Protein AF-A0A973B723-F1 (afdb_monomer_lite)

Secondary structure (DSSP, 8-state):
--EEESSGGG-BHHHHHHHHHHHGGGT-EEE---GGG---GGGTB-THHHHHHHHH-TT-------EESSS-HHHHHHHHHHHTTSPPSS----EESS-S-SPPEEEEESSHHHHHHHHHHHHHHHHHT-S--SS-TT--SGGGEEEEESSGGGHHHHHHHHHHTT--EEEESS--GGGSHHHHHHHHHHHHHH-TT-HHHHHHHHHTTT-S--HHHHHHHHHHHHHHT--HHHHTT-GGGGGTS-HHHHHHHHHHHHHHHHHHHHHHH-BSHHHHHHHHHHHHHHTTHHHHHHHH-S-HHHHHHHHHHHHHHHHHHHHHT-EEEE-TTS-EEEE---BHHHHHHHHHHHHHHTT--S--S-EEEEETTTTTT--EEEEEE---BTBTTTB--TTGGGTS-HHHHHHHHHHHHHHHHHHHTTEEEEEEEEEESEEEETTEEEE--B-HHHHHT---TTS-B--HHHHHHHHHHHHHHHHHHHHHHHHHHHHHHHS--

pLDDT: mean 85.96, std 12.73, range [43.47, 98.12]

Foldseek 3Di:
DAEEAEQLQQDAPVNLVVVCVVCPLVNRYDYYHDVLQHQVVVVRRHNVSVVCCCVSNVVDDDDDDQEDAFAAQQLLLLLCLLQVPFDDPDDHHHGYPPYRFAHAAEEEAAELLRQLLVLLVVLVCLLVPPPPPDPRPPQNFQLQAEEAFADPVSVVSNLVSCLVSVAQEDEFPDQDLCNDPLNVLVLLLLLCLQPVLPQVSVVSPCVVPNQVQDPVLQVQLVVVCVVVVHGSLVSLPDPCSCVRDPPVNSVSSVVVSVVSVVLSVLLQVQKALVSLLVSLVVVCVVSVNLVSLVVVDPDPVVSVVSVVSSNVVSNSLSVVQFAFDQDPVRDTDGDDGHGSSVSSVSVNVSSVLVVDPDSDRHYYYYYLVSCAPAAHQYYEHEAQFPCRQVNDDPPVVVVDDPVRVVVSNSSSSSSVSSRSSRHRRYYYYYHHQWYDDPNDIDGTHGHPSVVSSVGDPPHDHDDPVVVVVVVVVVVVVVVVVVVVVVVVVVVVVVVPD

Structure (mmCIF, N/CA/C/O backbone):
data_AF-A0A973B723-F1
#
_entry.id   AF-A0A973B723-F1
#
loop_
_atom_site.group_PDB
_atom_site.id
_atom_site.type_symbol
_atom_site.label_atom_id
_atom_site.label_alt_id
_atom_site.label_comp_id
_atom_site.label_asym_id
_atom_site.label_entity_id
_atom_site.label_seq_id
_atom_site.pdbx_PDB_ins_code
_atom_site.Cartn_x
_atom_site.Cartn_y
_atom_site.Cartn_z
_atom_site.occupancy
_atom_site.B_iso_or_equiv
_atom_site.auth_seq_id
_atom_site.auth_comp_id
_atom_site.auth_asym_id
_atom_site.auth_atom_id
_atom_site.pdbx_PDB_model_num
ATOM 1 N N . GLY A 1 1 ? 9.246 -38.646 -7.478 1.00 78.62 1 GLY A N 1
ATOM 2 C CA . GLY A 1 1 ? 8.427 -37.446 -7.716 1.00 78.62 1 GLY A CA 1
ATOM 3 C C . GLY A 1 1 ? 9.057 -36.598 -8.800 1.00 78.62 1 GLY A C 1
ATOM 4 O O . GLY A 1 1 ? 10.132 -36.956 -9.276 1.00 78.62 1 GLY A O 1
ATOM 5 N N . HIS A 1 2 ? 8.380 -35.520 -9.183 1.00 89.44 2 HIS A N 1
ATOM 6 C CA . HIS A 1 2 ? 8.896 -34.453 -10.044 1.00 89.44 2 HIS A CA 1
ATOM 7 C C . HIS A 1 2 ? 8.813 -33.151 -9.249 1.00 89.44 2 HIS A C 1
ATOM 9 O O . HIS A 1 2 ? 7.785 -32.909 -8.619 1.00 89.44 2 HIS A O 1
ATOM 15 N N . VAL A 1 3 ? 9.889 -32.368 -9.219 1.00 93.44 3 VAL A N 1
ATOM 16 C CA . VAL A 1 3 ? 9.953 -31.119 -8.442 1.00 93.44 3 VAL A CA 1
ATOM 17 C C . VAL A 1 3 ? 9.671 -29.933 -9.359 1.00 93.44 3 VAL A C 1
ATOM 19 O O . VAL A 1 3 ? 10.245 -29.838 -10.439 1.00 93.44 3 VAL A O 1
ATOM 22 N N . LEU A 1 4 ? 8.797 -29.022 -8.942 1.00 95.38 4 LEU A N 1
ATOM 23 C CA . LEU A 1 4 ? 8.542 -27.766 -9.645 1.00 95.38 4 LEU A CA 1
ATOM 24 C C . LEU A 1 4 ? 9.056 -26.618 -8.782 1.00 95.38 4 LEU A C 1
ATOM 26 O O . LEU A 1 4 ? 8.755 -26.568 -7.591 1.00 95.38 4 LEU A O 1
ATOM 30 N N . VAL A 1 5 ? 9.836 -25.723 -9.379 1.00 93.62 5 VAL A N 1
ATOM 31 C CA . VAL A 1 5 ? 10.379 -24.538 -8.710 1.00 93.62 5 VAL A CA 1
ATOM 32 C C . VAL A 1 5 ? 10.029 -23.317 -9.543 1.00 93.62 5 VAL A C 1
ATOM 34 O O . VAL A 1 5 ? 10.379 -23.260 -10.718 1.00 93.62 5 VAL A O 1
ATOM 37 N N . ASP A 1 6 ? 9.343 -22.359 -8.936 1.00 92.62 6 ASP A N 1
ATOM 38 C CA . ASP A 1 6 ? 9.052 -21.056 -9.534 1.00 92.62 6 ASP A CA 1
ATOM 39 C C . ASP A 1 6 ? 9.958 -19.979 -8.917 1.00 92.62 6 ASP A C 1
ATOM 41 O O . ASP A 1 6 ? 10.550 -20.201 -7.857 1.00 92.62 6 ASP A O 1
ATOM 45 N N . GLU A 1 7 ? 10.087 -18.831 -9.581 1.00 91.12 7 GLU A N 1
ATOM 46 C CA . GLU A 1 7 ? 10.922 -17.694 -9.155 1.00 91.12 7 GLU A CA 1
ATOM 47 C C . GLU A 1 7 ? 12.384 -18.076 -8.835 1.00 91.12 7 GLU A C 1
ATOM 49 O O . GLU A 1 7 ? 13.022 -17.549 -7.918 1.00 91.12 7 GLU A O 1
ATOM 54 N N . TYR A 1 8 ? 12.944 -19.005 -9.615 1.00 93.12 8 TYR A N 1
ATOM 55 C CA . TYR A 1 8 ? 14.245 -19.621 -9.347 1.00 93.12 8 TYR A CA 1
ATOM 56 C C . TYR A 1 8 ? 15.413 -18.616 -9.261 1.00 93.12 8 TYR A C 1
ATOM 58 O O . TYR A 1 8 ? 16.386 -18.839 -8.537 1.00 93.12 8 TYR A O 1
ATOM 66 N N . GLN A 1 9 ? 15.322 -17.486 -9.965 1.00 91.50 9 GLN A N 1
ATOM 67 C CA . GLN A 1 9 ? 16.318 -16.408 -9.948 1.00 91.50 9 GLN A CA 1
ATOM 68 C C . GLN A 1 9 ? 16.506 -15.745 -8.576 1.00 91.50 9 GLN A C 1
ATOM 70 O O . GLN A 1 9 ? 17.518 -15.077 -8.365 1.00 91.50 9 GLN A O 1
ATOM 75 N N . ASP A 1 10 ? 15.532 -15.891 -7.672 1.00 91.19 10 ASP A N 1
ATOM 76 C CA . ASP A 1 10 ? 15.575 -15.316 -6.326 1.00 91.19 10 ASP A CA 1
ATOM 77 C C . ASP A 1 10 ? 15.965 -16.338 -5.249 1.00 91.19 10 ASP A C 1
ATOM 79 O O . ASP A 1 10 ? 15.865 -16.069 -4.050 1.00 91.19 10 ASP A O 1
ATOM 83 N N . THR A 1 11 ? 16.439 -17.514 -5.661 1.00 91.88 11 THR A N 1
ATOM 84 C CA . THR A 1 11 ? 16.934 -18.525 -4.728 1.00 91.88 11 THR A CA 1
ATOM 85 C C . THR A 1 11 ? 18.281 -18.121 -4.129 1.00 91.88 11 THR A C 1
ATOM 87 O O . THR A 1 11 ? 19.158 -17.583 -4.810 1.00 91.88 11 THR A O 1
ATOM 90 N N . ASN A 1 12 ? 18.462 -18.401 -2.838 1.00 91.56 12 ASN A N 1
ATOM 91 C CA . ASN A 1 12 ? 19.753 -18.287 -2.160 1.00 91.56 12 ASN A CA 1
ATOM 92 C C . ASN A 1 12 ? 20.543 -19.610 -2.210 1.00 91.56 12 ASN A C 1
ATOM 94 O O . ASN A 1 12 ? 20.034 -20.641 -2.656 1.00 91.56 12 ASN A O 1
ATOM 98 N N . ALA A 1 13 ? 21.797 -19.587 -1.751 1.00 91.25 13 ALA A N 1
ATOM 99 C CA . ALA A 1 13 ? 22.673 -20.763 -1.768 1.00 91.25 13 ALA A CA 1
ATOM 100 C C . ALA A 1 13 ? 22.089 -21.957 -0.987 1.00 91.25 13 ALA A C 1
ATOM 102 O O . ALA A 1 13 ? 22.158 -23.093 -1.444 1.00 91.25 13 ALA A O 1
ATOM 103 N N . THR A 1 14 ? 21.448 -21.714 0.159 1.00 93.12 14 THR A N 1
ATOM 104 C CA . THR A 1 14 ? 20.842 -22.778 0.973 1.00 93.12 14 THR A CA 1
ATOM 105 C C . THR A 1 14 ? 19.655 -23.432 0.265 1.00 93.12 14 THR A C 1
ATOM 107 O O . THR A 1 14 ? 19.549 -24.654 0.241 1.00 93.12 14 THR A O 1
ATOM 110 N N . GLN A 1 15 ? 18.765 -22.637 -0.336 1.00 92.81 15 GLN A N 1
ATOM 111 C CA . GLN A 1 15 ? 17.619 -23.141 -1.102 1.00 92.81 15 GLN A CA 1
ATOM 112 C C . GLN A 1 15 ? 18.072 -23.972 -2.305 1.00 92.81 15 GLN A C 1
ATOM 114 O O . GLN A 1 15 ? 17.473 -25.006 -2.601 1.00 92.81 15 GLN A O 1
ATOM 119 N N . TYR A 1 16 ? 19.152 -23.545 -2.959 1.00 92.88 16 TYR A N 1
ATOM 120 C CA . TYR A 1 16 ? 19.771 -24.288 -4.048 1.00 92.88 16 TYR A CA 1
ATOM 121 C C . TYR A 1 16 ? 20.306 -25.653 -3.599 1.00 92.88 16 TYR A C 1
ATOM 123 O O . TYR A 1 16 ? 19.985 -26.671 -4.213 1.00 92.88 16 TYR A O 1
ATOM 131 N N . GLU A 1 17 ? 21.047 -25.711 -2.491 1.00 92.56 17 GLU A N 1
ATOM 132 C CA . GLU A 1 17 ? 21.559 -26.982 -1.960 1.00 92.56 17 GLU A CA 1
ATOM 133 C C . GLU A 1 17 ? 20.430 -27.930 -1.525 1.00 92.56 17 GLU A C 1
ATOM 135 O O . GLU A 1 17 ? 20.488 -29.132 -1.788 1.00 92.56 17 GLU A O 1
ATOM 140 N N . VAL A 1 18 ? 19.344 -27.403 -0.948 1.00 94.25 18 VAL A N 1
ATOM 141 C CA . VAL A 1 18 ? 18.148 -28.207 -0.642 1.00 94.25 18 VAL A CA 1
ATOM 142 C C . VAL A 1 18 ? 17.542 -28.803 -1.914 1.00 94.25 18 VAL A C 1
ATOM 144 O O . VAL A 1 18 ? 17.239 -29.996 -1.942 1.00 94.25 18 VAL A O 1
ATOM 147 N N . LEU A 1 19 ? 17.395 -28.012 -2.983 1.00 92.06 19 LEU A N 1
ATOM 148 C CA . LEU A 1 19 ? 16.890 -28.517 -4.261 1.00 92.06 19 LEU A CA 1
ATOM 149 C C . LEU A 1 19 ? 17.770 -29.651 -4.800 1.00 92.06 19 LEU A C 1
ATOM 151 O O . LEU A 1 19 ? 17.248 -30.679 -5.232 1.00 92.06 19 LEU A O 1
ATOM 155 N N . LYS A 1 20 ? 19.094 -29.494 -4.732 1.00 91.38 20 LYS A N 1
ATOM 156 C CA . LYS A 1 20 ? 20.045 -30.516 -5.186 1.00 91.38 20 LYS A CA 1
ATOM 157 C C . LYS A 1 20 ? 19.897 -31.822 -4.422 1.00 91.38 20 LYS A C 1
ATOM 159 O O . LYS A 1 20 ? 19.851 -32.881 -5.044 1.00 91.38 20 LYS A O 1
ATOM 164 N N . LEU A 1 21 ? 19.762 -31.759 -3.099 1.00 92.69 21 LEU A N 1
ATOM 165 C CA . LEU A 1 21 ? 19.545 -32.945 -2.268 1.00 92.69 21 LEU A CA 1
ATOM 166 C C . LEU A 1 21 ? 18.201 -33.629 -2.564 1.00 92.69 21 LEU A C 1
ATOM 168 O O . LEU A 1 21 ? 18.122 -34.855 -2.546 1.00 92.69 21 LEU A O 1
ATOM 172 N N . LEU A 1 22 ? 17.154 -32.857 -2.874 1.00 92.06 22 LEU A N 1
ATOM 173 C CA . LEU A 1 22 ? 15.827 -33.390 -3.205 1.00 92.06 22 LEU A CA 1
ATOM 174 C C . LEU A 1 22 ? 15.780 -34.073 -4.576 1.00 92.06 22 LEU A C 1
ATOM 176 O O . LEU A 1 22 ? 15.135 -35.109 -4.745 1.00 92.06 22 LEU A O 1
ATOM 180 N N . VAL A 1 23 ? 16.422 -33.467 -5.572 1.00 91.62 23 VAL A N 1
ATOM 181 C CA . VAL A 1 23 ? 16.381 -33.917 -6.967 1.00 91.62 23 VAL A CA 1
ATOM 182 C C . VAL A 1 23 ? 17.424 -35.008 -7.232 1.00 91.62 23 VAL A C 1
ATOM 184 O O . VAL A 1 23 ? 17.182 -35.922 -8.033 1.00 91.62 23 VAL A O 1
ATOM 187 N N . GLY A 1 24 ? 18.570 -34.926 -6.550 1.00 88.50 24 GLY A N 1
ATOM 188 C CA . GLY A 1 24 ? 19.728 -35.789 -6.747 1.00 88.50 24 GLY A CA 1
ATOM 189 C C . GLY A 1 24 ? 20.259 -35.750 -8.182 1.00 88.50 24 GLY A C 1
ATOM 190 O O . GLY A 1 24 ? 19.938 -34.863 -8.975 1.00 88.50 24 GLY A O 1
ATOM 191 N N . GLU A 1 25 ? 21.030 -36.773 -8.549 1.00 84.06 25 GLU A N 1
ATOM 192 C CA . GLU A 1 25 ? 21.614 -36.913 -9.895 1.00 84.06 25 GLU A CA 1
ATOM 193 C C . GLU A 1 25 ? 20.566 -37.144 -10.992 1.00 84.06 25 GLU A C 1
ATOM 195 O O . GLU A 1 25 ? 20.819 -36.910 -12.170 1.00 84.06 25 GLU A O 1
ATOM 200 N N . ARG A 1 26 ? 19.358 -37.593 -10.624 1.00 84.75 26 ARG A N 1
ATOM 201 C CA . ARG A 1 26 ? 18.293 -37.896 -11.592 1.00 84.75 26 ARG A CA 1
ATOM 202 C C . ARG A 1 26 ? 17.721 -36.650 -12.264 1.00 84.75 26 ARG A C 1
ATOM 204 O O . ARG A 1 26 ? 17.017 -36.807 -13.259 1.00 84.75 26 ARG A O 1
ATOM 211 N N . GLY A 1 27 ? 17.939 -35.454 -11.711 1.00 87.25 27 GLY A N 1
ATOM 212 C CA . GLY A 1 27 ? 17.563 -34.198 -12.368 1.00 87.25 27 GLY A CA 1
ATOM 213 C C . GLY A 1 27 ? 16.063 -34.043 -12.660 1.00 87.25 27 GLY A C 1
ATOM 214 O O . GLY A 1 27 ? 15.696 -33.322 -13.581 1.00 87.25 27 GLY A O 1
ATOM 215 N N . ARG A 1 28 ? 15.171 -34.729 -11.926 1.00 91.62 28 ARG A N 1
ATOM 216 C CA . ARG A 1 28 ? 13.713 -34.692 -12.168 1.00 91.62 28 ARG A CA 1
ATOM 217 C C . ARG A 1 28 ? 13.057 -33.440 -11.587 1.00 91.62 28 ARG A C 1
ATOM 219 O O . ARG A 1 28 ? 12.325 -33.515 -10.596 1.00 91.62 28 ARG A O 1
ATOM 226 N N . PHE A 1 29 ? 13.328 -32.300 -12.212 1.00 93.81 29 PHE A N 1
ATOM 227 C CA . PHE A 1 29 ? 12.715 -31.028 -11.860 1.00 93.81 29 PHE A CA 1
ATOM 228 C C . PHE A 1 29 ? 12.396 -30.163 -13.080 1.00 93.81 29 PHE A C 1
ATOM 230 O O . PHE A 1 29 ? 12.900 -30.376 -14.182 1.00 93.81 29 PHE A O 1
ATOM 237 N N . THR A 1 30 ? 11.550 -29.165 -12.864 1.00 95.38 30 THR A N 1
ATOM 238 C CA . THR A 1 30 ? 11.347 -28.038 -13.770 1.00 95.38 30 THR A CA 1
ATOM 239 C C . THR A 1 30 ? 11.494 -26.768 -12.953 1.00 95.38 30 THR A C 1
ATOM 241 O O . THR A 1 30 ? 10.777 -26.585 -11.971 1.00 95.38 30 THR A O 1
ATOM 244 N N . ALA A 1 31 ? 12.440 -25.919 -13.345 1.00 93.69 31 ALA A N 1
ATOM 245 C CA . ALA A 1 31 ? 12.636 -24.604 -12.758 1.00 93.69 31 ALA A CA 1
ATOM 246 C C . ALA A 1 31 ? 12.168 -23.532 -13.745 1.00 93.69 31 ALA A C 1
ATOM 248 O O . ALA A 1 31 ? 12.499 -23.590 -14.930 1.00 93.69 31 ALA A O 1
ATOM 249 N N . VAL A 1 32 ? 11.409 -22.565 -13.244 1.00 94.31 32 VAL A N 1
ATOM 250 C CA . VAL A 1 32 ? 10.970 -21.373 -13.965 1.00 94.31 32 VAL A CA 1
ATOM 251 C C . VAL A 1 32 ? 11.607 -20.165 -13.292 1.00 94.31 32 VAL A C 1
ATOM 253 O O . VAL A 1 32 ? 11.681 -20.084 -12.066 1.00 94.31 32 VAL A O 1
ATOM 256 N N . GLY A 1 33 ? 12.122 -19.242 -14.094 1.00 91.81 33 GLY A N 1
ATOM 257 C CA . GLY A 1 33 ? 12.719 -18.019 -13.589 1.00 91.81 33 GLY A CA 1
ATOM 258 C C . GLY A 1 33 ? 13.164 -17.088 -14.705 1.00 91.81 33 GLY A C 1
ATOM 259 O O . GLY A 1 33 ? 13.277 -17.485 -15.866 1.00 91.81 33 GLY A O 1
ATOM 260 N N . ASP A 1 34 ? 13.420 -15.840 -14.333 1.00 92.50 34 ASP A N 1
ATOM 261 C CA . ASP A 1 34 ? 13.853 -14.778 -15.237 1.00 92.50 34 ASP A CA 1
ATOM 262 C C . ASP A 1 34 ? 15.033 -14.016 -14.617 1.00 92.50 34 ASP A C 1
ATOM 264 O O . ASP A 1 34 ? 14.885 -13.363 -13.584 1.00 92.50 34 ASP A O 1
ATOM 268 N N . ASP A 1 35 ? 16.207 -14.073 -15.253 1.00 90.69 35 ASP A N 1
ATOM 269 C CA . ASP A 1 35 ? 17.426 -13.384 -14.806 1.00 90.69 35 ASP A CA 1
ATOM 270 C C . ASP A 1 35 ? 17.269 -11.854 -14.732 1.00 90.69 35 ASP A C 1
ATOM 272 O O . ASP A 1 35 ? 17.930 -11.189 -13.927 1.00 90.69 35 ASP A O 1
ATOM 276 N N . ASP A 1 36 ? 16.342 -11.296 -15.511 1.00 92.38 36 ASP A N 1
ATOM 277 C CA . ASP A 1 36 ? 16.009 -9.872 -15.515 1.00 92.38 36 ASP A CA 1
ATOM 278 C C . ASP A 1 36 ? 15.049 -9.468 -14.383 1.00 92.38 36 ASP A C 1
ATOM 280 O O . ASP A 1 36 ? 14.854 -8.278 -14.139 1.00 92.38 36 ASP A O 1
ATOM 284 N N . GLN A 1 37 ? 14.488 -10.436 -13.651 1.00 92.00 37 GLN A N 1
ATOM 285 C CA . GLN A 1 37 ? 13.589 -10.215 -12.509 1.00 92.00 37 GLN A CA 1
ATOM 286 C C . GLN A 1 37 ? 14.204 -10.651 -11.170 1.00 92.00 37 GLN A C 1
ATOM 288 O O . GLN A 1 37 ? 13.465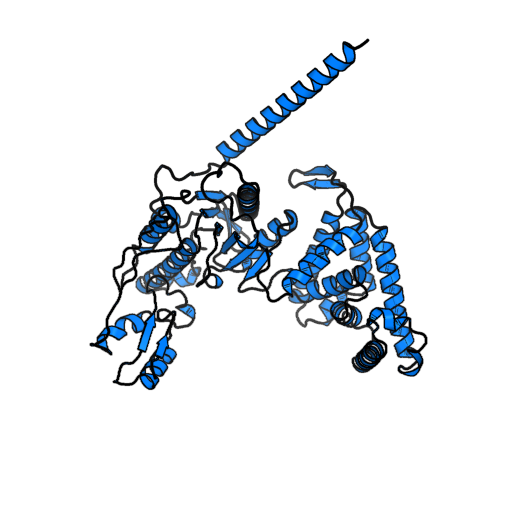 -10.866 -10.207 1.00 92.00 37 GLN A O 1
ATOM 293 N N . SER A 1 38 ? 15.531 -10.804 -11.085 1.00 92.56 38 SER A N 1
ATOM 294 C CA . SER A 1 38 ? 16.220 -11.041 -9.805 1.00 92.56 38 SER A CA 1
ATOM 295 C C . SER A 1 38 ? 16.385 -9.726 -9.039 1.00 92.56 38 SER A C 1
ATOM 297 O O . SER A 1 38 ? 17.137 -8.851 -9.469 1.00 92.56 38 SER A O 1
ATOM 299 N N . ILE A 1 39 ? 15.647 -9.566 -7.937 1.00 89.25 39 ILE A N 1
ATOM 300 C CA . ILE A 1 39 ? 15.569 -8.304 -7.166 1.00 89.25 39 ILE A CA 1
ATOM 301 C C . ILE A 1 39 ? 15.660 -8.501 -5.641 1.00 89.25 39 ILE A C 1
ATOM 303 O O . ILE A 1 39 ? 15.471 -7.553 -4.881 1.00 89.25 39 ILE A O 1
ATOM 307 N N . TYR A 1 40 ? 15.916 -9.725 -5.168 1.00 86.75 40 TYR A N 1
ATOM 308 C CA . TYR A 1 40 ? 16.121 -10.014 -3.742 1.00 86.75 40 TYR A CA 1
ATOM 309 C C . TYR A 1 40 ? 17.596 -10.268 -3.394 1.00 86.75 40 TYR A C 1
ATOM 311 O O . TYR A 1 40 ? 17.888 -11.046 -2.480 1.00 86.75 40 TYR A O 1
ATOM 319 N N . GLY A 1 41 ? 18.540 -9.603 -4.075 1.00 83.50 41 GLY A N 1
ATOM 320 C CA . GLY A 1 41 ? 19.977 -9.754 -3.809 1.00 83.50 41 GLY A CA 1
ATOM 321 C C . GLY A 1 41 ? 20.330 -9.436 -2.353 1.00 83.50 41 GLY A C 1
ATOM 322 O O . GLY A 1 41 ? 21.065 -10.175 -1.701 1.00 83.50 41 GLY A O 1
ATOM 323 N N . TRP A 1 42 ? 19.675 -8.426 -1.778 1.00 81.38 42 TRP A N 1
ATOM 324 C CA . TRP A 1 42 ? 19.787 -8.057 -0.360 1.00 81.38 42 TRP A CA 1
ATOM 325 C C . TRP A 1 42 ? 19.308 -9.135 0.636 1.00 81.38 42 TRP A C 1
ATOM 327 O O . TRP A 1 42 ? 19.649 -9.063 1.815 1.00 81.38 42 TRP A O 1
ATOM 337 N N . ARG A 1 43 ? 18.541 -10.144 0.193 1.00 83.44 43 ARG A N 1
ATOM 338 C CA . ARG A 1 43 ? 18.158 -11.331 0.992 1.00 83.44 43 ARG A CA 1
ATOM 339 C C . ARG A 1 43 ? 19.069 -12.540 0.742 1.00 83.44 43 ARG A C 1
ATOM 341 O O . ARG A 1 43 ? 18.776 -13.630 1.231 1.00 83.44 43 ARG A O 1
ATOM 348 N N . GLY A 1 44 ? 20.144 -12.365 -0.025 1.00 85.31 44 GLY A N 1
ATOM 349 C CA . GLY A 1 44 ? 21.084 -13.424 -0.388 1.00 85.31 44 GLY A CA 1
ATOM 350 C C . GLY A 1 44 ? 20.690 -14.224 -1.631 1.00 85.31 44 GLY A C 1
ATOM 351 O O . GLY A 1 44 ? 21.264 -15.290 -1.856 1.00 85.31 44 GLY A O 1
ATOM 352 N N . ALA A 1 45 ? 19.723 -13.751 -2.427 1.00 88.88 45 ALA A N 1
ATOM 353 C CA . ALA A 1 45 ? 19.452 -14.339 -3.734 1.00 88.88 45 ALA A CA 1
ATOM 354 C C . ALA A 1 45 ? 20.665 -14.184 -4.659 1.00 88.88 45 ALA A C 1
ATOM 356 O O . ALA A 1 45 ? 21.320 -13.140 -4.658 1.00 88.88 45 ALA A O 1
ATOM 357 N N . THR A 1 46 ? 20.954 -15.203 -5.470 1.00 87.38 46 THR A N 1
ATOM 358 C CA . THR A 1 46 ? 22.100 -15.162 -6.383 1.00 87.38 46 THR A CA 1
ATOM 359 C C . THR A 1 46 ? 21.767 -15.697 -7.770 1.00 87.38 46 THR A C 1
ATOM 361 O O . THR A 1 46 ? 21.322 -16.830 -7.947 1.00 87.38 46 THR A O 1
ATOM 364 N N . LEU A 1 47 ? 22.084 -14.893 -8.790 1.00 87.88 47 LEU A N 1
ATOM 365 C CA . LEU A 1 47 ? 22.028 -15.318 -10.192 1.00 87.88 47 LEU A CA 1
ATOM 366 C C . LEU A 1 47 ? 23.025 -16.437 -10.513 1.00 87.88 47 LEU A C 1
ATOM 368 O O . LEU A 1 47 ? 22.895 -17.087 -11.549 1.00 87.88 47 LEU A O 1
ATOM 372 N N . ASP A 1 48 ? 24.010 -16.680 -9.647 1.00 89.81 48 ASP A N 1
ATOM 373 C CA . ASP A 1 48 ? 24.946 -17.792 -9.794 1.00 89.81 48 ASP A CA 1
ATOM 374 C C . ASP A 1 48 ? 24.227 -19.150 -9.814 1.00 89.81 48 ASP A C 1
ATOM 376 O O . ASP A 1 48 ? 24.579 -20.027 -10.600 1.00 89.81 48 ASP A O 1
ATOM 380 N N . ASN A 1 49 ? 23.123 -19.284 -9.070 1.00 91.31 49 ASN A N 1
ATOM 381 C CA . ASN A 1 49 ? 22.300 -20.494 -9.086 1.00 91.31 49 ASN A CA 1
ATOM 382 C C . ASN A 1 49 ? 21.753 -20.790 -10.492 1.00 91.31 49 ASN A C 1
ATOM 384 O O . ASN A 1 49 ? 21.750 -21.939 -10.927 1.00 91.31 49 ASN A O 1
ATOM 388 N N . LEU A 1 50 ? 21.322 -19.761 -11.235 1.00 90.56 50 LEU A N 1
ATOM 389 C CA . LEU A 1 50 ? 20.877 -19.908 -12.627 1.00 90.56 50 LEU A CA 1
ATOM 390 C C . LEU A 1 50 ? 22.034 -20.223 -13.583 1.00 90.56 50 LEU A C 1
ATOM 392 O O . LEU A 1 50 ? 21.827 -20.930 -14.571 1.00 90.56 50 LEU A O 1
ATOM 396 N N . LYS A 1 51 ? 23.235 -19.695 -13.308 1.00 90.06 51 LYS A N 1
ATOM 397 C CA . LYS A 1 51 ? 24.446 -19.938 -14.112 1.00 90.06 51 LYS A CA 1
ATOM 398 C C . LYS A 1 51 ? 24.945 -21.373 -13.975 1.00 90.06 51 LYS A C 1
ATOM 400 O O . LYS A 1 51 ? 25.425 -21.944 -14.949 1.00 90.06 51 LYS A O 1
ATOM 405 N N . ARG A 1 52 ? 24.833 -21.951 -12.778 1.00 90.50 52 ARG A N 1
ATOM 406 C CA . ARG A 1 52 ? 25.326 -23.299 -12.461 1.00 90.50 52 ARG A CA 1
ATOM 407 C C . ARG A 1 52 ? 24.418 -24.410 -12.966 1.00 90.50 52 ARG A C 1
ATOM 409 O O . ARG A 1 52 ? 24.912 -25.501 -13.234 1.00 90.50 52 ARG A O 1
ATOM 416 N N . LEU A 1 53 ? 23.128 -24.135 -13.169 1.00 89.06 53 LEU A N 1
ATOM 417 C CA . LEU A 1 53 ? 22.148 -25.133 -13.607 1.00 89.06 53 LEU A CA 1
ATOM 418 C C . LEU A 1 53 ? 22.577 -25.947 -14.846 1.00 89.06 53 LEU A C 1
ATOM 420 O O . LEU A 1 53 ? 22.556 -27.173 -14.756 1.00 89.06 53 LEU A O 1
ATOM 424 N N . PRO A 1 54 ? 23.001 -25.341 -15.976 1.00 88.00 54 PRO A N 1
ATOM 425 C CA . PRO A 1 54 ? 23.416 -26.108 -17.155 1.00 88.00 54 PRO A CA 1
ATOM 426 C C . PRO A 1 54 ? 24.727 -26.882 -16.960 1.00 88.00 54 PRO A C 1
ATOM 428 O O . PRO A 1 54 ? 24.981 -27.842 -17.682 1.00 88.00 54 PRO A O 1
ATOM 431 N N . ILE A 1 55 ? 25.564 -26.461 -16.005 1.00 90.12 55 ILE A N 1
ATOM 432 C CA . ILE A 1 55 ? 26.839 -27.115 -15.678 1.00 90.12 55 ILE A CA 1
ATOM 433 C C . ILE A 1 55 ? 26.573 -28.362 -14.829 1.00 90.12 55 ILE A C 1
ATOM 435 O O . ILE A 1 55 ? 27.131 -29.424 -15.092 1.00 90.12 55 ILE A O 1
ATOM 439 N N . GLU A 1 56 ? 25.711 -28.237 -13.819 1.00 89.62 56 GLU A N 1
ATOM 440 C CA . GLU A 1 56 ? 25.412 -29.313 -12.868 1.00 89.62 56 GLU A CA 1
ATOM 441 C C . GLU A 1 56 ? 24.377 -30.310 -13.411 1.00 89.62 56 GLU A C 1
ATOM 443 O O . GLU A 1 56 ? 24.422 -31.490 -13.067 1.00 89.62 56 GLU A O 1
ATOM 448 N N . TYR A 1 57 ? 23.499 -29.876 -14.320 1.00 91.44 57 TYR A N 1
ATOM 449 C CA . TYR A 1 57 ? 22.534 -30.730 -15.014 1.00 91.44 57 TYR A CA 1
ATOM 450 C C . TYR A 1 57 ? 22.700 -30.618 -16.542 1.00 91.44 57 TYR A C 1
ATOM 452 O O . TYR A 1 57 ? 21.906 -29.942 -17.198 1.00 91.44 57 TYR A O 1
ATOM 460 N N . PRO A 1 58 ? 23.683 -31.313 -17.153 1.00 89.75 58 PRO A N 1
ATOM 461 C CA . PRO A 1 58 ? 23.981 -31.190 -18.587 1.00 89.75 58 PRO A CA 1
ATOM 462 C C . PRO A 1 58 ? 22.838 -31.613 -19.520 1.00 89.75 58 PRO A C 1
ATOM 464 O O . PRO A 1 58 ? 22.794 -31.214 -20.680 1.00 89.75 58 PRO A O 1
ATOM 467 N N . THR A 1 59 ? 21.901 -32.428 -19.030 1.00 89.75 59 THR A N 1
ATOM 468 C CA . THR A 1 59 ? 20.711 -32.864 -19.779 1.00 89.75 59 THR A CA 1
ATOM 469 C C . THR A 1 59 ? 19.545 -31.872 -19.691 1.00 89.75 59 THR A C 1
ATOM 471 O O . THR A 1 59 ? 18.454 -32.168 -20.182 1.00 89.75 59 THR A O 1
ATOM 474 N N . LEU A 1 60 ? 19.727 -30.725 -19.027 1.00 90.88 60 LEU A N 1
ATOM 475 C CA . LEU A 1 60 ? 18.687 -29.718 -18.844 1.00 90.88 60 LEU A CA 1
ATOM 476 C C . LEU A 1 60 ? 18.305 -29.088 -20.187 1.00 90.88 60 LEU A C 1
ATOM 478 O O . LEU A 1 60 ? 19.136 -28.547 -20.915 1.00 90.88 60 LEU A O 1
ATOM 482 N N . LYS A 1 61 ? 17.010 -29.124 -20.505 1.00 92.50 61 LYS A N 1
ATOM 483 C CA . LYS A 1 61 ? 16.460 -28.463 -21.688 1.00 92.50 61 LYS A CA 1
ATOM 484 C C . LYS A 1 61 ? 16.033 -27.044 -21.329 1.00 92.50 61 LYS A C 1
ATOM 486 O O . LYS A 1 61 ? 15.079 -26.859 -20.578 1.00 92.50 61 LYS A O 1
ATOM 491 N N . VAL A 1 62 ? 16.699 -26.050 -21.908 1.00 91.38 62 VAL A N 1
ATOM 492 C CA . VAL A 1 62 ? 16.314 -24.640 -21.759 1.00 91.38 62 VAL A CA 1
ATOM 493 C C . VAL A 1 62 ? 15.228 -24.304 -22.780 1.00 91.38 62 VAL A C 1
ATOM 495 O O . VAL A 1 62 ? 15.436 -24.441 -23.985 1.00 91.38 62 VAL A O 1
ATOM 498 N N . VAL A 1 63 ? 14.069 -23.856 -22.300 1.00 93.38 63 VAL A N 1
ATOM 499 C CA . VAL A 1 63 ? 12.966 -23.351 -23.129 1.00 93.38 63 VAL A CA 1
ATOM 500 C C . VAL A 1 63 ? 12.793 -21.868 -22.826 1.00 93.38 63 VAL A C 1
ATOM 502 O O . VAL A 1 63 ? 12.621 -21.495 -21.670 1.00 93.38 63 VAL A O 1
ATOM 505 N N . LYS A 1 64 ? 12.857 -21.021 -23.857 1.00 92.19 64 LYS A N 1
ATOM 506 C CA . LYS A 1 64 ? 12.675 -19.571 -23.725 1.00 92.19 64 LYS A CA 1
ATOM 507 C C . LYS A 1 64 ? 11.252 -19.200 -24.123 1.00 92.19 64 LYS A C 1
ATOM 509 O O . LYS A 1 64 ? 10.796 -19.597 -25.191 1.00 92.19 64 LYS A O 1
ATOM 514 N N . LEU A 1 65 ? 10.573 -18.443 -23.267 1.00 93.50 65 LEU A N 1
ATOM 515 C CA . LEU A 1 65 ? 9.252 -17.887 -23.544 1.00 93.50 65 LEU A CA 1
ATOM 516 C C . LEU A 1 65 ? 9.422 -16.405 -23.884 1.00 93.50 65 LEU A C 1
ATOM 518 O O . LEU A 1 65 ? 9.781 -15.610 -23.020 1.00 93.50 65 LEU A O 1
ATOM 522 N N . GLU A 1 66 ? 9.222 -16.056 -25.154 1.00 91.56 66 GLU A N 1
ATOM 523 C CA . GLU A 1 66 ? 9.496 -14.705 -25.670 1.00 91.56 66 GLU A CA 1
ATOM 524 C C . GLU A 1 66 ? 8.226 -13.882 -25.919 1.00 91.56 66 GLU A C 1
ATOM 526 O O . GLU A 1 66 ? 8.276 -12.656 -25.982 1.00 91.56 66 GLU A O 1
ATOM 531 N N . GLN A 1 67 ? 7.067 -14.531 -26.000 1.00 93.69 67 GLN A N 1
ATOM 532 C CA . GLN A 1 67 ? 5.799 -13.831 -26.143 1.00 93.69 67 GLN A CA 1
ATOM 533 C C . GLN A 1 67 ? 5.292 -13.361 -24.776 1.00 93.69 67 GLN A C 1
ATOM 535 O O . GLN A 1 67 ? 5.042 -14.159 -23.871 1.00 93.69 67 GLN A O 1
ATOM 540 N N . ASN A 1 68 ? 5.124 -12.050 -24.631 1.00 92.75 68 ASN A N 1
ATOM 541 C CA . ASN A 1 68 ? 4.506 -11.422 -23.478 1.00 92.75 68 ASN A CA 1
ATOM 542 C C . ASN A 1 68 ? 3.001 -11.245 -23.723 1.00 92.75 68 ASN A C 1
ATOM 544 O O . ASN A 1 68 ? 2.586 -10.589 -24.677 1.00 92.75 68 ASN A O 1
ATOM 548 N N . TYR A 1 69 ? 2.192 -11.801 -22.824 1.00 92.75 69 TYR A N 1
ATOM 549 C CA . TYR A 1 69 ? 0.727 -11.746 -22.888 1.00 92.75 69 TYR A CA 1
ATOM 550 C C . TYR A 1 69 ? 0.116 -10.697 -21.943 1.00 92.75 69 TYR A C 1
ATOM 552 O O . TYR A 1 69 ? -1.103 -10.602 -21.837 1.00 92.75 69 TYR A O 1
ATOM 560 N N . ARG A 1 70 ? 0.950 -9.926 -21.233 1.00 93.62 70 ARG A N 1
ATOM 561 C CA . ARG A 1 70 ? 0.525 -8.982 -20.189 1.00 93.62 70 ARG A CA 1
ATOM 562 C C . ARG A 1 70 ? 0.456 -7.550 -20.707 1.00 93.62 70 ARG A C 1
ATOM 564 O O . ARG A 1 70 ? -0.553 -6.875 -20.537 1.00 93.62 70 ARG A O 1
ATOM 571 N N . SER A 1 71 ? 1.561 -7.075 -21.264 1.00 93.88 71 SER A N 1
ATOM 572 C CA . SER A 1 71 ? 1.835 -5.666 -21.527 1.00 93.88 71 SER A CA 1
ATOM 573 C C . SER A 1 71 ? 1.700 -5.341 -23.009 1.00 93.88 71 SER A C 1
ATOM 575 O O . SER A 1 71 ? 2.028 -6.158 -23.871 1.00 93.88 71 SER A O 1
ATOM 577 N N . THR A 1 72 ? 1.256 -4.125 -23.320 1.00 92.75 72 THR A N 1
ATOM 578 C CA . THR A 1 72 ? 1.260 -3.591 -24.691 1.00 92.75 72 THR A CA 1
ATOM 579 C C . THR A 1 72 ? 2.682 -3.414 -25.227 1.00 92.75 72 THR A C 1
ATOM 581 O O . THR A 1 72 ? 3.652 -3.320 -24.463 1.00 92.75 72 THR A O 1
ATOM 584 N N . SER A 1 73 ? 2.821 -3.331 -26.552 1.00 90.94 73 SER A N 1
ATOM 585 C CA . SER A 1 73 ? 4.132 -3.222 -27.198 1.00 90.94 73 SER A CA 1
ATOM 586 C C . SER A 1 73 ? 4.888 -1.947 -26.808 1.00 90.94 73 S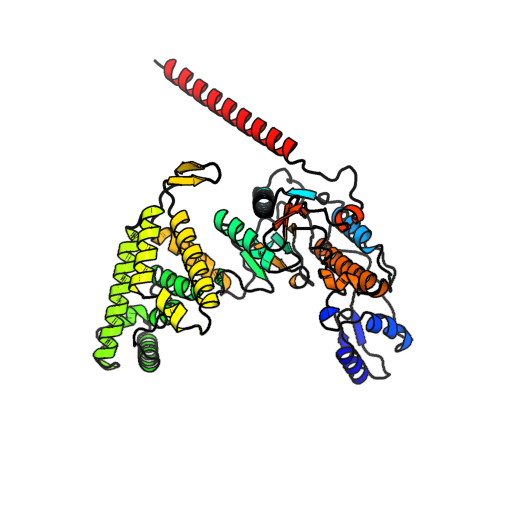ER A C 1
ATOM 588 O O . SER A 1 73 ? 6.109 -2.004 -26.662 1.00 90.94 73 SER A O 1
ATOM 590 N N . ALA A 1 74 ? 4.206 -0.821 -26.549 1.00 91.19 74 ALA A N 1
ATOM 591 C CA . ALA A 1 74 ? 4.857 0.406 -26.077 1.00 91.19 74 ALA A CA 1
ATOM 592 C C . ALA A 1 74 ? 5.518 0.235 -24.695 1.00 91.19 74 ALA A C 1
ATOM 594 O O . ALA A 1 74 ? 6.660 0.654 -24.495 1.00 91.19 74 ALA A O 1
ATOM 595 N N . ILE A 1 75 ? 4.831 -0.422 -23.753 1.00 94.31 75 ILE A N 1
ATOM 596 C CA . ILE A 1 75 ? 5.356 -0.697 -22.406 1.00 94.31 75 ILE A CA 1
ATOM 597 C C . ILE A 1 75 ? 6.513 -1.696 -22.488 1.00 94.31 75 ILE A C 1
ATOM 599 O O . ILE A 1 75 ? 7.563 -1.489 -21.876 1.00 94.31 75 ILE A O 1
ATOM 603 N N . LEU A 1 76 ? 6.346 -2.764 -23.271 1.00 93.69 76 LEU A N 1
ATOM 604 C CA . LEU A 1 76 ? 7.352 -3.814 -23.393 1.00 93.69 76 LEU A CA 1
ATOM 605 C C . LEU A 1 76 ? 8.637 -3.314 -24.064 1.00 93.69 76 LEU A C 1
ATOM 607 O O . LEU A 1 76 ? 9.733 -3.672 -23.640 1.00 93.69 76 LEU A O 1
ATOM 611 N N . ARG A 1 77 ? 8.520 -2.427 -25.059 1.00 93.50 77 ARG A N 1
ATOM 612 C CA . ARG A 1 77 ? 9.663 -1.755 -25.693 1.00 93.50 77 ARG A CA 1
ATOM 613 C C . ARG A 1 77 ? 10.448 -0.921 -24.683 1.00 93.50 77 ARG A C 1
ATOM 615 O O . ARG A 1 77 ? 11.666 -1.060 -24.605 1.00 93.50 77 ARG A O 1
ATOM 622 N N . ALA A 1 78 ? 9.755 -0.127 -23.863 1.00 94.56 78 ALA A N 1
ATOM 623 C CA . ALA A 1 78 ? 10.391 0.635 -22.790 1.00 94.56 78 ALA A CA 1
ATOM 624 C C . ALA A 1 78 ? 11.100 -0.287 -21.781 1.00 94.56 78 ALA A C 1
ATOM 626 O O . ALA A 1 78 ? 12.233 -0.009 -21.391 1.00 94.56 78 ALA A O 1
ATOM 627 N N . ALA A 1 79 ? 10.478 -1.411 -21.405 1.00 95.19 79 ALA A N 1
ATOM 628 C CA . ALA A 1 79 ? 11.078 -2.399 -20.509 1.00 95.19 79 ALA A CA 1
ATOM 629 C C . ALA A 1 79 ? 12.356 -3.020 -21.102 1.00 95.19 79 ALA A C 1
ATOM 631 O O . ALA A 1 79 ? 13.396 -3.017 -20.443 1.00 95.19 79 ALA A O 1
ATOM 632 N N . ASN A 1 80 ? 12.291 -3.498 -22.351 1.00 93.38 80 ASN A N 1
ATOM 633 C CA . ASN A 1 80 ? 13.414 -4.102 -23.072 1.00 93.38 80 ASN A CA 1
ATOM 634 C C . ASN A 1 80 ? 14.600 -3.131 -23.196 1.00 93.38 80 ASN A C 1
ATOM 636 O O . ASN A 1 80 ? 15.742 -3.526 -22.959 1.00 93.38 80 ASN A O 1
ATOM 640 N N . ASN A 1 81 ? 14.332 -1.858 -23.502 1.00 94.69 81 ASN A N 1
ATOM 641 C CA . ASN A 1 81 ? 15.365 -0.828 -23.609 1.00 94.69 81 ASN A CA 1
ATOM 642 C C . ASN A 1 81 ? 16.030 -0.544 -22.252 1.00 94.69 81 ASN A C 1
ATOM 644 O O . ASN A 1 81 ? 17.258 -0.516 -22.167 1.00 94.69 81 ASN A O 1
ATOM 648 N N . VAL A 1 82 ? 15.240 -0.422 -21.175 1.00 95.12 82 VAL A N 1
ATOM 649 C CA . VAL A 1 82 ? 15.776 -0.182 -19.824 1.00 95.12 82 VAL A CA 1
ATOM 650 C C . VAL A 1 82 ? 16.670 -1.321 -19.368 1.00 95.12 82 VAL A C 1
ATOM 652 O O . VAL A 1 82 ? 17.702 -1.046 -18.764 1.00 95.12 82 VAL A O 1
ATOM 655 N N . ILE A 1 83 ? 16.298 -2.579 -19.624 1.00 94.62 83 ILE A N 1
ATOM 656 C CA . ILE A 1 83 ? 17.055 -3.743 -19.144 1.00 94.62 83 ILE A CA 1
ATOM 657 C C . ILE A 1 83 ? 18.214 -4.144 -20.067 1.00 94.62 83 ILE A C 1
ATOM 659 O O . ILE A 1 83 ? 19.121 -4.848 -19.628 1.00 94.62 83 ILE A O 1
ATOM 663 N N . GLY A 1 84 ? 18.208 -3.704 -21.327 1.00 92.94 84 GLY A N 1
ATOM 664 C CA . GLY A 1 84 ? 19.214 -4.037 -22.340 1.00 92.94 84 GLY A CA 1
ATOM 665 C C . GLY A 1 84 ? 20.677 -3.858 -21.902 1.00 92.94 84 GLY A C 1
ATOM 666 O O . GLY A 1 84 ? 21.477 -4.747 -22.185 1.00 92.94 84 GLY A O 1
ATOM 667 N N . PRO A 1 85 ? 21.045 -2.785 -21.168 1.00 93.25 85 PRO A N 1
ATOM 668 C CA . PRO A 1 85 ? 22.414 -2.585 -20.689 1.00 93.25 85 PRO A CA 1
ATOM 669 C C . PRO A 1 85 ? 22.917 -3.610 -19.660 1.00 93.25 85 PRO A C 1
ATOM 671 O O . PRO A 1 85 ? 24.119 -3.654 -19.399 1.00 93.25 85 PRO A O 1
ATOM 674 N N . ASN A 1 86 ? 22.041 -4.407 -19.034 1.00 93.06 86 ASN A N 1
ATOM 675 C CA . ASN A 1 86 ? 22.484 -5.427 -18.083 1.00 93.06 86 ASN A CA 1
ATOM 676 C C . ASN A 1 86 ? 23.078 -6.649 -18.804 1.00 93.06 86 ASN A C 1
ATOM 678 O O . ASN A 1 86 ? 22.528 -7.084 -19.818 1.00 93.06 86 ASN A O 1
ATOM 682 N N . PRO A 1 87 ? 24.132 -7.277 -18.246 1.00 90.25 87 PRO A N 1
ATOM 683 C CA . PRO A 1 87 ? 24.622 -8.560 -18.737 1.00 90.25 87 PRO A CA 1
ATOM 684 C C . PRO A 1 87 ? 23.503 -9.606 -18.734 1.00 90.25 87 PRO A C 1
ATOM 686 O O . PRO A 1 87 ? 22.847 -9.809 -17.710 1.00 90.25 87 PRO A O 1
ATOM 689 N N . LYS A 1 88 ? 23.300 -10.271 -19.873 1.00 86.38 88 LYS A N 1
ATOM 690 C CA . LYS A 1 88 ? 22.260 -11.289 -20.054 1.00 86.38 88 LYS A CA 1
ATOM 691 C C . LYS A 1 88 ? 22.840 -12.676 -19.857 1.00 86.38 88 LYS A C 1
ATOM 693 O O . LYS A 1 88 ? 23.806 -13.032 -20.529 1.00 86.38 88 LYS A O 1
ATOM 698 N N . LEU A 1 89 ? 22.232 -13.463 -18.972 1.00 85.69 89 LEU A N 1
ATOM 699 C CA . LEU A 1 89 ? 22.586 -14.873 -18.841 1.00 85.69 89 LEU A CA 1
ATOM 700 C C . LEU A 1 89 ? 21.925 -15.690 -19.951 1.00 85.69 89 LEU A C 1
ATOM 702 O O . LEU A 1 89 ? 22.575 -16.499 -20.611 1.00 85.69 89 LEU A O 1
ATOM 706 N N . TYR A 1 90 ? 20.641 -15.427 -20.187 1.00 85.94 90 TYR A N 1
ATOM 707 C CA . TYR A 1 90 ? 19.877 -16.042 -21.262 1.00 85.94 90 TYR A CA 1
ATOM 708 C C . TYR A 1 90 ? 19.384 -14.945 -22.211 1.00 85.94 90 TYR A C 1
ATOM 710 O O . TYR A 1 90 ? 18.467 -14.204 -21.857 1.00 85.94 90 TYR A O 1
ATOM 718 N N . PRO A 1 91 ? 19.962 -14.812 -23.422 1.00 86.75 91 PRO A N 1
ATOM 719 C CA . PRO A 1 91 ? 19.504 -13.804 -24.368 1.00 86.75 91 PRO A CA 1
ATOM 720 C C . PRO A 1 91 ? 18.072 -14.133 -24.789 1.00 86.75 91 PRO A C 1
ATOM 722 O O . PRO A 1 91 ? 17.803 -15.251 -25.242 1.00 86.75 91 PRO A O 1
ATOM 725 N N . LYS A 1 92 ? 17.176 -13.167 -24.598 1.00 85.81 92 LYS A N 1
ATOM 726 C CA . LYS A 1 92 ? 15.754 -13.239 -24.928 1.00 85.81 92 LYS A CA 1
ATOM 727 C C . LYS A 1 92 ? 15.273 -11.861 -25.356 1.00 85.81 92 LYS A C 1
ATOM 729 O O . LYS A 1 92 ? 15.730 -10.853 -24.811 1.00 85.81 92 LYS A O 1
ATOM 734 N N . THR A 1 93 ? 14.363 -11.811 -26.317 1.00 80.25 93 THR A N 1
ATOM 735 C CA . THR A 1 93 ? 13.725 -10.557 -26.729 1.00 80.25 93 THR A CA 1
ATOM 736 C C . THR A 1 93 ? 12.225 -10.717 -26.621 1.00 80.25 93 THR A C 1
ATOM 738 O O . THR A 1 93 ? 11.627 -11.490 -27.361 1.00 80.25 93 THR A O 1
ATOM 741 N N . LEU A 1 94 ? 11.620 -10.001 -25.673 1.00 88.50 94 LEU A N 1
ATOM 742 C CA . LEU A 1 94 ? 10.188 -10.107 -25.444 1.00 88.50 94 LEU A CA 1
ATOM 743 C C . LEU A 1 94 ? 9.411 -9.296 -26.485 1.00 88.50 94 LEU A C 1
ATOM 745 O O . LEU A 1 94 ? 9.733 -8.126 -26.707 1.00 88.50 94 LEU A O 1
ATOM 749 N N . PHE A 1 95 ? 8.363 -9.882 -27.061 1.00 87.69 95 PHE A N 1
ATOM 750 C CA . PHE A 1 95 ? 7.423 -9.196 -27.957 1.00 87.69 95 PHE A CA 1
ATOM 751 C C . PHE A 1 95 ? 5.973 -9.354 -27.477 1.00 87.69 95 PHE A C 1
ATOM 753 O O . PHE A 1 95 ? 5.668 -10.255 -26.701 1.00 87.69 95 PHE A O 1
ATOM 760 N N . SER A 1 96 ? 5.080 -8.465 -27.920 1.00 88.88 96 SER A N 1
ATOM 761 C CA . SER A 1 96 ? 3.655 -8.478 -27.565 1.00 88.88 96 SER A CA 1
ATOM 762 C C . SER A 1 96 ? 2.783 -8.405 -28.816 1.00 88.88 96 SER A C 1
ATOM 764 O O . SER A 1 96 ? 3.111 -7.699 -29.769 1.00 88.88 96 SER A O 1
ATOM 766 N N . GLU A 1 97 ? 1.658 -9.120 -28.788 1.00 89.19 97 GLU A N 1
ATOM 767 C CA . GLU A 1 97 ? 0.625 -9.110 -29.836 1.00 89.19 97 GLU A CA 1
ATOM 768 C C . GLU A 1 97 ? -0.607 -8.274 -29.439 1.00 89.19 97 GLU A C 1
ATOM 770 O O . GLU A 1 97 ? -1.567 -8.176 -30.196 1.00 89.19 97 GLU A O 1
ATOM 775 N N . LEU A 1 98 ? -0.587 -7.616 -28.270 1.00 83.88 98 LEU A N 1
ATOM 776 C CA . LEU A 1 98 ? -1.700 -6.792 -27.767 1.00 83.88 98 LEU A CA 1
ATOM 777 C C . LEU A 1 98 ? -1.840 -5.429 -28.479 1.00 83.88 98 LEU A C 1
ATOM 779 O O . LEU A 1 98 ? -2.687 -4.618 -28.096 1.00 83.88 98 LEU A O 1
ATOM 783 N N . GLY A 1 99 ? -1.009 -5.171 -29.492 1.00 85.50 99 GLY A N 1
ATOM 784 C CA . GLY A 1 99 ? -0.890 -3.890 -30.185 1.00 85.50 99 GLY A CA 1
ATOM 785 C C . GLY A 1 99 ? -0.030 -2.868 -29.433 1.00 85.50 99 GLY A C 1
ATOM 786 O O . GLY A 1 99 ? 0.464 -3.117 -28.331 1.00 85.50 99 GLY A O 1
ATOM 787 N N . GLU A 1 100 ? 0.155 -1.691 -30.040 1.00 84.81 100 GLU A N 1
ATOM 788 C CA . GLU A 1 100 ? 1.004 -0.627 -29.478 1.00 84.81 100 GLU A CA 1
ATOM 789 C C . GLU A 1 100 ? 0.493 -0.107 -28.128 1.00 84.81 100 GLU A C 1
ATOM 791 O O . GLU A 1 100 ? 1.281 0.084 -27.202 1.00 84.81 100 GLU A O 1
ATOM 796 N N . GLY A 1 101 ? -0.826 0.043 -27.978 1.00 85.38 101 GLY A N 1
ATOM 797 C CA . GLY A 1 101 ? -1.433 0.622 -26.780 1.00 85.38 101 GLY A CA 1
ATOM 798 C C . GLY A 1 101 ? -1.124 2.112 -26.608 1.00 85.38 101 GLY A C 1
ATOM 799 O O . GLY A 1 101 ? -0.731 2.798 -27.550 1.00 85.38 101 GLY A O 1
ATOM 800 N N . GLU A 1 102 ? -1.331 2.629 -25.394 1.00 85.25 102 GLU A N 1
ATOM 801 C CA . GLU A 1 102 ? -0.982 4.013 -25.069 1.00 85.25 102 GLU A CA 1
ATOM 802 C C . GLU A 1 102 ? 0.541 4.148 -24.879 1.00 85.25 102 GLU A C 1
ATOM 804 O O . GLU A 1 102 ? 1.134 3.344 -24.150 1.00 85.25 102 GLU A O 1
ATOM 809 N N . PRO A 1 103 ? 1.192 5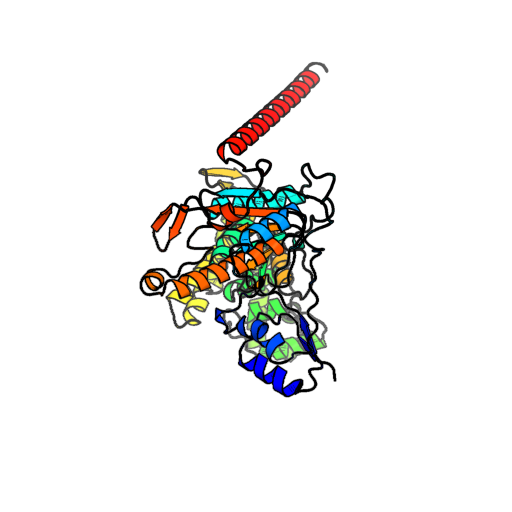.169 -25.472 1.00 89.12 103 PRO A N 1
ATOM 810 C CA . PRO A 1 103 ? 2.593 5.454 -25.195 1.00 89.12 103 PRO A CA 1
ATOM 811 C C . PRO A 1 103 ? 2.843 5.674 -23.699 1.00 89.12 103 PRO A C 1
ATOM 813 O O . PRO A 1 103 ? 2.052 6.326 -23.014 1.00 89.12 103 PRO A O 1
ATOM 816 N N . VAL A 1 104 ? 3.981 5.185 -23.196 1.00 91.50 104 VAL A N 1
ATOM 817 C CA . VAL A 1 104 ? 4.415 5.441 -21.813 1.00 91.50 104 VAL A CA 1
ATOM 818 C C . VAL A 1 104 ? 4.491 6.949 -21.585 1.00 91.50 104 VAL A C 1
ATOM 820 O O . VAL A 1 104 ? 5.212 7.641 -22.302 1.00 91.50 104 VAL A O 1
ATOM 823 N N . ARG A 1 105 ? 3.761 7.467 -20.592 1.00 92.69 105 ARG A N 1
ATOM 824 C CA . ARG A 1 105 ? 3.765 8.900 -20.265 1.00 92.69 105 ARG A CA 1
ATOM 825 C C . ARG A 1 105 ? 4.846 9.212 -19.250 1.00 92.69 105 ARG A C 1
ATOM 827 O O . ARG A 1 105 ? 4.957 8.522 -18.240 1.00 92.69 105 ARG A O 1
ATOM 834 N N . VAL A 1 106 ? 5.576 10.300 -19.476 1.00 93.94 106 VAL A N 1
ATOM 835 C CA . VAL A 1 106 ? 6.553 10.824 -18.515 1.00 93.94 106 VAL A CA 1
ATOM 836 C C . VAL A 1 106 ? 6.136 12.222 -18.090 1.00 93.94 106 VAL A C 1
ATOM 838 O O . VAL A 1 106 ? 5.939 13.088 -18.942 1.00 93.94 106 VAL A O 1
ATOM 841 N N . ILE A 1 107 ? 6.024 12.443 -16.781 1.00 93.75 107 ILE A N 1
ATOM 842 C CA . ILE A 1 107 ? 5.675 13.746 -16.209 1.00 93.75 107 ILE A CA 1
ATOM 843 C C . ILE A 1 107 ? 6.736 14.223 -15.220 1.00 93.75 107 ILE A C 1
ATOM 845 O O . ILE A 1 107 ? 7.256 13.458 -14.408 1.00 93.75 107 ILE A O 1
ATOM 849 N N . ASP A 1 108 ? 7.032 15.514 -15.257 1.00 92.38 108 ASP A N 1
ATOM 850 C CA . ASP A 1 108 ? 7.782 16.204 -14.216 1.00 92.38 108 ASP A CA 1
ATOM 851 C C . ASP A 1 108 ? 6.830 16.853 -13.205 1.00 92.38 108 ASP A C 1
ATOM 853 O O . ASP A 1 108 ? 5.763 17.363 -13.555 1.00 92.38 108 ASP A O 1
ATOM 857 N N . CYS A 1 109 ? 7.216 16.821 -11.934 1.00 94.50 109 CYS A N 1
ATOM 858 C CA . CYS A 1 109 ? 6.443 17.377 -10.829 1.00 94.50 109 CYS A CA 1
ATOM 859 C C . CYS A 1 109 ? 7.333 18.296 -9.989 1.00 94.50 109 CYS A C 1
ATOM 861 O O . CYS A 1 109 ? 8.505 17.999 -9.769 1.00 94.50 109 CYS A O 1
ATOM 863 N N . ASP A 1 110 ? 6.796 19.403 -9.477 1.00 92.69 110 ASP A N 1
ATOM 864 C CA . ASP A 1 110 ? 7.602 20.363 -8.700 1.00 92.69 110 ASP A CA 1
ATOM 865 C C . ASP A 1 110 ? 8.088 19.790 -7.361 1.00 92.69 110 ASP A C 1
ATOM 867 O O . ASP A 1 110 ? 9.158 20.159 -6.879 1.00 92.69 110 ASP A O 1
ATOM 871 N N . GLY A 1 111 ? 7.320 18.866 -6.783 1.00 93.00 111 GLY A N 1
ATOM 872 C CA . GLY A 1 111 ? 7.625 18.156 -5.546 1.00 93.00 111 GLY A CA 1
ATOM 873 C C . GLY A 1 111 ? 6.609 17.045 -5.279 1.00 93.00 111 GLY A C 1
ATOM 874 O O . GLY A 1 111 ? 5.687 16.840 -6.069 1.00 93.00 111 GLY A O 1
ATOM 875 N N . GLU A 1 112 ? 6.773 16.347 -4.156 1.00 93.12 112 GLU A N 1
ATOM 876 C CA . GLU A 1 112 ? 5.997 15.145 -3.797 1.00 93.12 112 GLU A CA 1
ATOM 877 C C . GLU A 1 112 ? 4.481 15.401 -3.745 1.00 93.12 112 GLU A C 1
ATOM 879 O O . GLU A 1 112 ? 3.694 14.581 -4.207 1.00 93.12 112 GLU A O 1
ATOM 884 N N . GLU A 1 113 ? 4.047 16.561 -3.236 1.00 92.50 113 GLU A N 1
ATOM 885 C CA . GLU A 1 113 ? 2.615 16.891 -3.181 1.00 92.50 113 GLU A CA 1
ATOM 886 C C . GLU A 1 113 ? 2.010 17.118 -4.573 1.00 92.50 113 GLU A C 1
ATOM 888 O O . GLU A 1 113 ? 0.911 16.640 -4.844 1.00 92.50 113 GLU A O 1
ATOM 893 N N . HIS A 1 114 ? 2.734 17.805 -5.466 1.00 94.31 114 HIS A N 1
ATOM 894 C CA . HIS A 1 114 ? 2.295 18.016 -6.850 1.00 94.31 114 HIS A CA 1
ATOM 895 C C . HIS A 1 114 ? 2.276 16.686 -7.621 1.00 94.31 114 HIS A C 1
ATOM 897 O O . HIS A 1 114 ? 1.365 16.445 -8.411 1.00 94.31 114 HIS A O 1
ATOM 903 N N . GLU A 1 115 ? 3.236 15.794 -7.360 1.00 96.50 115 GLU A N 1
ATOM 904 C CA . GLU A 1 115 ? 3.248 14.439 -7.922 1.00 96.50 115 GLU A CA 1
ATOM 905 C C . GLU A 1 115 ? 2.004 13.644 -7.510 1.00 96.50 115 GLU A C 1
ATOM 907 O O . GLU A 1 115 ? 1.309 13.096 -8.369 1.00 96.50 115 GLU A O 1
ATOM 912 N N . ALA A 1 116 ? 1.667 13.647 -6.219 1.00 96.56 116 ALA A N 1
ATOM 913 C CA . ALA A 1 116 ? 0.486 12.958 -5.714 1.00 96.56 116 ALA A CA 1
ATOM 914 C C . ALA A 1 116 ? -0.819 13.510 -6.312 1.00 96.56 116 ALA A C 1
ATOM 916 O O . ALA A 1 116 ? -1.691 12.733 -6.706 1.00 96.56 116 ALA A O 1
ATOM 917 N N . ASP A 1 117 ? -0.930 14.832 -6.466 1.00 94.94 117 ASP A N 1
ATOM 918 C CA . ASP A 1 117 ? -2.085 15.469 -7.108 1.00 94.94 117 ASP A CA 1
ATOM 919 C C . ASP A 1 117 ? -2.225 15.093 -8.589 1.00 94.94 117 ASP A C 1
ATOM 921 O O . ASP A 1 117 ? -3.331 14.828 -9.066 1.00 94.94 117 ASP A O 1
ATOM 925 N N . ARG A 1 118 ? -1.111 14.991 -9.324 1.00 94.00 118 ARG A N 1
ATOM 926 C CA . ARG A 1 118 ? -1.130 14.537 -10.723 1.00 94.00 118 ARG A CA 1
ATOM 927 C C . ARG A 1 118 ? -1.516 13.071 -10.855 1.00 94.00 118 ARG A C 1
ATOM 929 O O . ARG A 1 118 ? -2.255 12.728 -11.778 1.00 94.00 118 ARG A O 1
ATOM 936 N N . VAL A 1 119 ? -1.050 12.216 -9.946 1.00 96.44 119 VAL A N 1
ATOM 937 C CA . VAL A 1 119 ? -1.442 10.800 -9.917 1.00 96.44 119 VAL A CA 1
ATOM 938 C C . VAL A 1 119 ? -2.938 10.662 -9.642 1.00 96.44 119 VAL A C 1
ATOM 940 O O . VAL A 1 119 ? -3.617 9.960 -10.389 1.00 96.44 119 VAL A O 1
ATOM 943 N N . VAL A 1 120 ? -3.478 11.392 -8.659 1.00 95.62 120 VAL A N 1
ATOM 944 C CA . VAL A 1 120 ? -4.928 11.454 -8.396 1.00 95.62 120 VAL A CA 1
ATOM 945 C C . VAL A 1 120 ? -5.697 11.873 -9.647 1.00 95.62 120 VAL A C 1
ATOM 947 O O . VAL A 1 120 ? -6.622 11.173 -10.061 1.00 95.62 120 VAL A O 1
ATOM 950 N N . ALA A 1 121 ? -5.287 12.975 -10.283 1.00 93.06 121 ALA A N 1
ATOM 951 C CA . ALA A 1 121 ? -5.944 13.485 -11.481 1.00 93.06 121 ALA A CA 1
ATOM 952 C C . ALA A 1 121 ? -5.897 12.475 -12.638 1.00 93.06 121 ALA A C 1
ATOM 954 O O . ALA A 1 121 ? -6.879 12.315 -13.363 1.00 93.06 121 ALA A O 1
ATOM 955 N N . ARG A 1 122 ? -4.781 11.749 -12.801 1.00 92.19 122 ARG A N 1
ATOM 956 C CA . ARG A 1 122 ? -4.653 10.707 -13.826 1.00 92.19 122 ARG A CA 1
ATOM 957 C C . ARG A 1 122 ? -5.571 9.519 -13.551 1.00 92.19 122 ARG A C 1
ATOM 959 O O . ARG A 1 122 ? -6.239 9.076 -14.481 1.00 92.19 122 ARG A O 1
ATOM 966 N N . ILE A 1 123 ? -5.627 9.025 -12.312 1.00 93.81 123 ILE A N 1
ATOM 967 C CA . ILE A 1 123 ? -6.536 7.932 -11.931 1.00 93.81 123 ILE A CA 1
ATOM 968 C C . ILE A 1 123 ? -7.982 8.353 -12.213 1.00 93.81 123 ILE A C 1
ATOM 970 O O . ILE A 1 123 ? -8.708 7.648 -12.906 1.00 93.81 123 ILE A O 1
ATOM 974 N N . GLN A 1 124 ? -8.394 9.533 -11.748 1.00 91.38 124 GLN A N 1
ATOM 975 C CA . GLN A 1 124 ? -9.754 10.035 -11.964 1.00 91.38 124 GLN A CA 1
ATOM 976 C C . GLN A 1 124 ? -10.078 10.233 -13.450 1.00 91.38 124 GLN A C 1
ATOM 978 O O . GLN A 1 124 ? -11.172 9.880 -13.879 1.00 91.38 124 GLN A O 1
ATOM 983 N N . SER A 1 125 ? -9.131 10.734 -14.248 1.00 88.12 125 SER A N 1
ATOM 984 C CA . SER A 1 125 ? -9.286 10.890 -15.700 1.00 88.12 125 SER A CA 1
ATOM 985 C C . SER A 1 125 ? -9.492 9.550 -16.415 1.00 88.12 125 SER A C 1
ATOM 987 O O . SER A 1 125 ? -10.389 9.445 -17.253 1.00 88.12 125 SER A O 1
ATOM 989 N N . LEU A 1 126 ? -8.714 8.523 -16.055 1.00 87.88 126 LEU A N 1
ATOM 990 C CA . LEU A 1 126 ? -8.861 7.172 -16.603 1.00 87.88 126 LEU A CA 1
ATOM 991 C C . LEU A 1 126 ? -10.210 6.550 -16.212 1.00 87.88 126 LEU A C 1
ATOM 993 O O . LEU A 1 126 ? -10.892 5.976 -17.059 1.00 87.88 126 LEU A O 1
ATOM 997 N N . ARG A 1 127 ? -10.654 6.746 -14.963 1.00 88.19 127 ARG A N 1
ATOM 998 C CA . ARG A 1 127 ? -11.964 6.263 -14.489 1.00 88.19 127 ARG A CA 1
ATOM 999 C C . ARG A 1 127 ? -13.146 6.985 -15.137 1.00 88.19 127 ARG A C 1
ATOM 1001 O O . ARG A 1 127 ? -14.136 6.344 -15.482 1.00 88.19 127 ARG A O 1
ATOM 1008 N N . ALA A 1 128 ? -13.047 8.301 -15.336 1.00 82.38 128 ALA A N 1
ATOM 1009 C CA . ALA A 1 128 ? -14.094 9.116 -15.958 1.00 82.38 128 ALA A CA 1
ATOM 1010 C C . ALA A 1 128 ? -14.303 8.801 -17.453 1.00 82.38 128 ALA A C 1
ATOM 1012 O O . ALA A 1 128 ? -15.309 9.210 -18.027 1.00 82.38 128 ALA A O 1
ATOM 1013 N N . GLY A 1 129 ? -13.395 8.042 -18.079 1.00 65.88 129 GLY A N 1
ATOM 1014 C CA . GLY A 1 129 ? -13.540 7.574 -19.457 1.00 65.88 129 GLY A CA 1
ATOM 1015 C C . GLY A 1 129 ? -13.218 8.621 -20.526 1.00 65.88 129 GLY A C 1
ATOM 1016 O O . GLY A 1 129 ? -13.777 8.545 -21.617 1.00 65.88 129 GLY A O 1
ATOM 1017 N N . GLY A 1 130 ? -12.346 9.595 -20.237 1.00 55.16 130 GLY A N 1
ATOM 1018 C CA . GLY A 1 130 ? -11.916 10.588 -21.232 1.00 55.16 130 GLY A CA 1
ATOM 1019 C C . GLY A 1 130 ? -11.206 9.953 -22.440 1.00 55.16 130 GLY A C 1
ATOM 1020 O O . GLY A 1 130 ? -10.375 9.074 -22.240 1.00 55.16 130 GLY A O 1
ATOM 1021 N N . GLU A 1 131 ? -11.561 10.405 -23.656 1.00 46.94 131 GLU A N 1
ATOM 1022 C CA . GLU A 1 131 ? -11.051 10.122 -25.031 1.00 46.94 131 GLU A CA 1
ATOM 1023 C C . GLU A 1 131 ? -10.754 8.666 -25.469 1.00 46.94 131 GLU A C 1
ATOM 1025 O O . GLU A 1 131 ? -10.726 8.372 -26.662 1.00 46.94 131 GLU A O 1
ATOM 1030 N N . LEU A 1 132 ? -10.604 7.711 -24.556 1.00 49.34 132 LEU A N 1
ATOM 1031 C CA . LEU A 1 132 ? -10.265 6.314 -24.823 1.00 49.34 132 LEU A CA 1
ATOM 1032 C C . LEU A 1 132 ? -11.529 5.465 -25.018 1.00 49.34 132 LEU A C 1
ATOM 1034 O O . LEU A 1 132 ? -11.791 4.511 -24.288 1.00 49.34 132 LEU A O 1
ATOM 1038 N N . GLN A 1 133 ? -12.308 5.795 -26.049 1.00 44.25 133 GLN A N 1
ATOM 1039 C CA . GLN A 1 133 ? -13.448 4.985 -26.497 1.00 44.25 133 GLN A CA 1
ATOM 1040 C C . GLN A 1 133 ? -13.065 3.737 -27.320 1.00 44.25 133 GLN A C 1
ATOM 1042 O O . GLN A 1 133 ? -13.957 3.061 -27.820 1.00 44.25 133 GLN A O 1
ATOM 1047 N N . ALA A 1 134 ? -11.783 3.365 -27.439 1.00 47.44 134 ALA A N 1
ATOM 1048 C CA . ALA A 1 134 ? -11.399 2.205 -28.258 1.00 47.44 134 ALA A CA 1
ATOM 1049 C C . ALA A 1 134 ? -10.721 1.050 -27.497 1.00 47.44 134 ALA A C 1
ATOM 1051 O O . ALA A 1 134 ? -10.954 -0.104 -27.840 1.00 47.44 134 ALA A O 1
ATOM 1052 N N . VAL A 1 135 ? -9.912 1.301 -26.458 1.00 45.50 135 VAL A N 1
ATOM 1053 C CA . VAL A 1 135 ? -9.178 0.234 -25.745 1.00 45.50 135 VAL A CA 1
ATOM 1054 C C . VAL A 1 135 ? -8.990 0.635 -24.277 1.00 45.50 135 VAL A C 1
ATOM 1056 O O . VAL A 1 135 ? -8.083 1.394 -23.959 1.00 45.50 135 VAL A O 1
ATOM 1059 N N . GLY A 1 136 ? -9.859 0.166 -23.374 1.00 47.38 136 GLY A N 1
ATOM 1060 C CA . GLY A 1 136 ? -9.729 0.453 -21.931 1.00 47.38 136 GLY A CA 1
ATOM 1061 C C . GLY A 1 136 ? -11.015 0.800 -21.183 1.00 47.38 136 GLY A C 1
ATOM 1062 O O . GLY A 1 136 ? -10.978 0.931 -19.966 1.00 47.38 136 GLY A O 1
ATOM 1063 N N . SER A 1 137 ? -12.170 0.869 -21.857 1.00 53.47 137 SER A N 1
ATOM 1064 C CA . SER A 1 137 ? -13.477 1.120 -21.214 1.00 53.47 137 SER A CA 1
ATOM 1065 C C . SER A 1 137 ? -13.852 0.119 -20.100 1.00 53.47 137 SER A C 1
ATOM 1067 O O . SER A 1 137 ? -14.829 0.359 -19.391 1.00 53.47 137 SER A O 1
ATOM 1069 N N . GLN A 1 138 ? -13.119 -0.989 -19.966 1.00 67.62 138 GLN A N 1
ATOM 1070 C CA . GLN A 1 138 ? -13.388 -2.071 -19.023 1.00 67.62 138 GLN A CA 1
ATOM 1071 C C . GLN A 1 138 ? -12.676 -1.913 -17.668 1.00 67.62 138 GLN A C 1
ATOM 1073 O O . GLN A 1 138 ? -13.181 -2.440 -16.687 1.00 67.62 138 GLN A O 1
ATOM 1078 N N . TYR A 1 139 ? -11.552 -1.188 -17.593 1.00 80.12 139 TYR A N 1
ATOM 1079 C CA . TYR A 1 139 ? -10.705 -1.140 -16.390 1.00 80.12 139 TYR A CA 1
ATOM 1080 C C . TYR A 1 139 ? -10.854 0.194 -15.649 1.00 80.12 139 TYR A C 1
ATOM 1082 O O . TYR A 1 139 ? -10.004 1.082 -15.729 1.00 80.12 139 TYR A O 1
ATOM 1090 N N . LYS A 1 140 ? -12.010 0.385 -15.010 1.00 86.06 140 LYS A N 1
ATOM 1091 C CA . LYS A 1 140 ? -12.373 1.627 -14.301 1.00 86.06 140 LYS A CA 1
ATOM 1092 C C . LYS A 1 140 ? -12.468 1.440 -12.791 1.00 86.06 140 LYS A C 1
ATOM 1094 O O . LYS A 1 140 ? -12.706 2.417 -12.072 1.00 86.06 140 LYS A O 1
ATOM 1099 N N . ASP A 1 141 ? -12.294 0.220 -12.313 1.00 90.94 141 ASP A N 1
ATOM 1100 C CA . ASP A 1 141 ? -12.405 -0.103 -10.901 1.00 90.94 141 ASP A CA 1
ATOM 1101 C C . ASP A 1 141 ? -11.121 0.354 -10.197 1.00 90.94 141 ASP A C 1
ATOM 1103 O O . ASP A 1 141 ? -10.042 0.380 -10.784 1.00 90.94 141 ASP A O 1
ATOM 1107 N N . TRP A 1 142 ? -11.206 0.781 -8.940 1.00 92.88 142 TRP A N 1
ATOM 1108 C CA . TRP A 1 142 ? -10.034 1.197 -8.166 1.00 92.88 142 TRP A CA 1
ATOM 1109 C C . TRP A 1 142 ? -8.966 0.104 -8.073 1.00 92.88 142 TRP A C 1
ATOM 1111 O O . TRP A 1 142 ? -7.777 0.429 -8.084 1.00 92.88 142 TRP A O 1
ATOM 1121 N N . LYS A 1 143 ? -9.373 -1.172 -8.038 1.00 92.69 143 LYS A N 1
ATOM 1122 C CA . LYS A 1 143 ? -8.449 -2.319 -8.038 1.00 92.69 143 LYS A CA 1
ATOM 1123 C C . LYS A 1 143 ? -7.575 -2.425 -9.285 1.00 92.69 143 LYS A C 1
ATOM 1125 O O . LYS A 1 143 ? -6.513 -3.039 -9.216 1.00 92.69 143 LYS A O 1
ATOM 1130 N N . ASP A 1 144 ? -7.969 -1.794 -10.391 1.00 93.88 144 ASP A N 1
ATOM 1131 C CA . ASP A 1 144 ? -7.213 -1.795 -11.648 1.00 93.88 144 ASP A CA 1
ATOM 1132 C C . ASP A 1 144 ? -5.994 -0.855 -11.620 1.00 93.88 144 ASP A C 1
ATOM 1134 O O . ASP A 1 144 ? -5.186 -0.840 -12.556 1.00 93.88 144 ASP A O 1
ATOM 1138 N N . PHE A 1 145 ? -5.855 -0.057 -10.556 1.00 96.50 145 PHE A N 1
ATOM 1139 C CA . PHE A 1 145 ? -4.819 0.957 -10.416 1.00 96.50 145 PHE A CA 1
ATOM 1140 C C . PHE A 1 145 ? -3.797 0.586 -9.344 1.00 96.50 145 PHE A C 1
ATOM 1142 O O . PHE A 1 145 ? -4.136 0.225 -8.211 1.00 96.50 145 PHE A O 1
ATOM 1149 N N . SER A 1 146 ? -2.521 0.796 -9.668 1.00 97.19 146 SER A N 1
ATOM 1150 C CA . SER A 1 146 ? -1.439 0.715 -8.696 1.00 97.19 146 SER A CA 1
ATOM 1151 C C . SER A 1 146 ? -0.458 1.876 -8.797 1.00 97.19 146 SER A C 1
ATOM 1153 O O . SER A 1 146 ? -0.112 2.331 -9.886 1.00 97.19 146 SER A O 1
ATOM 1155 N N . VAL A 1 147 ? 0.020 2.337 -7.640 1.00 98.00 147 VAL A N 1
ATOM 1156 C CA . VAL A 1 147 ? 1.128 3.287 -7.525 1.00 98.00 147 VAL A CA 1
ATOM 1157 C C . VAL A 1 147 ? 2.334 2.557 -6.952 1.00 98.00 147 VAL A C 1
ATOM 1159 O O . VAL A 1 147 ? 2.284 2.042 -5.831 1.00 98.00 147 VAL A O 1
ATOM 1162 N N . LEU A 1 148 ? 3.417 2.529 -7.723 1.00 97.69 148 LEU A N 1
ATOM 1163 C CA . LEU A 1 148 ? 4.645 1.817 -7.401 1.00 97.69 148 LEU A CA 1
ATOM 1164 C C . LEU A 1 148 ? 5.761 2.792 -7.043 1.00 97.69 148 LEU A C 1
ATOM 1166 O O . LEU A 1 148 ? 6.055 3.722 -7.794 1.00 97.69 148 LEU A O 1
ATOM 1170 N N . TYR A 1 149 ? 6.416 2.543 -5.912 1.00 95.69 149 TYR A N 1
ATOM 1171 C CA . TYR A 1 149 ? 7.521 3.356 -5.399 1.00 95.69 149 TYR A CA 1
ATOM 1172 C C . TYR A 1 149 ? 8.691 2.508 -4.907 1.00 95.69 149 TYR A C 1
ATOM 1174 O O . TYR A 1 149 ? 8.586 1.299 -4.698 1.00 95.69 149 TYR A O 1
ATOM 1182 N N . ARG A 1 150 ? 9.844 3.145 -4.690 1.00 93.81 150 ARG A N 1
ATOM 1183 C CA . ARG A 1 150 ? 11.047 2.452 -4.221 1.00 93.81 150 ARG A CA 1
ATOM 1184 C C . ARG A 1 150 ? 11.025 2.163 -2.718 1.00 93.81 150 ARG A C 1
ATOM 1186 O O . ARG A 1 150 ? 11.545 1.125 -2.302 1.00 93.81 150 ARG A O 1
ATOM 1193 N N . ALA A 1 151 ? 10.474 3.069 -1.910 1.00 89.56 151 ALA A N 1
ATOM 1194 C CA . ALA A 1 151 ? 10.541 3.012 -0.451 1.00 89.56 151 ALA A CA 1
ATOM 1195 C C . ALA A 1 151 ? 9.217 3.403 0.228 1.00 89.56 151 ALA A C 1
ATOM 1197 O O . ALA A 1 151 ? 8.555 4.357 -0.172 1.00 89.56 151 ALA A O 1
ATOM 1198 N N . ASN A 1 152 ? 8.874 2.709 1.320 1.00 86.75 152 ASN A N 1
ATOM 1199 C CA . ASN A 1 152 ? 7.588 2.849 2.022 1.00 86.75 152 ASN A CA 1
ATOM 1200 C C . ASN A 1 152 ? 7.272 4.267 2.521 1.00 86.75 152 ASN A C 1
ATOM 1202 O O . ASN A 1 152 ? 6.106 4.643 2.573 1.00 86.75 152 ASN A O 1
ATOM 1206 N N . HIS A 1 153 ? 8.277 5.082 2.856 1.00 86.38 153 HIS A N 1
ATOM 1207 C CA . HIS A 1 153 ? 8.034 6.452 3.325 1.00 86.38 153 HIS A CA 1
ATOM 1208 C C . HIS A 1 153 ? 7.357 7.336 2.262 1.00 86.38 153 HIS A C 1
ATOM 1210 O O . HIS A 1 153 ? 6.668 8.291 2.620 1.00 86.38 153 HIS A O 1
ATOM 1216 N N . GLN A 1 154 ? 7.515 7.002 0.975 1.00 90.81 154 GLN A N 1
ATOM 1217 C CA . GLN A 1 154 ? 6.900 7.728 -0.136 1.00 90.81 154 GLN A CA 1
ATOM 1218 C C . GLN A 1 154 ? 5.377 7.559 -0.147 1.00 90.81 154 GLN A C 1
ATOM 1220 O O . GLN A 1 154 ? 4.673 8.481 -0.548 1.00 90.81 154 GLN A O 1
ATOM 1225 N N . ALA A 1 155 ? 4.854 6.439 0.370 1.00 91.88 155 ALA A N 1
ATOM 1226 C CA . ALA A 1 155 ? 3.419 6.166 0.418 1.00 91.88 155 ALA A CA 1
ATOM 1227 C C . ALA A 1 155 ? 2.640 7.272 1.147 1.00 91.88 155 ALA A C 1
ATOM 1229 O O . ALA A 1 155 ? 1.571 7.666 0.693 1.00 91.88 155 ALA A O 1
ATOM 1230 N N . LYS A 1 156 ? 3.207 7.845 2.221 1.00 88.88 156 LYS A N 1
ATOM 1231 C CA . LYS A 1 156 ? 2.523 8.796 3.115 1.00 88.88 156 LYS A CA 1
ATOM 1232 C C . LYS A 1 156 ? 1.910 9.994 2.380 1.00 88.88 156 LYS A C 1
ATOM 1234 O O . LYS A 1 156 ? 0.823 10.444 2.744 1.00 88.88 156 LYS A O 1
ATOM 1239 N N . VAL A 1 157 ? 2.596 10.537 1.372 1.00 92.31 157 VAL A N 1
ATOM 1240 C CA . VAL A 1 157 ? 2.098 11.697 0.609 1.00 92.31 157 VAL A CA 1
ATOM 1241 C C . VAL A 1 157 ? 0.923 11.293 -0.287 1.00 92.31 157 VAL A C 1
ATOM 1243 O O . VAL A 1 157 ? -0.076 12.011 -0.353 1.00 92.31 157 VAL A O 1
ATOM 1246 N N . PHE A 1 158 ? 0.988 10.105 -0.890 1.00 94.50 158 PHE A N 1
ATOM 1247 C CA . PHE A 1 158 ? -0.084 9.551 -1.720 1.00 94.50 158 PHE A CA 1
ATOM 1248 C C . PHE A 1 158 ? -1.290 9.135 -0.881 1.00 94.50 158 PHE A C 1
ATOM 1250 O O . PHE A 1 158 ? -2.412 9.457 -1.252 1.00 94.50 158 PHE A O 1
ATOM 1257 N N . GLU A 1 159 ? -1.081 8.542 0.296 1.00 90.75 159 GLU A N 1
ATOM 1258 C CA . GLU A 1 159 ? -2.147 8.270 1.266 1.00 90.75 159 GLU A CA 1
ATOM 1259 C C . GLU A 1 159 ? -2.906 9.553 1.639 1.00 90.75 159 GLU A C 1
ATOM 1261 O O . GLU A 1 159 ? -4.136 9.567 1.678 1.00 90.75 159 GLU A O 1
ATOM 1266 N N . LYS A 1 160 ? -2.197 10.666 1.889 1.00 89.06 160 LYS A N 1
ATOM 1267 C CA . LYS A 1 160 ? -2.830 11.971 2.159 1.00 89.06 160 LYS A CA 1
ATOM 1268 C C . LYS A 1 160 ? -3.626 12.475 0.949 1.00 89.06 160 LYS A C 1
ATOM 1270 O O . LYS A 1 160 ? -4.771 12.898 1.116 1.00 89.06 160 LYS A O 1
ATOM 1275 N N . ALA A 1 161 ? -3.062 12.399 -0.256 1.00 92.12 161 ALA A N 1
ATOM 1276 C CA . ALA A 1 161 ? -3.740 12.831 -1.478 1.00 92.12 161 ALA A CA 1
ATOM 1277 C C . ALA A 1 161 ? -4.990 11.986 -1.786 1.00 92.12 161 ALA A C 1
ATOM 1279 O O . ALA A 1 161 ? -6.052 12.541 -2.061 1.00 92.12 161 ALA A O 1
ATOM 1280 N N . PHE A 1 162 ? -4.906 10.661 -1.651 1.00 91.75 162 PHE A N 1
ATOM 1281 C CA . PHE A 1 162 ? -6.027 9.737 -1.834 1.00 91.75 162 PHE A CA 1
ATOM 1282 C C . PHE A 1 162 ? -7.122 9.960 -0.795 1.00 91.75 162 PHE A C 1
ATOM 1284 O O . PHE A 1 162 ? -8.292 10.082 -1.155 1.00 91.75 162 PHE A O 1
ATOM 1291 N N . ARG A 1 163 ? -6.760 10.154 0.479 1.00 85.31 163 ARG A N 1
ATOM 1292 C CA . ARG A 1 163 ? -7.719 10.512 1.534 1.00 85.31 163 ARG A CA 1
ATOM 1293 C C . ARG A 1 163 ? -8.452 11.824 1.267 1.00 85.31 163 ARG A C 1
ATOM 1295 O O . ARG A 1 163 ? -9.644 11.906 1.585 1.00 85.31 163 ARG A O 1
ATOM 1302 N N . ARG A 1 164 ? -7.769 12.830 0.707 1.00 84.00 164 ARG A N 1
ATOM 1303 C CA . ARG A 1 164 ? -8.370 14.113 0.301 1.00 84.00 164 ARG A CA 1
ATOM 1304 C C . ARG A 1 164 ? -9.293 13.950 -0.905 1.00 84.00 164 ARG A C 1
ATOM 1306 O O . ARG A 1 164 ? -10.372 14.530 -0.920 1.00 84.00 164 ARG A O 1
ATOM 1313 N N . ALA A 1 165 ? -8.881 13.146 -1.880 1.00 85.69 165 ALA A N 1
ATOM 1314 C CA . ALA A 1 165 ? -9.639 12.860 -3.095 1.00 85.69 165 ALA A CA 1
ATOM 1315 C C . ALA A 1 165 ? -10.723 11.780 -2.916 1.00 85.69 165 ALA A C 1
ATOM 1317 O O . ALA A 1 165 ? -11.382 11.422 -3.888 1.00 85.69 165 ALA A O 1
ATOM 1318 N N . GLN A 1 166 ? -10.899 11.265 -1.692 1.00 81.81 166 GLN A N 1
ATOM 1319 C CA . GLN A 1 166 ? -11.840 10.191 -1.355 1.00 81.81 166 GLN A CA 1
ATOM 1320 C C . GLN A 1 166 ? -11.624 8.910 -2.180 1.00 81.81 166 GLN A C 1
ATOM 1322 O O . GLN A 1 166 ? -12.566 8.191 -2.497 1.00 81.81 166 GLN A O 1
ATOM 1327 N N . ILE A 1 167 ? -10.366 8.620 -2.508 1.00 87.50 167 ILE A N 1
ATOM 1328 C CA . ILE A 1 167 ? -9.956 7.412 -3.221 1.00 87.50 167 ILE A CA 1
ATOM 1329 C C . ILE A 1 167 ? -9.648 6.325 -2.186 1.00 87.50 167 ILE A C 1
ATOM 1331 O O . ILE A 1 167 ? -8.776 6.546 -1.339 1.00 87.50 167 ILE A O 1
ATOM 1335 N N . PRO A 1 168 ? -10.336 5.170 -2.217 1.00 86.81 168 PRO A N 1
ATOM 1336 C CA . PRO A 1 168 ? -10.020 4.063 -1.332 1.00 86.81 168 PRO A CA 1
ATOM 1337 C C . PRO A 1 168 ? -8.710 3.408 -1.779 1.00 86.81 168 PRO A C 1
ATOM 1339 O O . PRO A 1 168 ? -8.453 3.240 -2.974 1.00 86.81 168 PRO A O 1
ATOM 1342 N N . TYR A 1 169 ? -7.857 3.060 -0.819 1.00 88.69 169 TYR A N 1
ATOM 1343 C CA . TYR A 1 169 ? -6.529 2.532 -1.103 1.00 88.69 169 TYR A CA 1
ATOM 1344 C C . TYR A 1 169 ? -6.087 1.510 -0.059 1.00 88.69 169 TYR A C 1
ATOM 1346 O O . TYR A 1 169 ? -6.544 1.535 1.083 1.00 88.69 169 TYR A O 1
ATOM 1354 N N . LYS A 1 170 ? -5.134 0.662 -0.447 1.00 87.19 170 LYS A N 1
ATOM 1355 C CA . LYS A 1 170 ? -4.392 -0.228 0.454 1.00 87.19 170 LYS A CA 1
ATOM 1356 C C . LYS A 1 170 ? -2.891 -0.074 0.244 1.00 87.19 170 LYS A C 1
ATOM 1358 O O . LYS A 1 170 ? -2.453 0.245 -0.860 1.00 87.19 170 LYS A O 1
ATOM 1363 N N . VAL A 1 171 ? -2.110 -0.319 1.293 1.00 87.75 171 VAL A N 1
ATOM 1364 C CA . VAL A 1 171 ? -0.642 -0.342 1.237 1.00 87.75 171 VAL A CA 1
ATOM 1365 C C . VAL A 1 171 ? -0.181 -1.795 1.303 1.00 87.75 171 VAL A C 1
ATOM 1367 O O . VAL A 1 171 ? -0.494 -2.495 2.259 1.00 87.75 171 VAL A O 1
ATOM 1370 N N . SER A 1 172 ? 0.555 -2.255 0.294 1.00 83.00 172 SER A N 1
ATOM 1371 C CA . SER A 1 172 ? 1.163 -3.587 0.264 1.00 83.00 172 SER A CA 1
ATOM 1372 C C . SER A 1 172 ? 2.628 -3.523 0.700 1.00 83.00 172 SER A C 1
ATOM 1374 O O . SER A 1 172 ? 3.380 -2.639 0.280 1.00 83.00 172 SER A O 1
ATOM 1376 N N . GLY A 1 173 ? 3.046 -4.460 1.557 1.00 66.62 173 GLY A N 1
ATOM 1377 C CA . GLY A 1 173 ? 4.421 -4.529 2.068 1.00 66.62 173 GLY A CA 1
ATOM 1378 C C . GLY A 1 173 ? 4.788 -3.438 3.088 1.00 66.62 173 GLY A C 1
ATOM 1379 O O . GLY A 1 173 ? 5.971 -3.162 3.298 1.00 66.62 173 GLY A O 1
ATOM 1380 N N . GLY A 1 174 ? 3.794 -2.808 3.720 1.00 69.56 174 GLY A N 1
ATOM 1381 C CA . GLY A 1 174 ? 3.967 -1.805 4.771 1.00 69.56 174 GLY A CA 1
ATOM 1382 C C . GLY A 1 174 ? 2.692 -1.621 5.598 1.00 69.56 174 GLY A C 1
ATOM 1383 O O . GLY A 1 174 ? 1.637 -2.124 5.230 1.00 69.56 174 GLY A O 1
ATOM 1384 N N . GLN A 1 175 ? 2.791 -0.904 6.719 1.00 72.19 175 GLN A N 1
ATOM 1385 C CA . GLN A 1 175 ? 1.638 -0.592 7.568 1.00 72.19 175 GLN A CA 1
ATOM 1386 C C . GLN A 1 175 ? 0.879 0.616 6.998 1.00 72.19 175 GLN A C 1
ATOM 1388 O O . GLN A 1 175 ? 1.447 1.709 6.913 1.00 72.19 175 GLN A O 1
ATOM 1393 N N . SER A 1 176 ? -0.391 0.431 6.624 1.00 78.19 176 SER A N 1
ATOM 1394 C CA . SER A 1 176 ? -1.270 1.528 6.195 1.00 78.19 176 SER A CA 1
ATOM 1395 C C . SER A 1 176 ? -1.512 2.517 7.339 1.00 78.19 176 SER A C 1
ATOM 1397 O O . SER A 1 176 ? -1.426 2.157 8.517 1.00 78.19 176 SER A O 1
ATOM 1399 N N . PHE A 1 177 ? -1.874 3.765 7.031 1.00 81.31 177 PHE A N 1
ATOM 1400 C CA . PHE A 1 177 ? -2.320 4.726 8.045 1.00 81.31 177 PHE A CA 1
ATOM 1401 C C . PHE A 1 177 ? -3.440 4.160 8.939 1.00 81.31 177 PHE A C 1
ATOM 1403 O O . PHE A 1 177 ? -3.387 4.321 10.156 1.00 81.31 177 PHE A O 1
ATOM 1410 N N . PHE A 1 178 ? -4.399 3.436 8.351 1.00 81.44 178 PHE A N 1
ATOM 1411 C CA . PHE A 1 178 ? -5.507 2.795 9.075 1.00 81.44 178 PHE A CA 1
ATOM 1412 C C . PHE A 1 178 ? -5.115 1.507 9.810 1.00 81.44 178 PHE A C 1
ATOM 1414 O O . PHE A 1 178 ? -5.913 0.989 10.582 1.00 81.44 178 PHE A O 1
ATOM 1421 N N . ASP A 1 179 ? -3.899 0.992 9.603 1.00 82.31 179 ASP A N 1
ATOM 1422 C CA . ASP A 1 179 ? -3.391 -0.182 10.318 1.00 82.31 179 ASP A CA 1
ATOM 1423 C C . ASP A 1 179 ? -2.661 0.152 11.614 1.00 82.31 179 ASP A C 1
ATOM 1425 O O . ASP A 1 179 ? -2.301 -0.753 12.373 1.00 82.31 179 ASP A O 1
ATOM 1429 N N . ARG A 1 180 ? -2.424 1.438 11.873 1.00 87.62 180 ARG A N 1
ATOM 1430 C CA . ARG A 1 180 ? -1.800 1.912 13.108 1.00 87.62 180 ARG A CA 1
ATOM 1431 C C . ARG A 1 180 ? -2.716 1.634 14.288 1.00 87.62 180 ARG A C 1
ATOM 1433 O O . ARG A 1 180 ? -3.923 1.842 14.182 1.00 87.62 180 ARG A O 1
ATOM 1440 N N . ALA A 1 181 ? -2.143 1.163 15.394 1.00 90.69 181 ALA A N 1
ATOM 1441 C CA . ALA A 1 181 ? -2.908 0.753 16.569 1.00 90.69 181 ALA A CA 1
ATOM 1442 C C . ALA A 1 181 ? -3.804 1.895 17.059 1.00 90.69 181 ALA A C 1
ATOM 1444 O O . ALA A 1 181 ? -5.011 1.709 17.181 1.00 90.69 181 ALA A O 1
ATOM 1445 N N . GLU A 1 182 ? -3.234 3.096 17.173 1.00 93.31 182 GLU A N 1
ATOM 1446 C CA . GLU A 1 182 ? -3.948 4.278 17.636 1.00 93.31 182 GLU A CA 1
ATOM 1447 C C . GLU A 1 182 ? -5.105 4.680 16.711 1.00 93.31 182 GLU A C 1
ATOM 1449 O O . GLU A 1 182 ? -6.168 5.086 17.165 1.00 93.31 182 GLU A O 1
ATOM 1454 N N . ILE A 1 183 ? -4.949 4.498 15.397 1.00 92.06 183 ILE A N 1
ATOM 1455 C CA . ILE A 1 183 ? -6.010 4.805 14.430 1.00 92.06 183 ILE A CA 1
ATOM 1456 C C . ILE A 1 183 ? -7.094 3.730 14.459 1.00 92.06 183 ILE A C 1
ATOM 1458 O O . ILE A 1 183 ? -8.278 4.055 14.381 1.00 92.06 183 ILE A O 1
ATOM 1462 N N . LYS A 1 184 ? -6.713 2.457 14.609 1.00 90.75 184 LYS A N 1
ATOM 1463 C CA . LYS A 1 184 ? -7.665 1.352 14.738 1.00 90.75 184 LYS A CA 1
ATOM 1464 C C . LYS A 1 184 ? -8.506 1.463 16.005 1.00 90.75 184 LYS A C 1
ATOM 1466 O O . LYS A 1 184 ? -9.690 1.146 15.955 1.00 90.75 184 LYS A O 1
ATOM 1471 N N . ASP A 1 185 ? -7.926 1.927 17.107 1.00 93.44 185 ASP A N 1
ATOM 1472 C CA . ASP A 1 185 ? -8.658 2.144 18.354 1.00 93.44 185 ASP A CA 1
ATOM 1473 C C . ASP A 1 185 ? -9.736 3.215 18.172 1.00 93.44 185 ASP A C 1
ATOM 1475 O O . ASP A 1 185 ? -10.907 2.947 18.441 1.00 93.44 185 ASP A O 1
ATOM 1479 N N . LEU A 1 186 ? -9.380 4.378 17.612 1.00 93.75 186 LEU A N 1
ATOM 1480 C CA . LEU A 1 186 ? -10.351 5.434 17.305 1.00 93.75 186 LEU A CA 1
ATOM 1481 C C . LEU A 1 186 ? -11.397 4.971 16.285 1.00 93.75 186 LEU A C 1
ATOM 1483 O O . LEU A 1 186 ? -12.578 5.259 16.447 1.00 93.75 186 LEU A O 1
ATOM 1487 N N . CYS A 1 187 ? -11.004 4.201 15.265 1.00 91.31 187 CYS A N 1
ATOM 1488 C CA . CYS A 1 187 ? -11.958 3.601 14.332 1.00 91.31 187 CYS A CA 1
ATOM 1489 C C . CYS A 1 187 ? -12.909 2.620 15.031 1.00 91.31 187 CYS A C 1
ATOM 1491 O O . CYS A 1 187 ? -14.068 2.558 14.645 1.00 91.31 187 CYS A O 1
ATOM 1493 N N . GLY A 1 188 ? -12.465 1.887 16.058 1.00 92.56 188 GLY A N 1
ATOM 1494 C CA . GLY A 1 188 ? -13.329 1.029 16.876 1.00 92.56 188 GLY A CA 1
ATOM 1495 C C . GLY A 1 188 ? -14.410 1.830 17.605 1.00 92.56 188 GLY A C 1
ATOM 1496 O O . GLY A 1 188 ? -15.589 1.509 17.506 1.00 92.56 188 GLY A O 1
ATOM 1497 N N . TRP A 1 189 ? -14.033 2.938 18.244 1.00 93.81 189 TRP A N 1
ATOM 1498 C CA . TRP A 1 189 ? -14.992 3.871 18.849 1.00 93.81 189 TRP A CA 1
ATOM 1499 C C . TRP A 1 189 ? -16.003 4.416 17.844 1.00 93.81 189 TRP A C 1
ATOM 1501 O O . TRP A 1 189 ? -17.211 4.382 18.066 1.00 93.81 189 TRP A O 1
ATOM 1511 N N . LEU A 1 190 ? -15.495 4.900 16.715 1.00 92.50 190 LEU A N 1
ATOM 1512 C CA . LEU A 1 190 ? -16.291 5.497 15.656 1.00 92.50 190 LEU A CA 1
ATOM 1513 C C . LEU A 1 190 ? -17.221 4.483 14.966 1.00 92.50 190 LEU A C 1
ATOM 1515 O O . LEU A 1 190 ? -18.359 4.817 14.648 1.00 92.50 190 LEU A O 1
ATOM 1519 N N . ARG A 1 191 ? -16.774 3.238 14.770 1.00 91.69 191 ARG A N 1
ATOM 1520 C CA . ARG A 1 191 ? -17.613 2.142 14.267 1.00 91.69 191 ARG A CA 1
ATOM 1521 C C . ARG A 1 191 ? -18.759 1.856 15.224 1.00 91.69 191 ARG A C 1
ATOM 1523 O O . ARG A 1 191 ? -19.898 1.805 14.766 1.00 91.69 191 ARG A O 1
ATOM 1530 N N . LEU A 1 192 ? -18.473 1.771 16.525 1.00 92.81 192 LEU A N 1
ATOM 1531 C CA . LEU A 1 192 ? -19.499 1.547 17.539 1.00 92.81 192 LEU A CA 1
ATOM 1532 C C . LEU A 1 192 ? -20.549 2.670 17.546 1.00 92.81 192 LEU A C 1
ATOM 1534 O O . LEU A 1 192 ? -21.729 2.368 17.606 1.00 92.81 192 LEU A O 1
ATOM 1538 N N . LEU A 1 193 ? -20.156 3.941 17.356 1.00 91.00 193 LEU A N 1
ATOM 1539 C CA . LEU A 1 193 ? -21.110 5.061 17.215 1.00 91.00 193 LEU A CA 1
ATOM 1540 C C . LEU A 1 193 ? -22.099 4.894 16.052 1.00 91.00 193 LEU A C 1
ATOM 1542 O O . LEU A 1 193 ? -23.169 5.493 16.065 1.00 91.00 193 LEU A O 1
ATOM 1546 N N . THR A 1 194 ? -21.723 4.150 15.011 1.00 90.19 194 THR A N 1
ATOM 1547 C CA . THR A 1 194 ? -22.561 3.956 13.816 1.00 90.19 194 THR A CA 1
ATOM 1548 C C . THR A 1 194 ? -23.302 2.634 13.798 1.00 90.19 194 THR A C 1
ATOM 1550 O O . THR A 1 194 ? -24.359 2.543 13.177 1.00 90.19 194 THR A O 1
ATOM 1553 N N . ASN A 1 195 ? -22.737 1.614 14.437 1.00 90.88 195 ASN A N 1
ATOM 1554 C CA . ASN A 1 195 ? -23.275 0.272 14.488 1.00 90.88 195 ASN A CA 1
ATOM 1555 C C . ASN A 1 195 ? -23.024 -0.321 15.876 1.00 90.88 195 ASN A C 1
ATOM 1557 O O . ASN A 1 195 ? -21.941 -0.839 16.156 1.00 90.88 195 ASN A O 1
ATOM 1561 N N . ASN A 1 196 ? -24.051 -0.273 16.721 1.00 92.06 196 ASN A N 1
ATOM 1562 C CA . ASN A 1 196 ? -24.001 -0.832 18.070 1.00 92.06 196 ASN A CA 1
ATOM 1563 C C . ASN A 1 196 ? -23.895 -2.371 18.080 1.00 92.06 196 ASN A C 1
ATOM 1565 O O . ASN A 1 196 ? -23.498 -2.936 19.094 1.00 92.06 196 ASN A O 1
ATOM 1569 N N . ASP A 1 197 ? -24.167 -3.044 16.957 1.00 91.06 197 ASP A N 1
ATOM 1570 C CA . ASP A 1 197 ? -24.050 -4.505 16.828 1.00 91.06 197 ASP A CA 1
ATOM 1571 C C . ASP A 1 197 ? -22.644 -4.973 16.407 1.00 91.06 197 ASP A C 1
ATOM 1573 O O . ASP A 1 197 ? -22.410 -6.152 16.139 1.00 91.06 197 ASP A O 1
ATOM 1577 N N . ASP A 1 198 ? -21.682 -4.054 16.323 1.00 91.69 198 ASP A N 1
ATOM 1578 C CA . ASP A 1 198 ? -20.292 -4.353 15.986 1.00 91.69 198 ASP A CA 1
ATOM 1579 C C . ASP A 1 198 ? -19.502 -4.809 17.226 1.00 91.69 198 ASP A C 1
ATOM 1581 O O . ASP A 1 198 ? -18.761 -4.039 17.841 1.00 91.69 198 ASP A O 1
ATOM 1585 N N . ASP A 1 199 ? -19.653 -6.082 17.602 1.00 93.06 199 ASP A N 1
ATOM 1586 C CA . ASP A 1 199 ? -18.987 -6.667 18.776 1.00 93.06 199 ASP A CA 1
ATOM 1587 C C . ASP A 1 199 ? -17.445 -6.519 18.769 1.00 93.06 199 ASP A C 1
ATOM 1589 O O . ASP A 1 199 ? -16.873 -6.196 19.817 1.00 93.06 199 ASP A O 1
ATOM 1593 N N . PRO A 1 200 ? -16.723 -6.691 17.638 1.00 91.75 200 PRO A N 1
ATOM 1594 C CA . PRO A 1 200 ? -15.289 -6.399 17.582 1.00 91.75 200 PRO A CA 1
ATOM 1595 C C . PRO A 1 200 ? -14.953 -4.933 17.893 1.00 91.75 200 PRO A C 1
ATOM 1597 O O . PRO A 1 200 ? -13.996 -4.661 18.626 1.00 91.75 200 PRO A O 1
ATOM 1600 N N . ALA A 1 201 ? -15.734 -3.985 17.365 1.00 92.31 201 ALA A N 1
ATOM 1601 C CA . ALA A 1 201 ? -15.561 -2.565 17.660 1.00 92.31 201 ALA A CA 1
ATOM 1602 C C . ALA A 1 201 ? -15.879 -2.251 19.129 1.00 92.31 201 ALA A C 1
ATOM 1604 O O . ALA A 1 201 ? -15.113 -1.529 19.772 1.00 92.31 201 ALA A O 1
ATOM 1605 N N . PHE A 1 202 ? -16.934 -2.861 19.683 1.00 95.06 202 PHE A N 1
ATOM 1606 C CA . PHE A 1 202 ? -17.280 -2.784 21.101 1.00 95.06 202 PHE A CA 1
ATOM 1607 C C . PHE A 1 202 ? -16.116 -3.228 21.986 1.00 95.06 202 PHE A C 1
ATOM 1609 O O . PHE A 1 202 ? -15.678 -2.477 22.859 1.00 95.06 202 PHE A O 1
ATOM 1616 N N . MET A 1 203 ? -15.578 -4.424 21.726 1.00 93.75 203 MET A N 1
ATOM 1617 C CA . MET A 1 203 ? -14.475 -4.993 22.499 1.00 93.75 203 MET A CA 1
ATOM 1618 C C . MET A 1 203 ? -13.248 -4.089 22.479 1.00 93.75 203 MET A C 1
ATOM 1620 O O . MET A 1 203 ? -12.607 -3.917 23.509 1.00 93.75 203 MET A O 1
ATOM 1624 N N . ARG A 1 204 ? -12.945 -3.467 21.336 1.00 92.50 204 ARG A N 1
ATOM 1625 C CA . ARG A 1 204 ? -11.824 -2.533 21.222 1.00 92.50 204 ARG A CA 1
ATOM 1626 C C . ARG A 1 204 ? -12.074 -1.221 21.963 1.00 92.50 204 ARG A C 1
ATOM 1628 O O . ARG A 1 204 ? -11.200 -0.755 22.694 1.00 92.50 204 ARG A O 1
ATOM 1635 N N . ALA A 1 205 ? -13.256 -0.632 21.786 1.00 94.06 205 ALA A N 1
ATOM 1636 C CA . ALA A 1 205 ? -13.614 0.646 22.388 1.00 94.06 205 ALA A CA 1
ATOM 1637 C C . ALA A 1 205 ? -13.644 0.552 23.922 1.00 94.06 205 ALA A C 1
ATOM 1639 O O . ALA A 1 205 ? -13.041 1.372 24.612 1.00 94.06 205 ALA A O 1
ATOM 1640 N N . VAL A 1 206 ? -14.267 -0.492 24.475 1.00 94.50 206 VAL A N 1
ATOM 1641 C CA . VAL A 1 206 ? -14.409 -0.650 25.931 1.00 94.50 206 VAL A CA 1
ATOM 1642 C C . VAL A 1 206 ? -13.069 -0.899 26.639 1.00 94.50 206 VAL A C 1
ATOM 1644 O O . VAL A 1 206 ? -12.889 -0.470 27.782 1.00 94.50 206 VAL A O 1
ATOM 1647 N N . THR A 1 207 ? -12.102 -1.546 25.973 1.00 92.19 207 THR A N 1
ATOM 1648 C CA . THR A 1 207 ? -10.783 -1.849 26.559 1.00 92.19 207 THR A CA 1
ATOM 1649 C C . THR A 1 207 ? -9.754 -0.736 26.400 1.00 92.19 207 THR A C 1
ATOM 1651 O O . THR A 1 207 ? -8.766 -0.735 27.141 1.00 92.19 207 THR A O 1
ATOM 1654 N N . THR A 1 208 ? -9.964 0.192 25.460 1.00 92.19 208 THR A N 1
ATOM 1655 C CA . THR A 1 208 ? -8.952 1.183 25.080 1.00 92.19 208 THR A CA 1
ATOM 1656 C C . THR A 1 208 ? -9.525 2.602 25.044 1.00 92.19 208 THR A C 1
ATOM 1658 O O . THR A 1 208 ? -10.376 2.906 24.204 1.00 92.19 208 THR A O 1
ATOM 1661 N N . PRO A 1 209 ? -9.075 3.519 25.922 1.00 92.00 209 PRO A N 1
ATOM 1662 C CA . PRO A 1 209 ? -8.191 3.318 27.082 1.00 92.00 209 PRO A CA 1
ATOM 1663 C C . PRO A 1 209 ? -8.780 2.432 28.199 1.00 92.00 209 PRO A C 1
ATOM 1665 O O . PRO A 1 209 ? -9.973 2.126 28.214 1.00 92.00 209 PRO A O 1
ATOM 1668 N N . LYS A 1 210 ? -7.950 2.001 29.159 1.00 89.00 210 LYS A N 1
ATOM 1669 C CA . LYS A 1 210 ? -8.386 1.110 30.252 1.00 89.00 210 LYS A CA 1
ATOM 1670 C C . LYS A 1 210 ? -9.393 1.813 31.174 1.00 89.00 210 LYS A C 1
ATOM 1672 O O . LYS A 1 210 ? -9.045 2.781 31.836 1.00 89.00 210 LYS A O 1
ATOM 1677 N N . ARG A 1 211 ? -10.605 1.257 31.297 1.00 86.19 211 ARG A N 1
ATOM 1678 C CA . ARG A 1 211 ? -11.715 1.804 32.119 1.00 86.19 211 ARG A CA 1
ATOM 1679 C C . ARG A 1 211 ? -12.073 0.970 33.351 1.00 86.19 211 ARG A C 1
ATOM 1681 O O . ARG A 1 211 ? -13.171 1.056 33.883 1.00 86.19 211 ARG A O 1
ATOM 1688 N N . GLY A 1 212 ? -11.170 0.090 33.782 1.00 84.50 212 GLY A N 1
ATOM 1689 C CA . GLY A 1 212 ? -11.432 -0.816 34.907 1.00 84.50 212 GLY A CA 1
ATOM 1690 C C . GLY A 1 212 ? -12.421 -1.952 34.599 1.00 84.50 212 GLY A C 1
ATOM 1691 O O . GLY A 1 212 ? -12.802 -2.685 35.510 1.00 84.50 212 GLY A O 1
ATOM 1692 N N . ILE A 1 213 ? -12.805 -2.138 33.331 1.00 89.62 213 ILE A N 1
ATOM 1693 C CA . ILE A 1 213 ? -13.590 -3.285 32.863 1.00 89.62 213 ILE A CA 1
ATOM 1694 C C . ILE A 1 213 ? -12.611 -4.407 32.499 1.00 89.62 213 ILE A C 1
ATOM 1696 O O . ILE A 1 213 ? -11.850 -4.307 31.539 1.00 89.62 213 ILE A O 1
ATOM 1700 N N . GLY A 1 214 ? -12.578 -5.455 33.323 1.00 89.12 214 GLY A N 1
ATOM 1701 C CA . GLY A 1 214 ? -11.637 -6.565 33.172 1.00 89.12 214 GLY A CA 1
ATOM 1702 C C . GLY A 1 214 ? -12.092 -7.633 32.174 1.00 89.12 214 GLY A C 1
ATOM 1703 O O . GLY A 1 214 ? -13.276 -7.761 31.868 1.00 89.12 214 GLY A O 1
ATOM 1704 N N . HIS A 1 215 ? -11.145 -8.476 31.749 1.00 91.50 215 HIS A N 1
ATOM 1705 C CA . HIS A 1 215 ? -11.388 -9.612 30.847 1.00 91.50 215 HIS A CA 1
ATOM 1706 C C . HIS A 1 215 ? -12.509 -10.545 31.344 1.00 91.50 215 HIS A C 1
ATOM 1708 O O . HIS A 1 215 ? -13.327 -10.986 30.547 1.00 91.50 215 HIS A O 1
ATOM 1714 N N . VAL A 1 216 ? -12.591 -10.791 32.659 1.00 92.81 216 VAL A N 1
ATOM 1715 C CA . VAL A 1 216 ? -13.607 -11.680 33.255 1.00 92.81 216 VAL A CA 1
ATOM 1716 C C . VAL A 1 216 ? -15.014 -11.107 33.067 1.00 92.81 216 VAL A C 1
ATOM 1718 O O . VAL A 1 216 ? -15.941 -11.835 32.725 1.00 92.81 216 VAL A O 1
ATOM 1721 N N . THR A 1 217 ? -15.166 -9.790 33.238 1.00 93.88 217 THR A N 1
ATOM 1722 C CA . THR A 1 217 ? -16.435 -9.091 33.011 1.00 93.88 217 THR A CA 1
ATOM 1723 C C . THR A 1 217 ? -16.850 -9.171 31.546 1.00 93.88 217 THR A C 1
ATOM 1725 O O . THR A 1 217 ? -18.004 -9.474 31.258 1.00 93.88 217 THR A O 1
ATOM 1728 N N . LEU A 1 218 ? -15.910 -8.940 30.622 1.00 93.94 218 LEU A N 1
ATOM 1729 C CA . LEU A 1 218 ? -16.174 -9.009 29.182 1.00 93.94 218 LEU A CA 1
ATOM 1730 C C . LEU A 1 218 ? -16.506 -10.433 28.727 1.00 93.94 218 LEU A C 1
ATOM 1732 O O . LEU A 1 218 ? -17.412 -10.618 27.924 1.00 93.94 218 LEU A O 1
ATOM 1736 N N . GLN A 1 219 ? -15.836 -11.445 29.281 1.00 94.69 219 GLN A N 1
ATOM 1737 C CA . GLN A 1 219 ? -16.140 -12.846 29.000 1.00 94.69 219 GLN A CA 1
ATOM 1738 C C . GLN A 1 219 ? -17.549 -13.221 29.480 1.00 94.69 219 GLN A C 1
ATOM 1740 O O . GLN A 1 219 ? -18.306 -13.850 28.745 1.00 94.69 219 GLN A O 1
ATOM 1745 N N . ALA A 1 220 ? -17.928 -12.812 30.694 1.00 94.31 220 ALA A N 1
ATOM 1746 C CA . ALA A 1 220 ? -19.273 -13.044 31.216 1.00 94.31 220 ALA A CA 1
ATOM 1747 C C . ALA A 1 220 ? -20.350 -12.299 30.403 1.00 94.31 220 ALA A C 1
ATOM 1749 O O . ALA A 1 220 ? -21.397 -12.881 30.123 1.00 94.31 220 ALA A O 1
ATOM 1750 N N . LEU A 1 221 ? -20.075 -11.064 29.964 1.00 94.94 221 LEU A N 1
ATOM 1751 C CA . LEU A 1 221 ? -20.943 -10.314 29.050 1.00 94.94 221 LEU A CA 1
ATOM 1752 C C . LEU A 1 221 ? -21.090 -11.027 27.697 1.00 94.94 221 LEU A C 1
ATOM 1754 O O . LEU A 1 221 ? -22.203 -11.156 27.204 1.00 94.94 221 LEU A O 1
ATOM 1758 N N . GLY A 1 222 ? -20.000 -11.549 27.127 1.00 93.88 222 GLY A N 1
ATOM 1759 C CA . GLY A 1 222 ? -20.033 -12.305 25.871 1.00 93.88 222 GLY A CA 1
ATOM 1760 C C . GLY A 1 222 ? -20.805 -13.619 25.970 1.00 93.88 222 GLY A C 1
ATOM 1761 O O . GLY A 1 222 ? -21.589 -13.944 25.078 1.00 93.88 222 GLY A O 1
ATOM 1762 N N . ASN A 1 223 ? -20.660 -14.343 27.083 1.00 95.00 223 ASN A N 1
ATOM 1763 C CA . ASN A 1 223 ? -21.460 -15.538 27.359 1.00 95.00 223 ASN A CA 1
ATOM 1764 C C . ASN A 1 223 ? -22.954 -15.195 27.486 1.00 95.00 223 ASN A C 1
ATOM 1766 O O . ASN A 1 223 ? -23.800 -15.918 26.960 1.00 95.00 223 ASN A O 1
ATOM 1770 N N . PHE A 1 224 ? -23.276 -14.082 28.154 1.00 94.81 224 PHE A N 1
ATOM 1771 C CA . PHE A 1 224 ? -24.643 -13.579 28.278 1.00 94.81 224 PHE A CA 1
ATOM 1772 C C . PHE A 1 224 ? -25.229 -13.191 26.912 1.00 94.81 224 PHE A C 1
ATOM 1774 O O . PHE A 1 224 ? -26.293 -13.690 26.549 1.00 94.81 224 PHE A O 1
ATOM 1781 N N . GLY A 1 225 ? -24.516 -12.379 26.125 1.00 93.50 225 GLY A N 1
ATOM 1782 C CA . GLY A 1 225 ? -24.940 -11.973 24.781 1.00 93.50 225 GLY A CA 1
ATOM 1783 C C . GLY A 1 225 ? -25.167 -13.174 23.861 1.00 93.50 225 GLY A C 1
ATOM 1784 O O . GLY A 1 225 ? -26.207 -13.274 23.217 1.00 93.50 225 GLY A O 1
ATOM 1785 N N . SER A 1 226 ? -24.272 -14.167 23.907 1.00 93.75 226 SER A N 1
ATOM 1786 C CA . SER A 1 226 ? -24.407 -15.414 23.138 1.00 93.75 226 SER A CA 1
ATOM 1787 C C . SER A 1 226 ? -25.645 -16.227 23.531 1.00 93.75 226 SER A C 1
ATOM 1789 O O . SER A 1 226 ? -26.333 -16.763 22.662 1.00 93.75 226 SER A O 1
ATOM 1791 N N . LEU A 1 227 ? -25.949 -16.320 24.832 1.00 93.38 227 LEU A N 1
ATOM 1792 C CA . LEU A 1 227 ? -27.107 -17.061 25.341 1.00 93.38 227 LEU A CA 1
ATOM 1793 C C . LEU A 1 227 ? -28.432 -16.421 24.906 1.00 93.38 227 LEU A C 1
ATOM 1795 O O . LEU A 1 227 ? -29.362 -17.131 24.523 1.00 93.38 227 LEU A O 1
ATOM 1799 N N . TYR A 1 228 ? -28.510 -15.090 24.955 1.00 92.25 228 TYR A N 1
ATOM 1800 C CA . TYR A 1 228 ? -29.724 -14.334 24.637 1.00 92.25 228 TYR A CA 1
ATOM 1801 C C . TYR A 1 228 ? -29.783 -13.829 23.188 1.00 92.25 228 TYR A C 1
ATOM 1803 O O . TYR A 1 228 ? -30.784 -13.231 22.805 1.00 92.25 228 TYR A O 1
ATOM 1811 N N . LYS A 1 229 ? -28.759 -14.123 22.373 1.00 92.75 229 LYS A N 1
ATOM 1812 C CA . LYS A 1 229 ? -28.606 -13.664 20.980 1.00 92.75 229 LYS A CA 1
ATOM 1813 C C . LYS A 1 229 ? -28.689 -12.140 20.835 1.00 92.75 229 LYS A C 1
ATOM 1815 O O . LYS A 1 229 ? -29.315 -11.644 19.903 1.00 92.75 229 LYS A O 1
ATOM 1820 N N . LEU A 1 230 ? -28.065 -11.429 21.766 1.00 94.12 230 LEU A N 1
ATOM 1821 C CA . LEU A 1 230 ? -27.962 -9.971 21.772 1.00 94.12 230 LEU A CA 1
ATOM 1822 C C . LEU A 1 230 ? -26.528 -9.570 21.429 1.00 94.12 230 LEU A C 1
ATOM 1824 O O . LEU A 1 230 ? -25.592 -10.303 21.767 1.00 94.12 230 LEU A O 1
ATOM 1828 N N . SER A 1 231 ? -26.348 -8.395 20.827 1.00 94.50 231 SER A N 1
ATOM 1829 C CA . SER A 1 231 ? -25.015 -7.798 20.714 1.00 94.50 231 SER A CA 1
ATOM 1830 C C . SER A 1 231 ? -24.456 -7.455 22.098 1.00 94.50 231 SER A C 1
ATOM 1832 O O . SER A 1 231 ? -25.188 -7.345 23.096 1.00 94.50 231 SER A O 1
ATOM 1834 N N . LEU A 1 232 ? -23.137 -7.284 22.195 1.00 94.56 232 LEU A N 1
ATOM 1835 C CA . LEU A 1 232 ? -22.489 -6.901 23.450 1.00 94.56 232 LEU A CA 1
ATOM 1836 C C . LEU A 1 232 ? -22.995 -5.544 23.952 1.00 94.56 232 LEU A C 1
ATOM 1838 O O . LEU A 1 232 ? -23.148 -5.362 25.161 1.00 94.56 232 LEU A O 1
ATOM 1842 N N . PHE A 1 233 ? -23.293 -4.616 23.038 1.00 95.56 233 PHE A N 1
ATOM 1843 C CA . PHE A 1 233 ? -23.826 -3.300 23.380 1.00 95.56 233 PHE A CA 1
ATOM 1844 C C . PHE A 1 233 ? -25.274 -3.368 23.876 1.00 95.56 233 PHE A C 1
ATOM 1846 O O . PHE A 1 233 ? -25.604 -2.782 24.907 1.00 95.56 233 PHE A O 1
ATOM 1853 N N . GLU A 1 234 ? -26.140 -4.119 23.193 1.00 93.81 234 GLU A N 1
ATOM 1854 C CA . GLU A 1 234 ? -27.529 -4.302 23.627 1.00 93.81 234 GLU A CA 1
ATOM 1855 C C . GLU A 1 234 ? -27.598 -4.995 24.998 1.00 93.81 234 GLU A C 1
ATOM 1857 O O . GLU A 1 234 ? -28.386 -4.618 25.873 1.00 93.81 234 GLU A O 1
ATOM 1862 N N . SER A 1 235 ? -26.688 -5.943 25.239 1.00 95.19 235 SER A N 1
ATOM 1863 C CA . SER A 1 235 ? -26.581 -6.671 26.505 1.00 95.19 235 SER A CA 1
ATOM 1864 C C . SER A 1 235 ? -26.372 -5.759 27.723 1.00 95.19 235 SER A C 1
ATOM 1866 O O . SER A 1 235 ? -26.815 -6.118 28.815 1.00 95.19 235 SER A O 1
ATOM 1868 N N . LEU A 1 236 ? -25.765 -4.573 27.561 1.00 93.94 236 LEU A N 1
ATOM 1869 C CA . LEU A 1 236 ? -25.517 -3.611 28.651 1.00 93.94 236 LEU A CA 1
ATOM 1870 C C . LEU A 1 236 ? -26.805 -3.135 29.333 1.00 93.94 236 LEU A C 1
ATOM 1872 O O . LEU A 1 236 ? -26.811 -2.837 30.531 1.00 93.94 236 LEU A O 1
ATOM 1876 N N . PHE A 1 237 ? -27.888 -3.046 28.560 1.00 92.19 237 PHE A N 1
ATOM 1877 C CA . PHE A 1 237 ? -29.175 -2.511 29.000 1.00 92.19 237 PHE A CA 1
ATOM 1878 C C . PHE A 1 237 ? -30.191 -3.609 29.335 1.00 92.19 237 PHE A C 1
ATOM 1880 O O . PHE A 1 237 ? -31.337 -3.310 29.667 1.00 92.19 237 PHE A O 1
ATOM 1887 N N . SER A 1 238 ? -29.777 -4.879 29.304 1.00 92.81 238 SER A N 1
ATOM 1888 C CA . SER A 1 238 ? -30.638 -5.991 29.692 1.00 92.81 238 SER A CA 1
ATOM 1889 C C . SER A 1 238 ? -30.856 -6.033 31.207 1.00 92.81 238 SER A C 1
ATOM 1891 O O . SER A 1 238 ? -29.906 -6.089 31.991 1.00 92.81 238 SER A O 1
ATOM 1893 N N . ASN A 1 239 ? -32.121 -6.100 31.631 1.00 88.88 239 ASN A N 1
ATOM 1894 C CA . ASN A 1 239 ? -32.499 -6.210 33.046 1.00 88.88 239 ASN A CA 1
ATOM 1895 C C . ASN A 1 239 ? -31.900 -7.452 33.729 1.00 88.88 239 ASN A C 1
ATOM 1897 O O . ASN A 1 239 ? -31.622 -7.434 34.927 1.00 88.88 239 ASN A O 1
ATOM 1901 N N . SER A 1 240 ? -31.670 -8.524 32.967 1.00 90.81 240 SER A N 1
ATOM 1902 C CA . SER A 1 240 ? -31.125 -9.783 33.483 1.00 90.81 240 SER A CA 1
ATOM 1903 C C . SER A 1 240 ? -29.605 -9.761 33.658 1.00 90.81 240 SER A C 1
ATOM 1905 O O . SER A 1 240 ? -29.064 -10.685 34.265 1.00 90.81 240 SER A O 1
ATOM 1907 N N . LEU A 1 241 ? -28.892 -8.730 33.188 1.00 90.19 241 LEU A N 1
ATOM 1908 C CA . LEU A 1 241 ? -27.426 -8.676 33.263 1.00 90.19 241 LEU A CA 1
ATOM 1909 C C . LEU A 1 241 ? -26.911 -8.732 34.714 1.00 90.19 241 LEU A C 1
ATOM 1911 O O . LEU A 1 241 ? -25.905 -9.382 35.004 1.00 90.19 241 LEU A O 1
ATOM 1915 N N . ALA A 1 242 ? -27.650 -8.122 35.646 1.00 91.12 242 ALA A N 1
ATOM 1916 C CA . ALA A 1 242 ? -27.329 -8.115 37.075 1.00 91.12 242 ALA A CA 1
ATOM 1917 C C . ALA A 1 242 ? -27.405 -9.499 37.747 1.00 91.12 242 ALA A C 1
ATOM 1919 O O . ALA A 1 242 ? -26.949 -9.651 38.877 1.00 91.12 242 ALA A O 1
ATOM 1920 N N . THR A 1 243 ? -27.952 -10.513 37.068 1.00 90.25 243 THR A N 1
ATOM 1921 C CA . THR A 1 243 ? -27.966 -11.898 37.571 1.00 90.25 243 THR A CA 1
ATOM 1922 C C . THR A 1 243 ? -26.641 -12.628 37.340 1.00 90.25 243 THR A C 1
ATOM 1924 O O . THR A 1 243 ? -26.347 -13.589 38.046 1.00 90.25 243 THR A O 1
ATOM 1927 N N . VAL A 1 244 ? -25.832 -12.170 36.376 1.00 90.81 244 VAL A N 1
ATOM 1928 C CA . VAL A 1 244 ? -24.584 -12.833 35.953 1.00 90.81 244 VAL A CA 1
ATOM 1929 C C . VAL A 1 244 ? -23.343 -12.030 36.351 1.00 90.81 244 VAL A C 1
ATOM 1931 O O . VAL A 1 244 ? -22.267 -12.599 36.526 1.00 90.81 244 VAL A O 1
ATOM 1934 N N . LEU A 1 245 ? -23.476 -10.712 36.527 1.00 91.88 245 LEU A N 1
ATOM 1935 C CA . LEU A 1 245 ? -22.369 -9.814 36.851 1.00 91.88 245 LEU A CA 1
ATOM 1936 C C . LEU A 1 245 ? -22.573 -9.075 38.185 1.00 91.88 245 LEU A C 1
ATOM 1938 O O . LEU A 1 245 ? -23.690 -8.658 38.492 1.00 91.88 245 LEU A O 1
ATOM 1942 N N . PRO A 1 246 ? -21.494 -8.818 38.956 1.00 93.06 246 PRO A N 1
ATOM 1943 C CA . PRO A 1 246 ? -21.562 -7.977 40.149 1.00 93.06 246 PRO A CA 1
ATOM 1944 C C . PRO A 1 246 ? -22.037 -6.552 39.835 1.00 93.06 246 PRO A C 1
ATOM 1946 O O . PRO A 1 246 ? -21.677 -5.987 38.801 1.00 93.06 246 PRO A O 1
ATOM 1949 N N . ALA A 1 247 ? -22.735 -5.914 40.780 1.00 92.06 247 ALA A N 1
ATOM 1950 C CA . ALA A 1 247 ? -23.313 -4.575 40.606 1.00 92.06 247 ALA A CA 1
ATOM 1951 C C . ALA A 1 247 ? -22.305 -3.510 40.130 1.00 92.06 247 ALA A C 1
ATOM 1953 O O . ALA A 1 247 ? -22.633 -2.687 39.281 1.00 92.06 247 ALA A O 1
ATOM 1954 N N . LYS A 1 248 ? -21.055 -3.555 40.618 1.00 91.56 248 LYS A N 1
ATOM 1955 C CA . LYS A 1 248 ? -19.988 -2.641 40.173 1.00 91.56 248 LYS A CA 1
ATOM 1956 C C . LYS A 1 248 ? -19.670 -2.807 38.683 1.00 91.56 248 LYS A C 1
ATOM 1958 O O . LYS A 1 248 ? -19.525 -1.816 37.979 1.00 91.56 248 LYS A O 1
ATOM 1963 N N . ALA A 1 249 ? -19.573 -4.050 38.211 1.00 91.88 249 ALA A N 1
ATOM 1964 C CA . ALA A 1 249 ? -19.272 -4.352 36.815 1.00 91.88 249 ALA A CA 1
ATOM 1965 C C . ALA A 1 249 ? -20.421 -3.926 35.892 1.00 91.88 249 ALA A C 1
ATOM 1967 O O . ALA A 1 249 ? -20.175 -3.319 34.854 1.00 91.88 249 ALA A O 1
ATOM 1968 N N . VAL A 1 250 ? -21.667 -4.178 36.309 1.00 93.50 250 VAL A N 1
ATOM 1969 C CA . VAL A 1 250 ? -22.869 -3.700 35.606 1.00 93.50 250 VAL A CA 1
ATOM 1970 C C . VAL A 1 250 ? -22.888 -2.174 35.535 1.00 93.50 250 VAL A C 1
ATOM 1972 O O . VAL A 1 250 ? -23.119 -1.621 34.465 1.00 93.50 250 VAL A O 1
ATOM 1975 N N . GLY A 1 251 ? -22.588 -1.492 36.646 1.00 93.00 251 GLY A N 1
ATOM 1976 C CA . GLY A 1 251 ? -22.518 -0.032 36.702 1.00 93.00 251 GLY A CA 1
ATOM 1977 C C . GLY A 1 251 ? -21.530 0.550 35.691 1.00 93.00 251 GLY A C 1
ATOM 1978 O O . GLY A 1 251 ? -21.920 1.399 34.894 1.00 93.00 251 GLY A O 1
ATOM 1979 N N . SER A 1 252 ? -20.292 0.044 35.658 1.00 93.31 252 SER A N 1
ATOM 1980 C CA . SER A 1 252 ? -19.266 0.502 34.706 1.00 93.31 252 SER A CA 1
ATOM 1981 C C . SER A 1 252 ? -19.638 0.231 33.242 1.00 93.31 252 SER A C 1
ATOM 1983 O O . SER A 1 252 ? -19.381 1.062 32.374 1.00 93.31 252 SER A O 1
ATOM 1985 N N . LEU A 1 253 ? -20.268 -0.912 32.954 1.00 94.25 253 LEU A N 1
ATOM 1986 C CA . LEU A 1 253 ? -20.747 -1.259 31.612 1.00 94.25 253 LEU A CA 1
ATOM 1987 C C . LEU A 1 253 ? -21.889 -0.340 31.148 1.00 94.25 253 LEU A C 1
ATOM 1989 O O . LEU A 1 253 ? -21.884 0.138 30.016 1.00 94.25 253 LEU A O 1
ATOM 1993 N N . GLN A 1 254 ? -22.849 -0.052 32.027 1.00 94.44 254 GLN A N 1
ATOM 1994 C CA . GLN A 1 254 ? -23.955 0.859 31.726 1.00 94.44 254 GLN A CA 1
ATOM 1995 C C . GLN A 1 254 ? -23.497 2.310 31.589 1.00 94.44 254 GLN A C 1
ATOM 1997 O O . GLN A 1 254 ? -24.031 3.037 30.757 1.00 94.44 254 GLN A O 1
ATOM 2002 N N . GLU A 1 255 ? -22.527 2.745 32.394 1.00 94.12 255 GLU A N 1
ATOM 2003 C CA . GLU A 1 255 ? -21.905 4.064 32.261 1.00 94.12 255 GLU A CA 1
ATOM 2004 C C . GLU A 1 255 ? -21.246 4.220 30.887 1.00 94.12 255 GLU A C 1
ATOM 2006 O O . GLU A 1 255 ? -21.520 5.196 30.191 1.00 94.12 255 GLU A O 1
ATOM 2011 N N . PHE A 1 256 ? -20.487 3.211 30.443 1.00 95.00 256 PHE A N 1
ATOM 2012 C CA . PHE A 1 256 ? -19.933 3.169 29.090 1.00 95.00 256 PHE A CA 1
ATOM 2013 C C . PHE A 1 256 ? -21.027 3.236 28.012 1.00 95.00 256 PHE A C 1
ATOM 2015 O O . PHE A 1 256 ? -20.938 4.054 27.100 1.00 95.00 256 PHE A O 1
ATOM 2022 N N . GLY A 1 257 ? -22.088 2.432 28.131 1.00 94.69 257 GLY A N 1
ATOM 2023 C CA . GLY A 1 257 ? -23.201 2.449 27.176 1.00 94.69 257 GLY A CA 1
ATOM 2024 C C . GLY A 1 257 ? -23.916 3.805 27.108 1.00 94.69 257 GLY A C 1
ATOM 2025 O O . GLY A 1 257 ? -24.219 4.296 26.024 1.00 94.69 257 GLY A O 1
ATOM 2026 N N . ARG A 1 258 ? -24.158 4.454 28.257 1.00 95.25 258 ARG A N 1
ATOM 2027 C CA . ARG A 1 258 ? -24.752 5.803 28.305 1.00 95.25 258 ARG A CA 1
ATOM 2028 C C . ARG A 1 258 ? -23.835 6.844 27.669 1.00 95.25 258 ARG A C 1
ATOM 2030 O O . ARG A 1 258 ? -24.326 7.683 26.922 1.00 95.25 258 ARG A O 1
ATOM 2037 N N . TYR A 1 259 ? -22.532 6.766 27.933 1.00 94.94 259 TYR A N 1
ATOM 2038 C CA . TYR A 1 259 ? -21.539 7.644 27.318 1.00 94.94 259 TYR A CA 1
ATOM 2039 C C . TYR A 1 259 ? -21.509 7.489 25.791 1.00 94.94 259 TYR A C 1
ATOM 2041 O O . TYR A 1 259 ? -21.496 8.485 25.074 1.00 94.94 259 TYR A O 1
ATOM 2049 N N . MET A 1 260 ? -21.586 6.255 25.285 1.00 95.06 260 MET A N 1
ATOM 2050 C CA . MET A 1 260 ? -21.682 5.984 23.847 1.00 95.06 260 MET A CA 1
ATOM 2051 C C . MET A 1 260 ? -22.952 6.567 23.216 1.00 95.06 260 MET A C 1
ATOM 2053 O O . MET A 1 260 ? -22.865 7.214 22.175 1.00 95.06 260 MET A O 1
ATOM 2057 N N . ASN A 1 261 ? -24.111 6.403 23.861 1.00 94.69 261 ASN A N 1
ATOM 2058 C CA . ASN A 1 261 ? -25.372 6.983 23.383 1.00 94.69 261 ASN A CA 1
ATOM 2059 C C . ASN A 1 261 ? -25.331 8.524 23.368 1.00 94.69 261 ASN A C 1
ATOM 2061 O O . ASN A 1 261 ? -25.844 9.152 22.441 1.00 94.69 261 ASN A O 1
ATOM 2065 N N . ASP A 1 262 ? -24.711 9.144 24.378 1.00 95.00 262 ASP A N 1
ATOM 2066 C CA . ASP A 1 262 ? -24.502 10.597 24.418 1.00 95.00 262 ASP A CA 1
ATOM 2067 C C . ASP A 1 262 ? -23.560 11.071 23.301 1.00 95.00 262 ASP A C 1
ATOM 2069 O O . ASP A 1 262 ? -23.871 12.032 22.593 1.00 95.00 262 ASP A O 1
ATOM 2073 N N . LEU A 1 263 ? -22.439 10.372 23.089 1.00 94.56 263 LEU A N 1
ATOM 2074 C CA . LEU A 1 263 ? -21.519 10.660 21.989 1.00 94.56 263 LEU A CA 1
ATOM 2075 C C . LEU A 1 263 ? -22.216 10.559 20.630 1.00 94.56 263 LEU A C 1
ATOM 2077 O O . LEU A 1 263 ? -22.030 11.441 19.793 1.00 94.56 263 LEU A O 1
ATOM 2081 N N . GLU A 1 264 ? -23.033 9.527 20.409 1.00 94.44 264 GLU A N 1
ATOM 2082 C CA . GLU A 1 264 ? -23.801 9.363 19.171 1.00 94.44 264 GLU A CA 1
ATOM 2083 C C . GLU A 1 264 ? -24.771 10.537 18.978 1.00 94.44 264 GLU A C 1
ATOM 2085 O O . GLU A 1 264 ? -24.822 11.145 17.905 1.00 94.44 264 GLU A O 1
ATOM 2090 N N . HIS A 1 265 ? -25.507 10.905 20.031 1.00 94.38 265 HIS A N 1
ATOM 2091 C CA . HIS A 1 265 ? -26.428 12.035 20.000 1.00 94.38 265 HIS A CA 1
ATOM 2092 C C . HIS A 1 265 ? -25.706 13.352 19.681 1.00 94.38 265 HIS A C 1
ATOM 2094 O O . HIS A 1 265 ? -26.148 14.103 18.810 1.00 94.38 265 HIS A O 1
ATOM 2100 N N . ARG A 1 266 ? -24.575 13.641 20.331 1.00 94.50 266 ARG A N 1
ATOM 2101 C CA . ARG A 1 266 ? -23.777 14.843 20.051 1.00 94.50 266 ARG A CA 1
ATOM 2102 C C . ARG A 1 266 ? -23.167 14.824 18.647 1.00 94.50 266 ARG A C 1
ATOM 2104 O O . ARG A 1 266 ? -23.201 15.849 17.966 1.00 94.50 266 ARG A O 1
ATOM 2111 N N . ALA A 1 267 ? -22.684 13.678 18.167 1.00 93.19 267 ALA A N 1
ATOM 2112 C CA . ALA A 1 267 ? -22.121 13.543 16.821 1.00 93.19 267 ALA A CA 1
ATOM 2113 C C . ALA A 1 267 ? -23.166 13.800 15.719 1.00 93.19 267 ALA A C 1
ATOM 2115 O O . ALA A 1 267 ? -22.834 14.387 14.688 1.00 93.19 267 ALA A O 1
ATOM 2116 N N . LYS A 1 268 ? -24.438 13.434 15.948 1.00 93.75 268 LYS A N 1
ATOM 2117 C CA . LYS A 1 268 ? -25.566 13.754 15.047 1.00 93.75 268 LYS A CA 1
ATOM 2118 C C . LYS A 1 268 ? -25.834 15.253 14.916 1.00 93.75 268 LYS A C 1
ATOM 2120 O O . LYS A 1 268 ? -26.254 15.700 13.857 1.00 93.75 268 LYS A O 1
ATOM 2125 N N . HIS A 1 269 ? -25.592 16.023 15.974 1.00 93.88 269 HIS A N 1
ATOM 2126 C CA . HIS A 1 269 ? -25.869 17.464 16.015 1.00 93.88 269 HIS A CA 1
ATOM 2127 C C . HIS A 1 269 ? -24.635 18.329 15.720 1.00 93.88 269 HIS A C 1
ATOM 2129 O O . HIS A 1 269 ? -24.739 19.550 15.644 1.00 93.88 269 HIS A O 1
ATOM 2135 N N . THR A 1 270 ? -23.470 17.708 15.543 1.00 93.62 270 THR A N 1
ATOM 2136 C CA . THR A 1 270 ? -22.213 18.398 15.245 1.00 93.62 270 THR A CA 1
ATOM 2137 C C . THR A 1 270 ? -22.088 18.573 13.734 1.00 93.62 270 THR A C 1
ATOM 2139 O O . THR A 1 270 ? -21.947 17.578 13.021 1.00 93.62 270 THR A O 1
ATOM 2142 N N . VAL A 1 271 ? -22.149 19.812 13.231 1.00 93.06 271 VAL A N 1
ATOM 2143 C CA . VAL A 1 271 ? -22.235 20.106 11.788 1.00 93.06 271 VAL A CA 1
ATOM 2144 C C . VAL A 1 271 ? -21.107 21.032 11.343 1.00 93.06 271 VAL A C 1
ATOM 2146 O O . VAL A 1 271 ? -20.948 22.131 11.861 1.00 93.06 271 VAL A O 1
ATOM 2149 N N . GLY A 1 272 ? -20.378 20.644 10.296 1.00 91.06 272 GLY A N 1
ATOM 2150 C CA . GLY A 1 272 ? -19.269 21.448 9.776 1.00 91.06 272 GLY A CA 1
ATOM 2151 C C . GLY A 1 272 ? -17.928 21.168 10.460 1.00 91.06 272 GLY A C 1
ATOM 2152 O O . GLY A 1 272 ? -17.848 20.574 11.533 1.00 91.06 272 GLY A O 1
ATOM 2153 N N . ALA A 1 273 ? -16.845 21.582 9.801 1.00 89.62 273 ALA A N 1
ATOM 2154 C CA . ALA A 1 273 ? -15.490 21.209 10.194 1.00 89.62 273 ALA A CA 1
ATOM 2155 C C . ALA A 1 273 ? -15.046 21.778 11.544 1.00 89.62 273 ALA A C 1
ATOM 2157 O O . ALA A 1 273 ? -14.373 21.082 12.300 1.00 89.62 273 ALA A O 1
ATOM 2158 N N . GLN A 1 274 ? -15.414 23.020 11.860 1.00 89.56 274 GLN A N 1
ATOM 2159 C CA . GLN A 1 274 ? -14.980 23.654 13.103 1.00 89.56 274 GLN A CA 1
ATOM 2160 C C . GLN A 1 274 ? -15.584 22.955 14.327 1.00 89.56 274 GLN A C 1
ATOM 2162 O O . GLN A 1 274 ? -14.846 22.566 15.232 1.00 89.56 274 GLN A O 1
ATOM 2167 N N . ASP A 1 275 ? -16.897 22.720 14.311 1.00 91.94 275 ASP A N 1
ATOM 2168 C CA . ASP A 1 275 ? -17.610 22.060 15.408 1.00 91.94 275 ASP A CA 1
ATOM 2169 C C . ASP A 1 275 ? -17.174 20.597 15.542 1.00 91.94 275 ASP A C 1
ATOM 2171 O O . ASP A 1 275 ? -16.929 20.119 16.648 1.00 91.94 275 ASP A O 1
ATOM 2175 N N . ALA A 1 276 ? -16.968 19.901 14.415 1.00 93.38 276 ALA A N 1
ATOM 2176 C CA . ALA A 1 276 ? -16.423 18.545 14.409 1.00 93.38 276 ALA A CA 1
ATOM 2177 C C . ALA A 1 276 ? -15.026 18.472 15.039 1.00 93.38 276 ALA A C 1
ATOM 2179 O O . ALA A 1 276 ? -14.729 17.532 15.775 1.00 93.38 276 ALA A O 1
ATOM 2180 N N . ARG A 1 277 ? -14.166 19.468 14.790 1.00 94.00 277 ARG A N 1
ATOM 2181 C CA . ARG A 1 277 ? -12.824 19.527 15.381 1.00 94.00 277 ARG A CA 1
ATOM 2182 C C . ARG A 1 277 ? -12.876 19.718 16.893 1.00 94.00 277 ARG A C 1
ATOM 2184 O O . ARG A 1 277 ? -12.122 19.065 17.609 1.00 94.00 277 ARG A O 1
ATOM 2191 N N . VAL A 1 278 ? -13.756 20.597 17.373 1.00 94.94 278 VAL A N 1
ATOM 2192 C CA . VAL A 1 278 ? -13.975 20.805 18.812 1.00 94.94 278 VAL A CA 1
ATOM 2193 C C . VAL A 1 278 ? -14.484 19.514 19.449 1.00 94.94 278 VAL A C 1
ATOM 2195 O O . VAL A 1 278 ? -13.852 19.013 20.374 1.00 94.94 278 VAL A O 1
ATOM 2198 N N . PHE A 1 279 ? -15.529 18.910 18.876 1.00 95.75 279 PHE A N 1
ATOM 2199 C CA . PHE A 1 279 ? -16.095 17.652 19.359 1.00 95.75 279 PHE A CA 1
ATOM 2200 C C . PHE A 1 279 ? -15.051 16.533 19.464 1.00 95.75 279 PHE A C 1
ATOM 2202 O O . PHE A 1 279 ? -14.966 15.868 20.492 1.00 95.75 279 PHE A O 1
ATOM 2209 N N . LEU A 1 280 ? -14.244 16.321 18.417 1.00 95.19 280 LEU A N 1
ATOM 2210 C CA . LEU A 1 280 ? -13.234 15.259 18.400 1.00 95.19 280 LEU A CA 1
ATOM 2211 C C . LEU A 1 280 ? -12.133 15.501 19.439 1.00 95.19 280 LEU A C 1
ATOM 2213 O O . LEU A 1 280 ? -11.699 14.555 20.089 1.00 95.19 280 LEU A O 1
ATOM 2217 N N . ASN A 1 281 ? -11.702 16.751 19.622 1.00 95.12 281 ASN A N 1
ATOM 2218 C CA . ASN A 1 281 ? -10.710 17.097 20.639 1.00 95.12 281 ASN A CA 1
ATOM 2219 C C . ASN A 1 281 ? -11.252 16.910 22.059 1.00 95.12 281 ASN A C 1
ATOM 2221 O O . ASN A 1 281 ? -10.528 16.418 22.922 1.00 95.12 281 ASN A O 1
ATOM 2225 N N . ASP A 1 282 ? -12.504 17.291 22.304 1.00 95.81 282 ASP A N 1
ATOM 2226 C CA . ASP A 1 282 ? -13.139 17.112 23.609 1.00 95.81 282 ASP A CA 1
ATOM 2227 C C . ASP A 1 282 ? -13.357 15.627 23.904 1.00 95.81 282 ASP A C 1
ATOM 2229 O O . ASP A 1 282 ? -13.003 15.163 24.981 1.00 95.81 282 ASP A O 1
ATOM 2233 N N . TRP A 1 283 ? -13.787 14.842 22.913 1.00 95.75 283 TRP A N 1
ATOM 2234 C CA . TRP A 1 283 ? -13.873 13.387 23.030 1.00 95.75 283 TRP A CA 1
ATOM 2235 C C . TRP A 1 283 ? -12.525 12.739 23.388 1.00 95.75 283 TRP A C 1
ATOM 2237 O O . TRP A 1 283 ? -12.469 11.909 24.294 1.00 95.75 283 TRP A O 1
ATOM 2247 N N . LEU A 1 284 ? -11.427 13.128 22.725 1.00 96.44 284 LEU A N 1
ATOM 2248 C CA . LEU A 1 284 ? -10.090 12.599 23.026 1.00 96.44 284 LEU A CA 1
ATOM 2249 C C . LEU A 1 284 ? -9.619 12.938 24.447 1.00 96.44 284 LEU A C 1
ATOM 2251 O O . LEU A 1 284 ? -8.919 12.126 25.057 1.00 96.44 284 LEU A O 1
ATOM 2255 N N . LYS A 1 285 ? -9.998 14.112 24.968 1.00 95.62 285 LYS A N 1
ATOM 2256 C CA . LYS A 1 285 ? -9.729 14.514 26.356 1.00 95.62 285 LYS A CA 1
ATOM 2257 C C . LYS A 1 285 ? -10.594 13.740 27.343 1.00 95.62 285 LYS A C 1
ATOM 2259 O O . LYS A 1 285 ? -10.059 13.232 28.316 1.00 95.62 285 LYS A O 1
ATOM 2264 N N . ASP A 1 286 ? -11.891 13.603 27.075 1.00 94.50 286 ASP A N 1
ATOM 2265 C CA . ASP A 1 286 ? -12.835 12.885 27.942 1.00 94.50 286 ASP A CA 1
ATOM 2266 C C . ASP A 1 286 ? -12.397 11.436 28.190 1.00 94.50 286 ASP A C 1
ATOM 2268 O O . ASP A 1 286 ? -12.586 10.893 29.278 1.00 94.50 286 ASP A O 1
ATOM 2272 N N . ILE A 1 287 ? -11.811 10.794 27.174 1.00 94.81 287 ILE A N 1
ATOM 2273 C CA . ILE A 1 287 ? -11.297 9.427 27.290 1.00 94.81 287 ILE A CA 1
ATOM 2274 C C . ILE A 1 287 ? -9.830 9.354 27.740 1.00 94.81 287 ILE A C 1
ATOM 2276 O O . ILE A 1 287 ? -9.300 8.247 27.819 1.00 94.81 287 ILE A O 1
ATOM 2280 N N . ASP A 1 288 ? -9.173 10.490 27.995 1.00 94.69 288 ASP A N 1
ATOM 2281 C CA . ASP A 1 288 ? -7.743 10.604 28.314 1.00 94.69 288 ASP A CA 1
ATOM 2282 C C . ASP A 1 288 ? -6.833 9.876 27.298 1.00 94.69 288 ASP A C 1
ATOM 2284 O O . ASP A 1 288 ? -5.862 9.200 27.657 1.00 94.69 288 ASP A O 1
ATOM 2288 N N . TYR A 1 289 ? -7.136 9.988 25.996 1.00 96.19 289 TYR A N 1
ATOM 2289 C CA . TYR A 1 289 ? -6.433 9.211 24.966 1.00 96.19 289 TYR A CA 1
ATOM 2290 C C . TYR A 1 289 ? -4.956 9.595 24.831 1.00 96.19 289 TYR A C 1
ATOM 2292 O O . TYR A 1 289 ? -4.106 8.726 24.648 1.00 96.19 289 TYR A O 1
ATOM 2300 N N . GLU A 1 290 ? -4.636 10.888 24.936 1.00 95.19 290 GLU A N 1
ATOM 2301 C CA . GLU A 1 290 ? -3.251 11.368 24.873 1.00 95.19 290 GLU A CA 1
ATOM 2302 C C . GLU A 1 290 ? -2.428 10.738 25.996 1.00 95.19 290 GLU A C 1
ATOM 2304 O O . GLU A 1 290 ? -1.438 10.056 25.737 1.00 95.19 290 GLU A O 1
ATOM 2309 N N . LYS A 1 291 ? -2.904 10.858 27.238 1.00 94.12 291 LYS A N 1
ATOM 2310 C CA . LYS A 1 291 ? -2.259 10.242 28.397 1.00 94.12 291 LYS A CA 1
ATOM 2311 C C . LYS A 1 291 ? -2.118 8.731 28.228 1.00 94.12 291 LYS A C 1
ATOM 2313 O O . LYS A 1 291 ? -1.051 8.192 28.493 1.00 94.12 291 LYS A O 1
ATOM 2318 N N . HIS A 1 292 ? -3.150 8.055 27.723 1.00 94.19 292 HIS A N 1
ATOM 2319 C CA . HIS A 1 292 ? -3.085 6.624 27.440 1.00 94.19 292 HIS A CA 1
ATOM 2320 C C . HIS A 1 292 ? -1.934 6.249 26.493 1.00 94.19 292 HIS A C 1
ATOM 2322 O O . HIS A 1 292 ? -1.263 5.248 26.740 1.00 94.19 292 HIS A O 1
ATOM 2328 N N . LEU A 1 293 ? -1.682 7.034 25.439 1.00 94.06 293 LEU A N 1
ATOM 2329 C CA . LEU A 1 293 ? -0.575 6.783 24.511 1.00 94.06 293 LEU A CA 1
ATOM 2330 C C . LEU A 1 293 ? 0.797 7.015 25.151 1.00 94.06 293 LEU A C 1
ATOM 2332 O O . LEU A 1 293 ? 1.725 6.262 24.867 1.00 94.06 293 LEU A O 1
ATOM 2336 N N . TYR A 1 294 ? 0.925 8.040 25.994 1.00 93.69 294 TYR A N 1
ATOM 2337 C CA . TYR A 1 294 ? 2.170 8.332 26.709 1.00 93.69 294 TYR A CA 1
ATOM 2338 C C . TYR A 1 294 ? 2.463 7.302 27.806 1.00 93.69 294 TYR A C 1
ATOM 2340 O O . TYR A 1 294 ? 3.610 6.901 27.963 1.00 93.69 294 TYR A O 1
ATOM 2348 N N . ASP A 1 295 ? 1.439 6.815 28.509 1.00 92.75 295 ASP A N 1
ATOM 2349 C CA . ASP A 1 295 ? 1.581 5.779 29.539 1.00 92.75 295 ASP A CA 1
ATOM 2350 C C . ASP A 1 295 ? 1.869 4.385 28.938 1.00 92.75 295 ASP A C 1
ATOM 2352 O O . ASP A 1 295 ? 2.370 3.500 29.632 1.00 92.75 295 ASP A O 1
ATOM 2356 N N . ALA A 1 296 ? 1.513 4.155 27.668 1.00 89.69 296 ALA A N 1
ATOM 2357 C CA . ALA A 1 296 ? 1.674 2.866 26.990 1.00 89.69 296 ALA A CA 1
ATOM 2358 C C . ALA A 1 296 ? 3.043 2.668 26.317 1.00 89.69 296 ALA A C 1
ATOM 2360 O O . ALA A 1 296 ? 3.368 1.542 25.944 1.00 89.69 296 ALA A O 1
ATOM 2361 N N . GLU A 1 297 ? 3.825 3.732 26.129 1.00 90.31 297 GLU A N 1
ATOM 2362 C CA . GLU A 1 297 ? 5.087 3.698 25.389 1.00 90.31 297 GLU A CA 1
ATOM 2363 C C . GLU A 1 297 ? 6.247 4.197 26.255 1.00 90.31 297 GLU A C 1
ATOM 2365 O O . GLU A 1 297 ? 6.198 5.291 26.806 1.00 90.31 297 GLU A O 1
ATOM 2370 N N . ASP A 1 298 ? 7.353 3.450 26.290 1.00 87.81 298 ASP A N 1
ATOM 2371 C CA . ASP A 1 298 ? 8.550 3.851 27.048 1.00 87.81 298 ASP A CA 1
ATOM 2372 C C . ASP A 1 298 ? 9.264 5.074 26.438 1.00 87.81 298 ASP A C 1
ATOM 2374 O O . ASP A 1 298 ? 10.063 5.748 27.090 1.00 87.81 298 ASP A O 1
ATOM 2378 N N . SER A 1 299 ? 9.017 5.356 25.153 1.00 93.69 299 SER A N 1
ATOM 2379 C CA . SER A 1 299 ? 9.643 6.455 24.420 1.00 93.69 299 SER A CA 1
ATOM 2380 C C . SER A 1 299 ? 8.662 7.591 24.165 1.00 93.69 299 SER A C 1
ATOM 2382 O O . SER A 1 299 ? 7.783 7.495 23.306 1.00 93.69 299 SER A O 1
ATOM 2384 N N . GLU A 1 300 ? 8.920 8.734 24.798 1.00 91.75 300 GLU A N 1
ATOM 2385 C CA . GLU A 1 300 ? 8.145 9.966 24.609 1.00 91.75 300 GLU A CA 1
ATOM 2386 C C . GLU A 1 300 ? 8.074 10.395 23.132 1.00 91.75 300 GLU A C 1
ATOM 2388 O O . GLU A 1 300 ? 7.043 10.845 22.637 1.00 91.75 300 GLU A O 1
ATOM 2393 N N . LYS A 1 301 ? 9.157 10.181 22.376 1.00 91.56 301 LYS A N 1
ATOM 2394 C CA . LYS A 1 301 ? 9.205 10.495 20.942 1.00 91.56 301 LYS A CA 1
ATOM 2395 C C . LYS A 1 301 ? 8.243 9.627 20.124 1.00 91.56 301 LYS A C 1
ATOM 2397 O O . LYS A 1 301 ? 7.676 10.111 19.143 1.00 91.56 301 LYS A O 1
ATOM 2402 N N . VAL A 1 302 ? 8.083 8.354 20.489 1.00 91.06 302 VAL A N 1
ATOM 2403 C CA . VAL A 1 302 ? 7.149 7.434 19.821 1.00 91.06 302 VAL A CA 1
ATOM 2404 C C . VAL A 1 302 ? 5.713 7.797 20.194 1.00 91.06 302 VAL A C 1
ATOM 2406 O O . VAL A 1 302 ? 4.881 7.908 19.293 1.00 91.06 302 VAL A O 1
ATOM 2409 N N . ALA A 1 303 ? 5.447 8.077 21.473 1.00 92.62 303 ALA A N 1
ATOM 2410 C CA . ALA A 1 303 ? 4.144 8.547 21.943 1.00 92.62 303 ALA A CA 1
ATOM 2411 C C . ALA A 1 303 ? 3.709 9.836 21.223 1.00 92.62 303 ALA A C 1
ATOM 2413 O O . ALA A 1 303 ? 2.639 9.873 20.616 1.00 92.62 303 ALA A O 1
ATOM 2414 N N . ALA A 1 304 ? 4.583 10.846 21.158 1.00 92.75 304 ALA A N 1
ATOM 2415 C CA . ALA A 1 304 ? 4.319 12.100 20.450 1.00 92.75 304 ALA A CA 1
ATOM 2416 C C . ALA A 1 304 ? 4.052 11.884 18.946 1.00 92.75 304 ALA A C 1
ATOM 2418 O O . ALA A 1 304 ? 3.197 12.541 18.343 1.00 92.75 304 ALA A O 1
ATOM 2419 N N . ALA A 1 305 ? 4.754 10.935 18.316 1.00 91.00 305 ALA A N 1
ATOM 2420 C CA . ALA A 1 305 ? 4.519 10.583 16.918 1.00 91.00 305 ALA A CA 1
ATOM 2421 C C . ALA A 1 305 ? 3.162 9.890 16.702 1.00 91.00 305 ALA A C 1
ATOM 2423 O O . ALA A 1 305 ? 2.513 10.146 15.686 1.00 91.00 305 ALA A O 1
ATOM 2424 N N . ARG A 1 306 ? 2.712 9.041 17.637 1.00 93.62 306 ARG A N 1
ATOM 2425 C CA . ARG A 1 306 ? 1.362 8.452 17.612 1.00 93.62 306 ARG A CA 1
ATOM 2426 C C . ARG A 1 306 ? 0.289 9.503 17.849 1.00 93.62 306 ARG A C 1
ATOM 2428 O O . ARG A 1 306 ? -0.677 9.554 17.095 1.00 93.62 306 ARG A O 1
ATOM 2435 N N . TRP A 1 307 ? 0.508 10.404 18.801 1.00 95.44 307 TRP A N 1
ATOM 2436 C CA . TRP A 1 307 ? -0.393 11.525 19.050 1.00 95.44 307 TRP A CA 1
ATOM 2437 C C . TRP A 1 307 ? -0.539 12.435 17.826 1.00 95.44 307 TRP A C 1
ATOM 2439 O O . TRP A 1 307 ? -1.646 12.798 17.441 1.00 95.44 307 TRP A O 1
ATOM 2449 N N . THR A 1 308 ? 0.557 12.693 17.111 1.00 93.19 308 THR A N 1
ATOM 2450 C CA . THR A 1 308 ? 0.504 13.417 15.832 1.00 93.19 308 THR A CA 1
ATOM 2451 C C . THR A 1 308 ? -0.375 12.694 14.803 1.00 93.19 308 THR A C 1
ATOM 2453 O O . THR A 1 308 ? -1.091 13.344 14.049 1.00 93.19 308 THR A O 1
ATOM 2456 N N . ASN A 1 309 ? -0.365 11.356 14.766 1.00 91.75 309 ASN A N 1
ATOM 2457 C CA . ASN A 1 309 ? -1.234 10.596 13.861 1.00 91.75 309 ASN A CA 1
ATOM 2458 C C . ASN A 1 309 ? -2.712 10.706 14.251 1.00 91.75 309 ASN A C 1
ATOM 2460 O O . ASN A 1 309 ? -3.556 10.805 13.360 1.00 91.75 309 ASN A O 1
ATOM 2464 N N . VAL A 1 310 ? -3.011 10.701 15.554 1.00 94.94 310 VAL A N 1
ATOM 2465 C CA . VAL A 1 310 ? -4.361 10.916 16.093 1.00 94.94 310 VAL A CA 1
ATOM 2466 C C . VAL A 1 310 ? -4.881 12.293 15.693 1.00 94.94 310 VAL A C 1
ATOM 2468 O O . VAL A 1 310 ? -5.962 12.393 15.119 1.00 94.94 310 VAL A O 1
ATOM 2471 N N . MET A 1 311 ? -4.080 13.340 15.889 1.00 95.00 311 MET A N 1
ATOM 2472 C CA . MET A 1 311 ? -4.460 14.699 15.497 1.00 95.00 311 MET A CA 1
ATOM 2473 C C . MET A 1 311 ? -4.624 14.830 13.975 1.00 95.00 311 MET A C 1
ATOM 2475 O O . MET A 1 311 ? -5.626 15.378 13.520 1.00 95.00 311 MET A O 1
ATOM 2479 N N . ASP A 1 312 ? -3.723 14.236 13.178 1.00 90.06 312 ASP A N 1
ATOM 2480 C CA . ASP A 1 312 ? -3.856 14.160 11.712 1.00 90.06 312 ASP A CA 1
ATOM 2481 C C . ASP A 1 312 ? -5.169 13.451 11.298 1.00 90.06 312 ASP A C 1
ATOM 2483 O O . ASP A 1 312 ? -5.771 13.802 10.280 1.00 90.06 312 ASP A O 1
ATOM 2487 N N . PHE A 1 313 ? -5.618 12.437 12.051 1.00 91.00 313 PHE A N 1
ATOM 2488 C CA . PHE A 1 313 ? -6.886 11.740 11.810 1.00 91.00 313 PHE A CA 1
ATOM 2489 C C . PHE A 1 313 ? -8.098 12.602 12.172 1.00 91.00 313 PHE A C 1
ATOM 2491 O O . PHE A 1 313 ? -9.025 12.700 11.367 1.00 91.00 313 PHE A O 1
ATOM 2498 N N . CYS A 1 314 ? -8.086 13.257 13.333 1.00 92.38 314 CYS A N 1
ATOM 2499 C CA . CYS A 1 314 ? -9.172 14.130 13.772 1.00 92.38 314 CYS A CA 1
ATOM 2500 C C . CYS A 1 314 ? -9.333 15.349 12.862 1.00 92.38 314 CYS A C 1
ATOM 2502 O O . CYS A 1 314 ? -10.451 15.668 12.461 1.00 92.38 314 CYS A O 1
ATOM 2504 N N . ASP A 1 315 ? -8.229 15.975 12.452 1.00 89.81 315 ASP A N 1
ATOM 2505 C CA . ASP A 1 315 ? -8.251 17.080 11.494 1.00 89.81 315 ASP A CA 1
ATOM 2506 C C . ASP A 1 315 ? -8.808 16.625 10.138 1.00 89.81 315 ASP A C 1
ATOM 2508 O O . ASP A 1 315 ? -9.614 17.322 9.517 1.00 89.81 315 ASP A O 1
ATOM 2512 N N . TRP A 1 316 ? -8.444 15.421 9.690 1.00 86.69 316 TRP A N 1
ATOM 2513 C CA . TRP A 1 316 ? -8.989 14.839 8.465 1.00 86.69 316 TRP A CA 1
ATOM 2514 C C . TRP A 1 316 ? -10.496 14.540 8.556 1.00 86.69 316 TRP A C 1
ATOM 2516 O O . TRP A 1 316 ? -11.230 14.816 7.604 1.00 86.69 316 TRP A O 1
ATOM 2526 N N . MET A 1 317 ? -10.969 14.012 9.688 1.00 89.25 317 MET A N 1
ATOM 2527 C CA . MET A 1 317 ? -12.395 13.783 9.960 1.00 89.25 317 MET A CA 1
ATOM 2528 C C . MET A 1 317 ? -13.180 15.097 9.984 1.00 89.25 317 MET A C 1
ATOM 2530 O O . MET A 1 317 ? -14.212 15.223 9.324 1.00 89.25 317 MET A O 1
ATOM 2534 N N . ALA A 1 318 ? -12.654 16.101 10.685 1.00 90.69 318 ALA A N 1
ATOM 2535 C CA . ALA A 1 318 ? -13.253 17.421 10.781 1.00 90.69 318 ALA A CA 1
ATOM 2536 C C . ALA A 1 318 ? -13.390 18.073 9.398 1.00 90.69 318 ALA A C 1
ATOM 2538 O O . ALA A 1 318 ? -14.484 18.468 9.007 1.00 90.69 318 ALA A O 1
ATOM 2539 N N . GLN A 1 319 ? -12.326 18.091 8.589 1.00 86.50 319 GLN A N 1
ATOM 2540 C CA . GLN A 1 319 ? -12.363 18.669 7.237 1.00 86.50 319 GLN A CA 1
ATOM 2541 C C . GLN A 1 319 ? -13.427 18.038 6.323 1.00 86.50 319 GLN A C 1
ATOM 2543 O O . GLN A 1 319 ? -13.946 18.703 5.424 1.00 86.50 319 GLN A O 1
ATOM 2548 N N . ARG A 1 320 ? -13.781 16.765 6.538 1.00 85.56 320 ARG A N 1
ATOM 2549 C CA . ARG A 1 320 ? -14.837 16.079 5.776 1.00 85.56 320 ARG A CA 1
ATOM 2550 C C . ARG A 1 320 ? -16.250 16.515 6.150 1.00 85.56 320 ARG A C 1
ATOM 2552 O O . ARG A 1 320 ? -17.150 16.326 5.336 1.00 85.56 320 ARG A O 1
ATOM 2559 N N . CYS A 1 321 ? -16.437 17.130 7.315 1.00 87.31 321 CYS A N 1
ATOM 2560 C CA . CYS A 1 321 ? -17.719 17.702 7.722 1.00 87.31 321 CYS A CA 1
ATOM 2561 C C . CYS A 1 321 ? -18.047 18.997 6.952 1.00 87.31 321 CYS A C 1
ATOM 2563 O O . CYS A 1 321 ? -19.152 19.518 7.075 1.00 87.31 321 CYS A O 1
ATOM 2565 N N . GLY A 1 322 ? -17.124 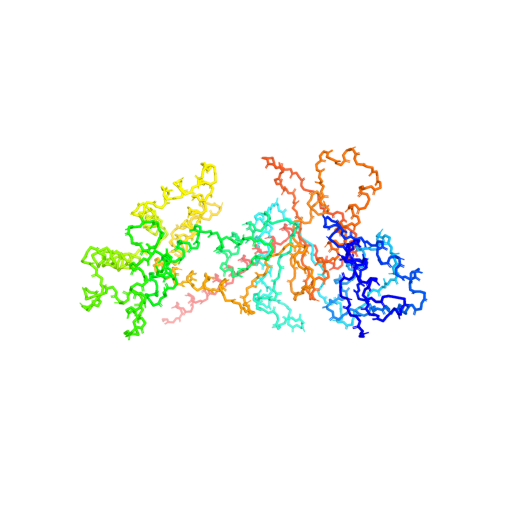19.513 6.128 1.00 85.44 322 GLY A N 1
ATOM 2566 C CA . GLY A 1 322 ? -17.376 20.637 5.225 1.00 85.44 322 GLY A CA 1
ATOM 2567 C C . GLY A 1 322 ? -17.454 21.993 5.929 1.00 85.44 322 GLY A C 1
ATOM 2568 O O . GLY A 1 322 ? -16.899 22.183 7.009 1.00 85.44 322 GLY A O 1
ATOM 2569 N N . GLY A 1 323 ? -18.136 22.957 5.309 1.00 82.56 323 GLY A N 1
ATOM 2570 C CA . GLY A 1 323 ? -18.158 24.353 5.753 1.00 82.56 323 GLY A CA 1
ATOM 2571 C C . GLY A 1 323 ? -17.083 25.202 5.076 1.00 82.56 323 GLY A C 1
ATOM 2572 O O . GLY A 1 323 ? -16.675 24.911 3.951 1.00 82.56 323 GLY A O 1
ATOM 2573 N N . GLN A 1 324 ? -16.654 26.274 5.745 1.00 72.75 324 GLN A N 1
ATOM 2574 C CA . GLN A 1 324 ? -15.602 27.155 5.241 1.00 72.75 324 GLN A CA 1
ATOM 2575 C C . GLN A 1 324 ? -14.242 26.482 5.408 1.00 72.75 324 GLN A C 1
ATOM 2577 O O . GLN A 1 324 ? -13.757 26.309 6.524 1.00 72.75 324 GLN A O 1
ATOM 2582 N N . ILE A 1 325 ? -13.643 26.084 4.289 1.00 67.00 325 ILE A N 1
ATOM 2583 C CA . ILE A 1 325 ? -12.317 25.472 4.260 1.00 67.00 325 ILE A CA 1
ATOM 2584 C C . ILE A 1 325 ? -11.404 26.397 3.468 1.00 67.00 325 ILE A C 1
ATOM 2586 O O . ILE A 1 325 ? -11.712 26.760 2.334 1.00 67.00 325 ILE A O 1
ATOM 2590 N N . GLU A 1 326 ? -10.276 26.773 4.058 1.00 61.34 326 GLU A N 1
ATOM 2591 C CA . GLU A 1 326 ? -9.218 27.465 3.329 1.00 61.34 326 GLU A CA 1
ATOM 2592 C C . GLU A 1 326 ? -8.501 26.469 2.412 1.00 61.34 326 GLU A C 1
ATOM 2594 O O . GLU A 1 326 ? -7.955 25.459 2.864 1.00 61.34 326 GLU A O 1
ATOM 2599 N N . ASP A 1 327 ? -8.520 26.731 1.107 1.00 61.09 327 ASP A N 1
ATOM 2600 C CA . ASP A 1 327 ? -7.675 26.005 0.163 1.00 61.09 327 ASP A CA 1
ATOM 2601 C C . ASP A 1 327 ? -6.213 26.477 0.283 1.00 61.09 327 ASP A C 1
ATOM 2603 O O . ASP A 1 327 ? -5.907 27.518 0.862 1.00 61.09 327 ASP A O 1
ATOM 2607 N N . ARG A 1 328 ? -5.280 25.738 -0.322 1.00 56.09 328 ARG A N 1
ATOM 2608 C CA . ARG A 1 328 ? -3.838 26.032 -0.351 1.00 56.09 328 ARG A CA 1
ATOM 2609 C C . ARG A 1 328 ? -3.490 27.424 -0.892 1.00 56.09 328 ARG A C 1
ATOM 2611 O O . ARG A 1 328 ? -2.382 27.897 -0.656 1.00 56.09 328 ARG A O 1
ATOM 2618 N N . SER A 1 329 ? -4.396 28.068 -1.629 1.00 57.53 329 SER A N 1
ATOM 2619 C CA . SER A 1 329 ? -4.249 29.447 -2.110 1.00 57.53 329 SER A CA 1
ATOM 2620 C C . SER A 1 329 ? -4.731 30.510 -1.112 1.00 57.53 329 SER A C 1
ATOM 2622 O O . SER A 1 329 ? -4.736 31.687 -1.461 1.00 57.53 329 SER A O 1
ATOM 2624 N N . GLY A 1 330 ? -5.184 30.114 0.083 1.00 59.66 330 GLY A N 1
ATOM 2625 C CA . GLY A 1 330 ? -5.817 30.995 1.070 1.00 59.66 330 GLY A CA 1
ATOM 2626 C C . GLY A 1 330 ? -7.249 31.405 0.708 1.00 59.66 330 GLY A C 1
ATOM 2627 O O . GLY A 1 330 ? -7.788 32.334 1.299 1.00 59.66 330 GLY A O 1
ATOM 2628 N N . ALA A 1 331 ? -7.868 30.753 -0.283 1.00 63.97 331 ALA A N 1
ATOM 2629 C CA . ALA A 1 331 ? -9.243 31.036 -0.683 1.00 63.97 331 ALA A CA 1
ATOM 2630 C C . ALA A 1 331 ? -10.220 30.202 0.153 1.00 63.97 331 ALA A C 1
ATOM 2632 O O . ALA A 1 331 ? -10.083 28.981 0.229 1.00 63.97 331 ALA A O 1
ATOM 2633 N N . THR A 1 332 ? -11.220 30.847 0.753 1.00 69.19 332 THR A N 1
ATOM 2634 C CA . THR A 1 332 ? -12.290 30.158 1.478 1.00 69.19 332 THR A CA 1
ATOM 2635 C C . THR A 1 332 ? -13.250 29.520 0.480 1.00 69.19 332 THR A C 1
ATOM 2637 O O . THR A 1 332 ? -13.969 30.211 -0.240 1.00 69.19 332 THR A O 1
ATOM 2640 N N . VAL A 1 333 ? -13.261 28.192 0.432 1.00 69.31 333 VAL A N 1
ATOM 2641 C CA . VAL A 1 333 ? -14.220 27.416 -0.352 1.00 69.31 333 VAL A CA 1
ATOM 2642 C C . VAL A 1 333 ? -15.297 26.911 0.595 1.00 69.31 333 VAL A C 1
ATOM 2644 O O . VAL A 1 333 ? -14.999 26.263 1.599 1.00 69.31 333 VAL A O 1
ATOM 2647 N N . GLU A 1 334 ? -16.555 27.200 0.276 1.00 75.12 334 GLU A N 1
ATOM 2648 C CA . GLU A 1 334 ? -17.693 26.651 1.003 1.00 75.12 334 GLU A CA 1
ATOM 2649 C C . GLU A 1 334 ? -18.040 25.273 0.433 1.00 75.12 334 GLU A C 1
ATOM 2651 O O . GLU A 1 334 ? -18.429 25.137 -0.728 1.00 75.12 334 GLU A O 1
ATOM 2656 N N . LYS A 1 335 ? -17.854 24.232 1.247 1.00 78.56 335 LYS A N 1
ATOM 2657 C CA . LYS A 1 335 ? -18.335 22.880 0.945 1.00 78.56 335 LYS A CA 1
ATOM 2658 C C . LYS A 1 335 ? -19.620 22.597 1.706 1.00 78.56 335 LYS A C 1
ATOM 2660 O O . LYS A 1 335 ? -19.810 23.105 2.811 1.00 78.56 335 LYS A O 1
ATOM 2665 N N . GLU A 1 336 ? -20.447 21.724 1.133 1.00 84.81 336 GLU A N 1
ATOM 2666 C CA . GLU A 1 336 ? -21.625 21.154 1.790 1.00 84.81 336 GLU A CA 1
ATOM 2667 C C . GLU A 1 336 ? -21.279 20.721 3.221 1.00 84.81 336 GLU A C 1
ATOM 2669 O O . GLU A 1 336 ? -20.322 19.970 3.436 1.00 84.81 336 GLU A O 1
ATOM 2674 N N . ARG A 1 337 ? -22.032 21.242 4.195 1.00 87.69 337 ARG A N 1
ATOM 2675 C CA . ARG A 1 337 ? -21.860 20.885 5.602 1.00 87.69 337 ARG A CA 1
ATOM 2676 C C . ARG A 1 337 ? -22.528 19.543 5.855 1.00 87.69 337 ARG A C 1
ATOM 2678 O O . ARG A 1 337 ? -23.689 19.365 5.507 1.00 87.69 337 ARG A O 1
ATOM 2685 N N . LYS A 1 338 ? -21.797 18.638 6.491 1.00 90.00 338 LYS A N 1
ATOM 2686 C CA . LYS A 1 338 ? -22.261 17.307 6.884 1.00 90.00 338 LYS A CA 1
ATOM 2687 C C . LYS A 1 338 ? -22.168 17.162 8.388 1.00 90.00 338 LYS A C 1
ATOM 2689 O O . LYS A 1 338 ? -21.347 17.829 9.030 1.00 90.00 338 LYS A O 1
ATOM 2694 N N . THR A 1 339 ? -23.010 16.298 8.939 1.00 92.69 339 THR A N 1
ATOM 2695 C CA . THR A 1 339 ? -22.887 15.912 10.344 1.00 92.69 339 THR A CA 1
ATOM 2696 C C . THR A 1 339 ? -21.629 15.069 10.543 1.00 92.69 339 THR A C 1
ATOM 2698 O O . THR A 1 339 ? -21.181 14.364 9.631 1.00 92.69 339 THR A O 1
ATOM 2701 N N . LEU A 1 340 ? -21.055 15.102 11.747 1.00 91.19 340 LEU A N 1
ATOM 2702 C CA . LEU A 1 340 ? -19.940 14.217 12.072 1.00 91.19 340 LEU A CA 1
ATOM 2703 C C . LEU A 1 340 ? -20.350 12.747 11.912 1.00 91.19 340 LEU A C 1
ATOM 2705 O O . LEU A 1 340 ? -19.567 11.959 11.386 1.00 91.19 340 LEU A O 1
ATOM 2709 N N . LEU A 1 341 ? -21.583 12.384 12.284 1.00 91.94 341 LEU A N 1
ATOM 2710 C CA . LEU A 1 341 ? -22.060 11.008 12.146 1.00 91.94 341 LEU A CA 1
ATOM 2711 C C . LEU A 1 341 ? -22.053 10.516 10.685 1.00 91.94 341 LEU A C 1
ATOM 2713 O O . LEU A 1 341 ? -21.589 9.407 10.432 1.00 91.94 341 LEU A O 1
ATOM 2717 N N . GLU A 1 342 ? -22.489 11.324 9.713 1.00 89.25 342 GLU A N 1
ATOM 2718 C CA . GLU A 1 342 ? -22.433 10.960 8.282 1.00 89.25 342 GLU A CA 1
ATOM 2719 C C . GLU A 1 342 ? -20.999 10.686 7.803 1.00 89.25 342 GLU A C 1
ATOM 2721 O O . GLU A 1 342 ? -20.724 9.741 7.052 1.00 89.25 342 GLU A O 1
ATOM 2726 N N . VAL A 1 343 ? -20.051 11.513 8.252 1.00 88.38 343 VAL A N 1
ATOM 2727 C CA . VAL A 1 343 ? -18.633 11.321 7.937 1.00 88.38 343 VAL A CA 1
ATOM 2728 C C . VAL A 1 343 ? -18.121 10.034 8.574 1.00 88.38 343 VAL A C 1
ATOM 2730 O O . VAL A 1 343 ? -17.439 9.252 7.907 1.00 88.38 343 VAL A O 1
ATOM 2733 N N . VAL A 1 344 ? -18.478 9.782 9.834 1.00 88.88 344 VAL A N 1
ATOM 2734 C CA . VAL A 1 344 ? -18.099 8.567 10.556 1.00 88.88 344 VAL A CA 1
ATOM 2735 C C . VAL A 1 344 ? -18.639 7.317 9.865 1.00 88.88 344 VAL A C 1
ATOM 2737 O O . VAL A 1 344 ? -17.870 6.380 9.671 1.00 88.88 344 VAL A O 1
ATOM 2740 N N . GLN A 1 345 ? -19.888 7.314 9.395 1.00 85.81 345 GLN A N 1
ATOM 2741 C CA . GLN A 1 345 ? -20.456 6.199 8.622 1.00 85.81 345 GLN A CA 1
ATOM 2742 C C . GLN A 1 345 ? -19.628 5.899 7.367 1.00 85.81 345 GLN A C 1
ATOM 2744 O O . GLN A 1 345 ? -19.322 4.744 7.069 1.00 85.81 345 GLN A O 1
ATOM 2749 N N . THR A 1 346 ? -19.178 6.943 6.667 1.00 79.50 346 THR A N 1
ATOM 2750 C CA . THR A 1 346 ? -18.304 6.789 5.495 1.00 79.50 346 THR A CA 1
ATOM 2751 C C . THR A 1 346 ? -16.953 6.162 5.871 1.00 79.50 346 THR A C 1
ATOM 2753 O O . THR A 1 346 ? -16.405 5.360 5.115 1.00 79.50 346 THR A O 1
ATOM 2756 N N . ILE A 1 347 ? -16.394 6.501 7.038 1.00 77.50 347 ILE A N 1
ATOM 2757 C CA . ILE A 1 347 ? -15.102 5.964 7.499 1.00 77.50 347 ILE A CA 1
ATOM 2758 C C . ILE A 1 347 ? -15.228 4.556 8.080 1.00 77.50 347 ILE A C 1
ATOM 2760 O O . ILE A 1 347 ? -14.344 3.729 7.855 1.00 77.50 347 ILE A O 1
ATOM 2764 N N . ALA A 1 348 ? -16.320 4.243 8.772 1.00 74.50 348 ALA A N 1
ATOM 2765 C CA . ALA A 1 348 ? -16.622 2.893 9.234 1.00 74.50 348 ALA A CA 1
ATOM 2766 C C . ALA A 1 348 ? -16.628 1.907 8.049 1.00 74.50 348 ALA A C 1
ATOM 2768 O O . ALA A 1 348 ? -16.017 0.840 8.118 1.00 74.50 348 ALA A O 1
ATOM 2769 N N . LEU A 1 349 ? -17.185 2.316 6.903 1.00 68.81 349 LEU A N 1
ATOM 2770 C CA . LEU A 1 349 ? -17.114 1.542 5.661 1.00 68.81 349 LEU A CA 1
ATOM 2771 C C . LEU A 1 349 ? -15.676 1.399 5.134 1.00 68.81 349 LEU A C 1
ATOM 2773 O O . LEU A 1 349 ? -15.268 0.307 4.762 1.00 68.81 349 LEU A O 1
ATOM 2777 N N . LEU A 1 350 ? -14.872 2.466 5.145 1.00 65.31 350 LEU A N 1
ATOM 2778 C CA . LEU A 1 350 ? -13.477 2.401 4.684 1.00 65.31 350 LEU A CA 1
ATOM 2779 C C . LEU A 1 350 ? -12.570 1.555 5.594 1.00 65.31 350 LEU A C 1
ATOM 2781 O O . LEU A 1 350 ? -11.682 0.868 5.100 1.00 65.31 350 LEU A O 1
ATOM 2785 N N . SER A 1 351 ? -12.783 1.588 6.910 1.00 65.56 351 SER A N 1
ATOM 2786 C CA . SER A 1 351 ? -11.979 0.820 7.873 1.00 65.56 351 SER A CA 1
ATOM 2787 C C . SER A 1 351 ? -12.308 -0.675 7.858 1.00 65.56 351 SER A C 1
ATOM 2789 O O . SER A 1 351 ? -11.401 -1.495 7.976 1.00 65.56 351 SER A O 1
ATOM 2791 N N . THR A 1 352 ? -13.576 -1.042 7.643 1.00 60.47 352 THR A N 1
ATOM 2792 C CA . THR A 1 352 ? -13.997 -2.449 7.505 1.00 60.47 352 THR A CA 1
ATOM 2793 C C . THR A 1 352 ? -13.514 -3.085 6.205 1.00 60.47 352 THR A C 1
ATOM 2795 O O . THR A 1 352 ? -13.320 -4.299 6.159 1.00 60.47 352 THR A O 1
ATOM 2798 N N . ILE A 1 353 ? -13.266 -2.285 5.161 1.00 54.75 353 ILE A N 1
ATOM 2799 C CA . ILE A 1 353 ? -12.636 -2.756 3.924 1.00 54.75 353 ILE A CA 1
ATOM 2800 C C . ILE A 1 353 ? -11.254 -3.348 4.236 1.00 54.75 353 ILE A C 1
ATOM 2802 O O . ILE A 1 353 ? -11.012 -4.482 3.851 1.00 54.75 353 ILE A O 1
ATOM 2806 N N . SER A 1 354 ? -10.407 -2.696 5.041 1.00 52.94 354 SER A N 1
ATOM 2807 C CA . SER A 1 354 ? -9.075 -3.222 5.400 1.00 52.94 354 SER A CA 1
ATOM 2808 C C . SER A 1 354 ? -9.085 -4.584 6.116 1.00 52.94 354 SER A C 1
ATOM 2810 O O . SER A 1 354 ? -8.079 -5.287 6.081 1.00 52.94 354 SER A O 1
ATOM 2812 N N . GLU A 1 355 ? -10.191 -4.970 6.761 1.00 53.19 355 GLU A N 1
ATOM 2813 C CA . GLU A 1 355 ? -10.309 -6.219 7.534 1.00 53.19 355 GLU A CA 1
ATOM 2814 C C . GLU A 1 355 ? -10.826 -7.413 6.710 1.00 53.19 355 GLU A C 1
ATOM 2816 O O . GLU A 1 355 ? -10.742 -8.552 7.164 1.00 53.19 355 GLU A O 1
ATOM 2821 N N . ARG A 1 356 ? -11.358 -7.190 5.500 1.00 53.31 356 ARG A N 1
ATOM 2822 C CA . ARG A 1 356 ? -11.922 -8.266 4.668 1.00 53.31 356 ARG A CA 1
ATOM 2823 C C . ARG A 1 356 ? -10.850 -8.913 3.793 1.00 53.31 356 ARG A C 1
ATOM 2825 O O . ARG A 1 356 ? -10.371 -8.295 2.849 1.00 53.31 356 ARG A O 1
ATOM 2832 N N . GLU A 1 357 ? -10.528 -10.180 4.031 1.00 47.03 357 GLU A N 1
ATOM 2833 C CA . GLU A 1 357 ? -9.710 -10.992 3.119 1.00 47.03 357 GLU A CA 1
ATOM 2834 C C . GLU A 1 357 ? -10.470 -11.229 1.793 1.00 47.03 357 GLU A C 1
ATOM 2836 O O . GLU A 1 357 ? -11.276 -12.148 1.674 1.00 47.03 357 GLU A O 1
ATOM 2841 N N . GLY A 1 358 ? -10.277 -10.362 0.792 1.00 56.09 358 GLY A N 1
ATOM 2842 C CA . GLY A 1 358 ? -10.934 -10.468 -0.517 1.00 56.09 358 GLY A CA 1
ATOM 2843 C C . GLY A 1 358 ? -10.404 -9.485 -1.568 1.00 56.09 358 GLY A C 1
ATOM 2844 O O . GLY A 1 358 ? -9.610 -8.593 -1.258 1.00 56.09 358 GLY A O 1
ATOM 2845 N N . ASP A 1 359 ? -10.849 -9.649 -2.821 1.00 61.94 359 ASP A N 1
ATOM 2846 C CA . ASP A 1 359 ? -10.549 -8.747 -3.948 1.00 61.94 359 ASP A CA 1
ATOM 2847 C C . ASP A 1 359 ? -11.323 -7.427 -3.791 1.00 61.94 359 ASP A C 1
ATOM 2849 O O . ASP A 1 359 ? -12.424 -7.244 -4.310 1.00 61.94 359 ASP A O 1
ATOM 2853 N N . GLN A 1 360 ? -10.786 -6.538 -2.958 1.00 76.06 360 GLN A N 1
ATOM 2854 C CA . GLN A 1 360 ? -11.385 -5.241 -2.663 1.00 76.06 360 GLN A CA 1
ATOM 2855 C C . GLN A 1 360 ? -11.160 -4.259 -3.810 1.00 76.06 360 GLN A C 1
ATOM 2857 O O . GLN A 1 360 ? -10.040 -4.129 -4.310 1.00 76.06 360 GLN A O 1
ATOM 2862 N N . ASP A 1 361 ? -12.199 -3.496 -4.142 1.00 87.75 361 ASP A N 1
ATOM 2863 C CA . ASP A 1 361 ? -12.112 -2.422 -5.125 1.00 87.75 361 ASP A CA 1
ATOM 2864 C C . ASP A 1 361 ? -11.387 -1.184 -4.561 1.00 87.75 361 ASP A C 1
ATOM 2866 O O . ASP A 1 361 ? -12.007 -0.193 -4.168 1.00 87.75 361 ASP A O 1
ATOM 2870 N N . VAL A 1 362 ? -10.054 -1.257 -4.471 1.00 89.88 362 VAL A N 1
ATOM 2871 C CA . VAL A 1 362 ? -9.191 -0.206 -3.904 1.00 89.88 362 VAL A CA 1
ATOM 2872 C C . VAL A 1 362 ? -7.885 -0.044 -4.683 1.00 89.88 362 VAL A C 1
ATOM 2874 O O . VAL A 1 362 ? -7.312 -1.020 -5.167 1.00 89.88 362 VAL A O 1
ATOM 2877 N N . VAL A 1 363 ? -7.349 1.179 -4.729 1.00 93.94 363 VAL A N 1
ATOM 2878 C CA . VAL A 1 363 ? -6.049 1.457 -5.363 1.00 93.94 363 VAL A CA 1
ATOM 2879 C C . VAL A 1 363 ? -4.919 0.827 -4.550 1.00 93.94 363 VAL A C 1
ATOM 2881 O O . VAL A 1 363 ? -4.849 0.991 -3.329 1.00 93.94 363 VAL A O 1
ATOM 2884 N N . THR A 1 364 ? -3.990 0.141 -5.215 1.00 93.81 364 THR A N 1
ATOM 2885 C CA . THR A 1 364 ? -2.862 -0.510 -4.531 1.00 93.81 364 THR A CA 1
ATOM 2886 C C . THR A 1 364 ? -1.616 0.376 -4.521 1.00 93.81 364 THR A C 1
ATOM 2888 O O . THR A 1 364 ? -0.977 0.578 -5.553 1.00 93.81 364 THR A O 1
ATOM 2891 N N . LEU A 1 365 ? -1.223 0.859 -3.343 1.00 95.06 365 LEU A N 1
ATOM 2892 C CA . LEU A 1 365 ? 0.088 1.458 -3.080 1.00 95.06 365 LEU A CA 1
ATOM 2893 C C . LEU A 1 365 ? 1.079 0.335 -2.751 1.00 95.06 365 LEU A C 1
ATOM 2895 O O . LEU A 1 365 ? 0.828 -0.442 -1.832 1.00 95.06 365 LEU A O 1
ATOM 2899 N N . SER A 1 366 ? 2.186 0.208 -3.482 1.00 94.19 366 SER A N 1
ATOM 2900 C CA . SER A 1 366 ? 3.150 -0.872 -3.233 1.00 94.19 366 SER A CA 1
ATOM 2901 C C . SER A 1 366 ? 4.588 -0.458 -3.510 1.00 94.19 366 SER A C 1
ATOM 2903 O O . SER A 1 366 ? 4.872 0.400 -4.348 1.00 94.19 366 SER A O 1
ATOM 2905 N N . THR A 1 367 ? 5.524 -1.113 -2.825 1.00 94.44 367 THR A N 1
ATOM 2906 C CA . THR A 1 367 ? 6.928 -1.030 -3.232 1.00 94.44 367 THR A CA 1
ATOM 2907 C C . THR A 1 367 ? 7.162 -1.848 -4.495 1.00 94.44 367 THR A C 1
ATOM 2909 O O . THR A 1 367 ? 6.513 -2.868 -4.717 1.00 94.44 367 THR A O 1
ATOM 2912 N N . LEU A 1 368 ? 8.164 -1.467 -5.285 1.00 94.88 368 LEU A N 1
ATOM 2913 C CA . LEU A 1 368 ? 8.590 -2.248 -6.450 1.00 94.88 368 LEU A CA 1
ATOM 2914 C C . LEU A 1 368 ? 8.912 -3.712 -6.105 1.00 94.88 368 LEU A C 1
ATOM 2916 O O . LEU A 1 368 ? 8.587 -4.608 -6.876 1.00 94.88 368 LEU A O 1
ATOM 2920 N N . HIS A 1 369 ? 9.476 -3.962 -4.920 1.00 92.12 369 HIS A N 1
ATOM 2921 C CA . HIS A 1 369 ? 9.774 -5.315 -4.443 1.00 92.12 369 HIS A CA 1
ATOM 2922 C C . HIS A 1 369 ? 8.513 -6.118 -4.111 1.00 92.12 369 HIS A C 1
ATOM 2924 O O . HIS A 1 369 ? 8.444 -7.299 -4.432 1.00 92.12 369 HIS A O 1
ATOM 2930 N N . ALA A 1 370 ? 7.527 -5.496 -3.460 1.00 90.69 370 ALA A N 1
ATOM 2931 C CA . ALA A 1 370 ? 6.269 -6.152 -3.099 1.00 90.69 370 ALA A CA 1
ATOM 2932 C C . ALA A 1 370 ? 5.313 -6.303 -4.296 1.00 90.69 370 ALA A C 1
ATOM 2934 O O . ALA A 1 370 ? 4.361 -7.071 -4.233 1.00 90.69 370 ALA A O 1
ATOM 2935 N N . ALA A 1 371 ? 5.558 -5.578 -5.391 1.00 92.19 371 ALA A N 1
ATOM 2936 C CA . ALA A 1 371 ? 4.802 -5.687 -6.635 1.00 92.19 371 ALA A CA 1
ATOM 2937 C C . ALA A 1 371 ? 5.233 -6.871 -7.518 1.00 92.19 371 ALA A C 1
ATOM 2939 O O . ALA A 1 371 ? 4.584 -7.148 -8.529 1.00 92.19 371 ALA A O 1
ATOM 2940 N N . LYS A 1 372 ? 6.328 -7.563 -7.178 1.00 89.56 372 LYS A N 1
ATOM 2941 C CA . LYS A 1 372 ? 6.795 -8.717 -7.944 1.00 89.56 372 LYS A CA 1
ATOM 2942 C C . LYS A 1 372 ? 5.726 -9.818 -7.977 1.00 89.56 372 LYS A C 1
ATOM 2944 O O . LYS A 1 372 ? 5.083 -10.096 -6.973 1.00 89.56 372 LYS A O 1
ATOM 2949 N N . GLY A 1 373 ? 5.519 -10.405 -9.155 1.00 87.50 373 GLY A N 1
ATOM 2950 C CA . GLY A 1 373 ? 4.480 -11.415 -9.394 1.00 87.50 373 GLY A CA 1
ATOM 2951 C C . GLY A 1 373 ? 3.067 -10.852 -9.595 1.00 87.50 373 GLY A C 1
ATOM 2952 O O . GLY A 1 373 ? 2.203 -11.569 -10.082 1.00 87.50 373 GLY A O 1
ATOM 2953 N N . LEU A 1 374 ? 2.835 -9.567 -9.305 1.00 93.00 374 LEU A N 1
ATOM 2954 C CA . LEU A 1 374 ? 1.537 -8.909 -9.486 1.00 93.00 374 LEU A CA 1
ATOM 2955 C C . LEU A 1 374 ? 1.451 -8.188 -10.839 1.00 93.00 374 LEU A C 1
ATOM 2957 O O . LEU A 1 374 ? 2.452 -8.051 -11.549 1.00 93.00 374 LEU A O 1
ATOM 2961 N N . GLU A 1 375 ? 0.260 -7.730 -11.211 1.00 95.38 375 GLU A N 1
ATOM 2962 C CA . GLU A 1 375 ? 0.007 -6.991 -12.449 1.00 95.38 375 GLU A CA 1
ATOM 2963 C C . GLU A 1 375 ? -1.266 -6.150 -12.341 1.00 95.38 375 GLU A C 1
ATOM 2965 O O . GLU A 1 375 ? -2.207 -6.534 -11.649 1.00 95.38 375 GLU A O 1
ATOM 2970 N N . TRP A 1 376 ? -1.282 -5.002 -13.023 1.00 96.00 376 TRP A N 1
ATOM 2971 C CA . TRP A 1 376 ? -2.422 -4.084 -13.048 1.00 96.00 376 TRP A CA 1
ATOM 2972 C C . TRP A 1 376 ? -2.623 -3.486 -14.446 1.00 96.00 376 TRP A C 1
ATOM 2974 O O . TRP A 1 376 ? -1.636 -3.192 -15.135 1.00 96.00 376 TRP A O 1
ATOM 2984 N N . PRO A 1 377 ? -3.876 -3.222 -14.859 1.00 95.25 377 PRO A N 1
ATOM 2985 C CA . PRO A 1 377 ? -4.183 -2.435 -16.052 1.00 95.25 377 PRO A CA 1
ATOM 2986 C C . PRO A 1 377 ? -3.441 -1.096 -16.098 1.00 95.25 377 PRO A C 1
ATOM 2988 O O . PRO A 1 377 ? -2.819 -0.761 -17.115 1.00 95.25 377 PRO A O 1
ATOM 2991 N N . HIS A 1 378 ? -3.454 -0.366 -14.981 1.00 95.88 378 HIS A N 1
ATOM 2992 C CA . HIS A 1 378 ? -2.918 0.984 -14.880 1.00 95.88 378 HIS A CA 1
ATOM 2993 C C . HIS A 1 378 ? -1.873 1.085 -13.764 1.00 95.88 378 HIS A C 1
ATOM 2995 O O . HIS A 1 378 ? -2.176 0.885 -12.589 1.00 95.88 378 HIS A O 1
ATOM 3001 N N . VAL A 1 379 ? -0.639 1.446 -14.127 1.00 98.12 379 VAL A N 1
ATOM 3002 C CA . VAL A 1 379 ? 0.466 1.607 -13.170 1.00 98.12 379 VAL A CA 1
ATOM 3003 C C . VAL A 1 379 ? 1.025 3.024 -13.217 1.00 98.12 379 VAL A C 1
ATOM 3005 O O . VAL A 1 379 ? 1.332 3.560 -14.285 1.00 98.12 379 VAL A O 1
ATOM 3008 N N . MET A 1 380 ? 1.203 3.612 -12.037 1.00 98.12 380 MET A N 1
ATOM 3009 C CA . MET A 1 380 ? 1.917 4.865 -11.821 1.00 98.12 380 MET A CA 1
ATOM 3010 C C . MET A 1 380 ? 3.231 4.577 -11.104 1.00 98.12 380 MET A C 1
ATOM 3012 O O . MET A 1 380 ? 3.250 4.287 -9.911 1.00 98.12 380 MET A O 1
ATOM 3016 N N . LEU A 1 381 ? 4.335 4.666 -11.832 1.00 97.88 381 LEU A N 1
ATOM 3017 C CA . LEU A 1 381 ? 5.678 4.542 -11.297 1.00 97.88 381 LEU A CA 1
ATOM 3018 C C . LEU A 1 381 ? 6.186 5.920 -10.868 1.00 97.88 381 LEU A C 1
ATOM 3020 O O . LEU A 1 381 ? 6.481 6.776 -11.704 1.00 97.88 381 LEU A O 1
ATOM 3024 N N . ILE A 1 382 ? 6.264 6.137 -9.560 1.00 97.31 382 ILE A N 1
ATOM 3025 C CA . ILE A 1 382 ? 6.471 7.471 -8.993 1.00 97.31 382 ILE A CA 1
ATOM 3026 C C . ILE A 1 382 ? 7.901 7.715 -8.522 1.00 97.31 382 ILE A C 1
ATOM 3028 O O . ILE A 1 382 ? 8.660 6.791 -8.224 1.00 97.31 382 ILE A O 1
ATOM 3032 N N . SER A 1 383 ? 8.252 8.996 -8.423 1.00 95.19 383 SER A N 1
ATOM 3033 C CA . SER A 1 383 ? 9.514 9.505 -7.899 1.00 95.19 383 SER A CA 1
ATOM 3034 C C . SER A 1 383 ? 10.757 8.862 -8.539 1.00 95.19 383 SER A C 1
ATOM 3036 O O . SER A 1 383 ? 11.743 8.567 -7.857 1.00 95.19 383 SER A O 1
ATOM 3038 N N . CYS A 1 384 ? 10.736 8.681 -9.863 1.00 96.25 384 CYS A N 1
ATOM 3039 C CA . CYS A 1 384 ? 11.862 8.203 -10.669 1.00 96.25 384 CYS A CA 1
ATOM 3040 C C . CYS A 1 384 ? 12.963 9.272 -10.767 1.00 96.25 384 CYS A C 1
ATOM 3042 O O . CYS A 1 384 ? 13.146 9.931 -11.791 1.00 96.25 384 CYS A O 1
ATOM 3044 N N . VAL A 1 385 ? 13.697 9.457 -9.673 1.00 94.38 385 VAL A N 1
ATOM 3045 C CA . VAL A 1 385 ? 14.723 10.491 -9.484 1.00 94.38 385 VAL A CA 1
ATOM 3046 C C . VAL A 1 385 ? 16.049 9.830 -9.117 1.00 94.38 385 VAL A C 1
ATOM 3048 O O . VAL A 1 385 ? 16.077 8.878 -8.334 1.00 94.38 385 VAL A O 1
ATOM 3051 N N . GLU A 1 386 ? 17.165 10.354 -9.626 1.00 92.81 386 GLU A N 1
ATOM 3052 C CA . GLU A 1 386 ? 18.505 9.894 -9.243 1.00 92.81 386 GLU A CA 1
ATOM 3053 C C . GLU A 1 386 ? 18.717 9.965 -7.719 1.00 92.81 386 GLU A C 1
ATOM 3055 O O . GLU A 1 386 ? 18.472 10.985 -7.057 1.00 92.81 386 GLU A O 1
ATOM 3060 N N . GLY A 1 387 ? 19.204 8.858 -7.155 1.00 88.50 387 GLY A N 1
ATOM 3061 C CA . GLY A 1 387 ? 19.382 8.665 -5.717 1.00 88.50 387 GLY A CA 1
ATOM 3062 C C . GLY A 1 387 ? 18.130 8.181 -4.980 1.00 88.50 387 GLY A C 1
ATOM 3063 O O . GLY A 1 387 ? 18.231 7.904 -3.789 1.00 88.50 387 GLY A O 1
ATOM 3064 N N . LEU A 1 388 ? 16.975 8.083 -5.648 1.00 89.44 388 LEU A N 1
ATOM 3065 C CA . LEU A 1 388 ? 15.824 7.299 -5.183 1.00 89.44 388 LEU A CA 1
ATOM 3066 C C . LEU A 1 388 ? 15.695 6.023 -6.012 1.00 89.44 388 LEU A C 1
ATOM 3068 O O . LEU A 1 388 ? 15.719 4.945 -5.440 1.00 89.44 388 LEU A O 1
ATOM 3072 N N . LEU A 1 389 ? 15.616 6.145 -7.337 1.00 93.00 389 LEU A N 1
ATOM 3073 C CA . LEU A 1 389 ? 15.605 5.023 -8.274 1.00 93.00 389 LEU A CA 1
ATOM 3074 C C . LEU A 1 389 ? 16.422 5.432 -9.512 1.00 93.00 389 LEU A C 1
ATOM 3076 O O . LEU A 1 389 ? 15.904 6.183 -10.339 1.00 93.00 389 LEU A O 1
ATOM 3080 N N . PRO A 1 390 ? 17.694 5.013 -9.648 1.00 92.00 390 PRO A N 1
ATOM 3081 C CA . PRO A 1 390 ? 18.398 4.059 -8.788 1.00 92.00 390 PRO A CA 1
ATOM 3082 C C . PRO A 1 390 ? 18.695 4.618 -7.392 1.00 92.00 390 PRO A C 1
ATOM 3084 O O . PRO A 1 390 ? 19.062 5.791 -7.238 1.00 92.00 390 PRO A O 1
ATOM 3087 N N . PHE A 1 391 ? 18.540 3.768 -6.379 1.00 88.69 391 PHE A N 1
ATOM 3088 C CA . PHE A 1 391 ? 18.888 4.093 -5.000 1.00 88.69 391 PHE A CA 1
ATOM 3089 C C . PHE A 1 391 ? 20.405 4.257 -4.833 1.00 88.69 391 PHE A C 1
ATOM 3091 O O . PHE A 1 391 ? 21.188 3.497 -5.401 1.00 88.69 391 PHE A O 1
ATOM 3098 N N . LYS A 1 392 ? 20.820 5.250 -4.037 1.00 79.19 392 LYS A N 1
ATOM 3099 C CA . LYS A 1 392 ? 22.221 5.463 -3.644 1.00 79.19 392 LYS A CA 1
ATOM 3100 C C . LYS A 1 392 ? 22.326 5.488 -2.124 1.00 79.19 392 LYS A C 1
ATOM 3102 O O . LYS A 1 392 ? 21.663 6.316 -1.491 1.00 79.19 392 LYS A O 1
ATOM 3107 N N . LEU A 1 393 ? 23.176 4.637 -1.547 1.00 60.97 393 LEU A N 1
ATOM 3108 C CA . LEU A 1 393 ? 23.572 4.764 -0.143 1.00 60.97 393 LEU A CA 1
ATOM 3109 C C . LEU A 1 393 ? 24.655 5.843 -0.052 1.00 60.97 393 LEU A C 1
ATOM 3111 O O . LEU A 1 393 ? 25.832 5.546 -0.174 1.00 60.97 393 LEU A O 1
ATOM 3115 N N . GLY A 1 394 ? 24.221 7.094 0.122 1.00 62.88 394 GLY A N 1
ATOM 3116 C CA . GLY A 1 394 ? 25.027 8.229 0.597 1.00 62.88 394 GLY A CA 1
ATOM 3117 C C . GLY A 1 394 ? 26.555 8.137 0.437 1.00 62.88 394 GLY A C 1
ATOM 3118 O O . GLY A 1 394 ? 27.056 8.110 -0.682 1.00 62.88 394 GLY A O 1
ATOM 3119 N N . GLU A 1 395 ? 27.265 8.203 1.567 1.00 50.62 395 GLU A N 1
ATOM 3120 C CA . GLU A 1 395 ? 28.736 8.232 1.660 1.00 50.62 395 GLU A CA 1
ATOM 3121 C C . GLU A 1 395 ? 29.380 6.840 1.503 1.00 50.62 395 GLU A C 1
ATOM 3123 O O . GLU A 1 395 ? 30.535 6.759 1.097 1.00 50.62 395 GLU A O 1
ATOM 3128 N N . ASP A 1 396 ? 28.622 5.754 1.695 1.00 53.09 396 ASP A N 1
ATOM 3129 C CA . ASP A 1 396 ? 29.106 4.370 1.537 1.00 53.09 396 ASP A CA 1
ATOM 3130 C C . ASP A 1 396 ? 29.486 4.035 0.080 1.00 53.09 396 ASP A C 1
ATOM 3132 O O . ASP A 1 396 ? 30.294 3.144 -0.183 1.00 53.09 396 ASP A O 1
ATOM 3136 N N . ASP A 1 397 ? 28.935 4.766 -0.896 1.00 56.00 397 ASP A N 1
ATOM 3137 C CA . ASP A 1 397 ? 29.302 4.633 -2.311 1.00 56.00 397 ASP A CA 1
ATOM 3138 C C . ASP A 1 397 ? 30.719 5.141 -2.623 1.00 56.00 397 ASP A C 1
ATOM 3140 O O . ASP A 1 397 ? 31.258 4.792 -3.673 1.00 56.00 397 ASP A O 1
ATOM 3144 N N . ALA A 1 398 ? 31.328 5.948 -1.747 1.00 57.94 398 ALA A N 1
ATOM 3145 C CA . ALA A 1 398 ? 32.670 6.490 -1.964 1.00 57.94 398 ALA A CA 1
ATOM 3146 C C . ALA A 1 398 ? 33.782 5.451 -1.725 1.00 57.94 398 ALA A C 1
ATOM 3148 O O . ALA A 1 398 ? 34.829 5.526 -2.366 1.00 57.94 398 ALA A O 1
ATOM 3149 N N . GLU A 1 399 ? 33.545 4.473 -0.845 1.00 59.91 399 GLU A N 1
ATOM 3150 C CA . GLU A 1 399 ? 34.488 3.384 -0.530 1.00 59.91 399 GLU A CA 1
ATOM 3151 C C . GLU A 1 399 ? 34.196 2.093 -1.316 1.00 59.91 399 GLU A C 1
ATOM 3153 O O . GLU A 1 399 ? 34.976 1.138 -1.302 1.00 59.91 399 GLU A O 1
ATOM 3158 N N . ALA A 1 400 ? 33.071 2.053 -2.032 1.00 68.12 400 ALA A N 1
ATOM 3159 C CA . ALA A 1 400 ? 32.628 0.895 -2.788 1.00 68.12 400 ALA A CA 1
ATOM 3160 C C . ALA A 1 400 ? 33.434 0.710 -4.089 1.00 68.12 400 ALA A C 1
ATOM 3162 O O . ALA A 1 400 ? 33.651 1.648 -4.857 1.00 68.12 400 ALA A O 1
ATOM 3163 N N . SER A 1 401 ? 33.837 -0.530 -4.394 1.00 79.31 401 SER A N 1
ATOM 3164 C CA . SER A 1 401 ? 34.525 -0.834 -5.656 1.00 79.31 401 SER A CA 1
ATOM 3165 C C . SER A 1 401 ? 33.631 -0.525 -6.864 1.00 79.31 401 SER A C 1
ATOM 3167 O O . SER A 1 401 ? 32.407 -0.685 -6.802 1.00 79.31 401 SER A O 1
ATOM 3169 N N . ALA A 1 402 ? 34.232 -0.154 -7.999 1.00 82.69 402 ALA A N 1
ATOM 3170 C CA . ALA A 1 402 ? 33.492 0.109 -9.239 1.00 82.69 402 ALA A CA 1
ATOM 3171 C C . ALA A 1 402 ? 32.593 -1.074 -9.655 1.00 82.69 402 ALA A C 1
ATOM 3173 O O . ALA A 1 402 ? 31.480 -0.877 -10.143 1.00 82.69 402 ALA A O 1
ATOM 3174 N N . GLU A 1 403 ? 33.048 -2.302 -9.399 1.00 82.25 403 GLU A N 1
ATOM 3175 C CA . GLU A 1 403 ? 32.289 -3.527 -9.646 1.00 82.25 403 GLU A CA 1
ATOM 3176 C C . GLU A 1 403 ? 31.040 -3.623 -8.756 1.00 82.25 403 GLU A C 1
ATOM 3178 O O . GLU A 1 403 ? 29.945 -3.881 -9.252 1.00 82.25 403 GLU A O 1
ATOM 3183 N N . SER A 1 404 ? 31.162 -3.329 -7.459 1.00 82.50 404 SER A N 1
ATOM 3184 C CA . SER A 1 404 ? 30.021 -3.347 -6.533 1.00 82.50 404 SER A CA 1
ATOM 3185 C C . SER A 1 404 ? 28.974 -2.274 -6.860 1.00 82.50 404 SER A C 1
ATOM 3187 O O . SER A 1 404 ? 27.771 -2.503 -6.717 1.00 82.50 404 SER A O 1
ATOM 3189 N N . ILE A 1 405 ? 29.406 -1.104 -7.344 1.00 84.38 405 ILE A N 1
ATOM 3190 C CA . ILE A 1 405 ? 28.512 -0.035 -7.807 1.00 84.38 405 ILE A CA 1
ATOM 3191 C C . ILE A 1 405 ? 27.776 -0.485 -9.073 1.00 84.38 405 ILE A C 1
ATOM 3193 O O . ILE A 1 405 ? 26.562 -0.302 -9.179 1.00 84.38 405 ILE A O 1
ATOM 3197 N N . ALA A 1 406 ? 28.485 -1.110 -10.016 1.00 86.94 406 ALA A N 1
ATOM 3198 C CA . ALA A 1 406 ? 27.883 -1.644 -11.230 1.00 86.94 406 ALA A CA 1
ATOM 3199 C C . ALA A 1 406 ? 26.847 -2.735 -10.917 1.00 86.94 406 ALA A C 1
ATOM 3201 O O . ALA A 1 406 ? 25.746 -2.687 -11.459 1.00 86.94 406 ALA A O 1
ATOM 3202 N N . LEU A 1 407 ? 27.149 -3.667 -10.007 1.00 86.88 407 LEU A N 1
ATOM 3203 C CA . LEU A 1 407 ? 26.218 -4.720 -9.584 1.00 86.88 407 LEU A CA 1
ATOM 3204 C C . LEU A 1 407 ? 24.945 -4.147 -8.945 1.00 86.88 407 LEU A C 1
ATOM 3206 O O . LEU A 1 407 ? 23.841 -4.540 -9.323 1.00 86.88 407 LEU A O 1
ATOM 3210 N N . ARG A 1 408 ? 25.076 -3.164 -8.045 1.00 87.75 408 ARG A N 1
ATOM 3211 C CA . ARG A 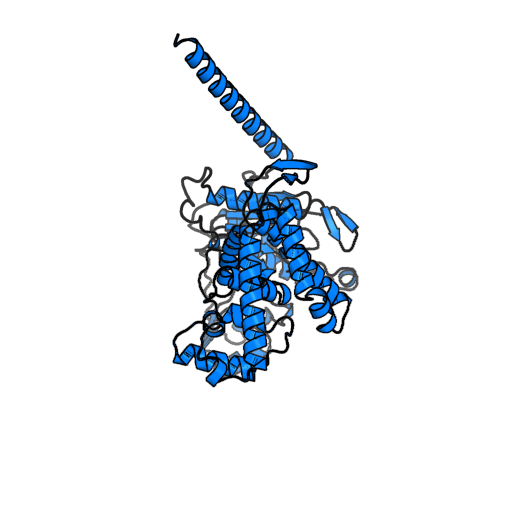1 408 ? 23.917 -2.490 -7.432 1.00 87.75 408 ARG A CA 1
ATOM 3212 C C . ARG A 1 408 ? 23.082 -1.730 -8.457 1.00 87.75 408 ARG A C 1
ATOM 3214 O O . ARG A 1 408 ? 21.856 -1.783 -8.421 1.00 87.75 408 ARG A O 1
ATOM 3221 N N . LEU A 1 409 ? 23.729 -1.072 -9.419 1.00 91.81 409 LEU A N 1
ATOM 3222 C CA . LEU A 1 409 ? 23.024 -0.411 -10.514 1.00 91.81 409 LEU A CA 1
ATOM 3223 C C . LEU A 1 409 ? 22.270 -1.416 -11.397 1.00 91.81 409 LEU A C 1
ATOM 3225 O O . LEU A 1 409 ? 21.147 -1.134 -11.816 1.00 91.81 409 LEU A O 1
ATOM 3229 N N . GLN A 1 410 ? 22.864 -2.580 -11.672 1.00 93.00 410 GLN A N 1
ATOM 3230 C CA . GLN A 1 410 ? 22.203 -3.654 -12.414 1.00 93.00 410 GLN A CA 1
ATOM 3231 C C . GLN A 1 410 ? 20.965 -4.168 -11.666 1.00 93.00 410 GLN A C 1
ATOM 3233 O O . GLN A 1 410 ? 19.940 -4.408 -12.304 1.00 93.00 410 GLN A O 1
ATOM 3238 N N . GLU A 1 411 ? 21.023 -4.302 -10.339 1.00 92.19 411 GLU A N 1
ATOM 3239 C CA . GLU A 1 411 ? 19.879 -4.704 -9.508 1.00 92.19 411 GLU A CA 1
ATOM 3240 C C . GLU A 1 411 ? 18.768 -3.642 -9.500 1.00 92.19 411 GLU A C 1
ATOM 3242 O O . GLU A 1 411 ? 17.614 -3.960 -9.784 1.00 92.19 411 GLU A O 1
ATOM 3247 N N . GLU A 1 412 ? 19.098 -2.363 -9.300 1.00 95.06 412 GLU A N 1
ATOM 3248 C CA . GLU A 1 412 ? 18.111 -1.272 -9.365 1.00 95.06 412 GLU A CA 1
ATOM 3249 C C . GLU A 1 412 ? 17.476 -1.145 -10.763 1.00 95.06 412 GLU A C 1
ATOM 3251 O O . GLU A 1 412 ? 16.303 -0.791 -10.894 1.00 95.06 412 GLU A O 1
ATOM 3256 N N . ARG A 1 413 ? 18.210 -1.500 -11.825 1.00 95.81 413 ARG A N 1
ATOM 3257 C CA . ARG A 1 413 ? 17.667 -1.585 -13.188 1.00 95.81 413 ARG A CA 1
ATOM 3258 C C . ARG A 1 413 ? 16.687 -2.748 -13.351 1.00 95.81 413 ARG A C 1
ATOM 3260 O O . ARG A 1 413 ? 15.652 -2.566 -13.988 1.00 95.81 413 ARG A O 1
ATOM 3267 N N . ARG A 1 414 ? 16.967 -3.921 -12.765 1.00 95.88 414 ARG A N 1
ATOM 3268 C CA . ARG A 1 414 ? 15.997 -5.035 -12.709 1.00 95.88 414 ARG A CA 1
ATOM 3269 C C . ARG A 1 414 ? 14.747 -4.623 -11.940 1.00 95.88 414 ARG A C 1
ATOM 3271 O O . ARG A 1 414 ? 13.639 -4.922 -12.368 1.00 95.88 414 ARG A O 1
ATOM 3278 N N . LEU A 1 415 ? 14.908 -3.860 -10.861 1.00 95.62 415 LEU A N 1
ATOM 3279 C CA . LEU A 1 415 ? 13.786 -3.327 -10.093 1.00 95.62 415 LEU A CA 1
ATOM 3280 C C . LEU A 1 415 ? 12.915 -2.372 -10.928 1.00 95.62 415 LEU A C 1
ATOM 3282 O O . LEU A 1 415 ? 11.688 -2.480 -10.914 1.00 95.62 415 LEU A O 1
ATOM 3286 N N . MET A 1 416 ? 13.543 -1.490 -11.711 1.00 97.12 416 MET A N 1
ATOM 3287 C CA . MET A 1 416 ? 12.850 -0.642 -12.683 1.00 97.12 416 MET A CA 1
ATOM 3288 C C . MET A 1 416 ? 12.110 -1.475 -13.742 1.00 97.12 416 MET A C 1
ATOM 3290 O O . MET A 1 416 ? 10.935 -1.231 -14.012 1.00 97.12 416 MET A O 1
ATOM 3294 N N . TYR A 1 417 ? 12.776 -2.481 -14.315 1.00 96.62 417 TYR A N 1
ATOM 3295 C CA . TYR A 1 417 ? 12.193 -3.403 -15.292 1.00 96.62 417 TYR A CA 1
ATOM 3296 C C . TYR A 1 417 ? 10.973 -4.147 -14.729 1.00 96.62 417 TYR A C 1
ATOM 3298 O O . TYR A 1 417 ? 9.924 -4.201 -15.377 1.00 96.62 417 TYR A O 1
ATOM 3306 N N . VAL A 1 418 ? 11.058 -4.654 -13.495 1.00 96.12 418 VAL A N 1
ATOM 3307 C CA . VAL A 1 418 ? 9.922 -5.272 -12.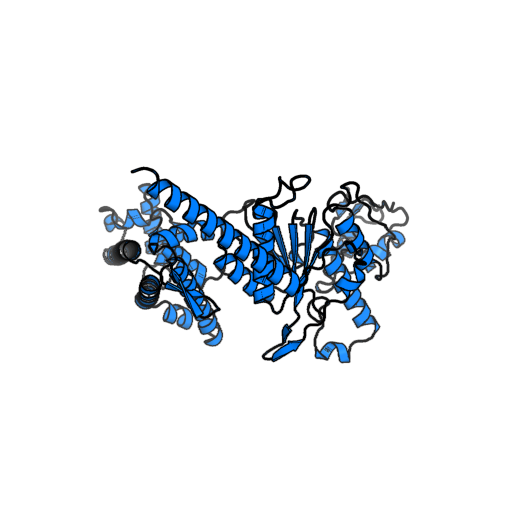798 1.00 96.12 418 VAL A CA 1
ATOM 3308 C C . VAL A 1 418 ? 8.769 -4.280 -12.693 1.00 96.12 418 VAL A C 1
ATOM 3310 O O . VAL A 1 418 ? 7.661 -4.639 -13.080 1.00 96.12 418 VAL A O 1
ATOM 3313 N N . GLY A 1 419 ? 9.026 -3.038 -12.267 1.00 96.75 419 GLY A N 1
ATOM 3314 C CA . GLY A 1 419 ? 8.016 -1.979 -12.161 1.00 96.75 419 GLY A CA 1
ATOM 3315 C C . GLY A 1 419 ? 7.287 -1.680 -13.471 1.00 96.75 419 GLY A C 1
ATOM 3316 O O . GLY A 1 419 ? 6.058 -1.654 -13.497 1.00 96.75 419 GLY A O 1
ATOM 3317 N N . ILE A 1 420 ? 8.031 -1.515 -14.569 1.00 97.25 420 ILE A N 1
ATOM 3318 C CA . ILE A 1 420 ? 7.470 -1.273 -15.911 1.00 97.25 420 ILE A CA 1
ATOM 3319 C C . ILE A 1 420 ? 6.596 -2.460 -16.343 1.00 97.25 420 ILE A C 1
ATOM 3321 O O . ILE A 1 420 ? 5.465 -2.275 -16.788 1.00 97.25 420 ILE A O 1
ATOM 3325 N N . THR A 1 421 ? 7.085 -3.689 -16.154 1.00 96.12 421 THR A N 1
ATOM 3326 C CA . THR A 1 421 ? 6.400 -4.926 -16.580 1.00 96.12 421 THR A CA 1
ATOM 3327 C C . THR A 1 421 ? 5.235 -5.350 -15.683 1.00 96.12 421 THR A C 1
ATOM 3329 O O . THR A 1 421 ? 4.643 -6.407 -15.919 1.00 96.12 421 THR A O 1
ATOM 3332 N N . ARG A 1 422 ? 4.886 -4.566 -14.650 1.00 96.62 422 ARG A N 1
ATOM 3333 C CA . ARG A 1 422 ? 3.626 -4.752 -13.906 1.00 96.62 422 ARG A CA 1
ATOM 3334 C C . ARG A 1 422 ? 2.433 -4.137 -14.638 1.00 96.62 422 ARG A C 1
ATOM 3336 O O . ARG A 1 422 ? 1.300 -4.520 -14.366 1.00 96.62 422 ARG A O 1
ATOM 3343 N N . ALA A 1 423 ? 2.681 -3.188 -15.541 1.00 96.94 423 ALA A N 1
ATOM 3344 C CA . ALA A 1 423 ? 1.648 -2.477 -16.278 1.00 96.94 423 ALA A CA 1
ATOM 3345 C C . ALA A 1 423 ? 1.159 -3.296 -17.478 1.00 96.94 423 ALA A C 1
ATOM 3347 O O . ALA A 1 423 ? 1.960 -3.703 -18.323 1.00 96.94 423 ALA A O 1
ATOM 3348 N N . GLN A 1 424 ? -0.152 -3.505 -17.589 1.00 94.75 424 GLN A N 1
ATOM 3349 C CA . GLN A 1 424 ? -0.746 -4.176 -18.748 1.00 94.75 424 GLN A CA 1
ATOM 3350 C C . GLN A 1 424 ? -1.069 -3.189 -19.879 1.00 94.75 424 GLN A C 1
ATOM 3352 O O . GLN A 1 424 ? -0.740 -3.446 -21.035 1.00 94.75 424 GLN A O 1
ATOM 3357 N N . ARG A 1 425 ? -1.720 -2.056 -19.565 1.00 91.44 425 ARG A N 1
ATOM 3358 C CA . ARG A 1 425 ? -2.300 -1.148 -20.575 1.00 91.44 425 ARG A CA 1
ATOM 3359 C C . ARG A 1 425 ? -1.665 0.229 -20.597 1.00 91.44 425 ARG A C 1
ATOM 3361 O O . ARG A 1 425 ? -1.318 0.711 -21.671 1.00 91.44 425 ARG A O 1
ATOM 3368 N N . THR A 1 426 ? -1.527 0.865 -19.434 1.00 93.50 426 THR A N 1
ATOM 3369 C CA . THR A 1 426 ? -0.983 2.226 -19.349 1.00 93.50 426 THR A CA 1
ATOM 3370 C C . THR A 1 426 ? 0.075 2.320 -18.265 1.00 93.50 426 THR A C 1
ATOM 3372 O O . THR A 1 426 ? -0.148 1.861 -17.141 1.00 93.50 426 THR A O 1
ATOM 3375 N N . LEU A 1 427 ? 1.167 3.010 -18.576 1.00 96.38 427 LEU A N 1
ATOM 3376 C CA . LEU A 1 427 ? 2.234 3.314 -17.635 1.00 96.38 427 LEU A CA 1
ATOM 3377 C C . LEU A 1 427 ? 2.456 4.828 -17.573 1.00 96.38 427 LEU A C 1
ATOM 3379 O O . LEU A 1 427 ? 2.750 5.466 -18.587 1.00 96.38 427 LEU A O 1
ATOM 3383 N N . LEU A 1 428 ? 2.333 5.385 -16.372 1.00 96.62 428 LEU A N 1
ATOM 3384 C CA . LEU A 1 428 ? 2.779 6.734 -16.045 1.00 96.62 428 LEU A CA 1
ATOM 3385 C C . LEU A 1 428 ? 4.092 6.642 -15.272 1.00 96.62 428 LEU A C 1
ATOM 3387 O O . LEU A 1 428 ? 4.174 5.900 -14.300 1.00 96.62 428 LEU A O 1
ATOM 3391 N N . VAL A 1 429 ? 5.083 7.433 -15.662 1.00 97.38 429 VAL A N 1
ATOM 3392 C CA . VAL A 1 429 ? 6.363 7.566 -14.967 1.00 97.38 429 VAL A CA 1
ATOM 3393 C C . VAL A 1 429 ? 6.515 9.017 -14.536 1.00 97.38 429 VAL A C 1
ATOM 3395 O O . VAL A 1 429 ? 6.495 9.919 -15.374 1.00 97.38 429 VAL A O 1
ATOM 3398 N N . SER A 1 430 ? 6.658 9.270 -13.240 1.00 96.69 430 SER A N 1
ATOM 3399 C CA . SER A 1 430 ? 6.836 10.626 -12.722 1.00 96.69 430 SER A CA 1
ATOM 3400 C C . SER A 1 430 ? 8.186 10.817 -12.047 1.00 96.69 430 SER A C 1
ATOM 3402 O O . SER A 1 430 ? 8.766 9.888 -11.483 1.00 96.69 430 SER A O 1
ATOM 3404 N N . TRP A 1 431 ? 8.710 12.038 -12.124 1.00 96.31 431 TRP A N 1
ATOM 3405 C CA . TRP A 1 431 ? 9.931 12.446 -11.434 1.00 96.31 431 TRP A CA 1
ATOM 3406 C C . TRP A 1 431 ? 9.774 13.842 -10.823 1.00 96.31 431 TRP A C 1
ATOM 3408 O O . TRP A 1 431 ? 8.920 14.632 -11.232 1.00 96.31 431 TRP A O 1
ATOM 3418 N N . LEU A 1 432 ? 10.608 14.149 -9.830 1.00 94.94 432 LEU A N 1
ATOM 3419 C CA . LEU A 1 432 ? 10.523 15.377 -9.041 1.00 94.94 432 LEU A CA 1
ATOM 3420 C C . LEU A 1 432 ? 11.622 16.370 -9.434 1.00 94.94 432 LEU A C 1
ATOM 3422 O O . LEU A 1 432 ? 12.803 16.030 -9.378 1.00 94.94 432 LEU A O 1
ATOM 3426 N N . ARG A 1 433 ? 11.252 17.620 -9.733 1.00 93.56 433 ARG A N 1
ATOM 3427 C CA . ARG A 1 433 ? 12.181 18.748 -9.936 1.00 93.56 433 ARG A CA 1
ATOM 3428 C C . ARG A 1 433 ? 12.853 19.184 -8.644 1.00 93.56 433 ARG A C 1
ATOM 3430 O O . ARG A 1 433 ? 13.974 19.688 -8.676 1.00 93.56 433 ARG A O 1
ATOM 3437 N N . ARG A 1 434 ? 12.173 19.029 -7.507 1.00 91.06 434 ARG A N 1
ATOM 3438 C CA . ARG A 1 434 ? 12.715 19.305 -6.175 1.00 91.06 434 ARG A CA 1
ATOM 3439 C C . ARG A 1 434 ? 12.297 18.197 -5.222 1.00 91.06 434 ARG A C 1
ATOM 3441 O O . ARG A 1 434 ? 11.150 17.760 -5.244 1.00 91.06 434 ARG A O 1
ATOM 3448 N N . ARG A 1 435 ? 13.214 17.764 -4.360 1.00 85.31 435 ARG A N 1
ATOM 3449 C CA . ARG A 1 435 ? 12.938 16.742 -3.341 1.00 85.31 435 ARG A CA 1
ATOM 3450 C C . ARG A 1 435 ? 13.567 17.091 -2.005 1.00 85.31 435 ARG A C 1
ATOM 3452 O O . ARG A 1 435 ? 14.559 17.818 -1.959 1.00 85.31 435 ARG A O 1
ATOM 3459 N N . LYS A 1 436 ? 13.018 16.532 -0.928 1.00 81.56 436 LYS A N 1
ATOM 3460 C CA . LYS A 1 436 ? 13.640 16.606 0.396 1.00 81.56 436 LYS A CA 1
ATOM 3461 C C . LYS A 1 436 ? 14.778 15.592 0.488 1.00 81.56 436 LYS A C 1
ATOM 3463 O O . LYS A 1 436 ? 14.610 14.424 0.140 1.00 81.56 436 LYS A O 1
ATOM 3468 N N . LYS A 1 437 ? 15.937 16.026 0.978 1.00 79.06 437 LYS A N 1
ATOM 3469 C CA . LYS A 1 437 ? 17.029 15.155 1.425 1.00 79.06 437 LYS A CA 1
ATOM 3470 C C . LYS A 1 437 ? 17.374 15.563 2.855 1.00 79.06 437 LYS A C 1
ATOM 3472 O O . LYS A 1 437 ? 17.951 16.620 3.087 1.00 79.06 437 LYS A O 1
ATOM 3477 N N . GLY A 1 438 ? 16.950 14.758 3.829 1.00 77.69 438 GLY A N 1
ATOM 3478 C CA . GLY A 1 438 ? 17.004 15.156 5.236 1.00 77.69 438 GLY A CA 1
ATOM 3479 C C . GLY A 1 438 ? 16.114 16.377 5.496 1.00 77.69 438 GLY A C 1
ATOM 3480 O O . GLY A 1 438 ? 14.906 16.317 5.274 1.00 77.69 438 GLY A O 1
ATOM 3481 N N . ARG A 1 439 ? 16.708 17.482 5.962 1.00 76.06 439 ARG A N 1
ATOM 3482 C CA . ARG A 1 439 ? 15.996 18.749 6.219 1.00 76.06 439 ARG A CA 1
ATOM 3483 C C . ARG A 1 439 ? 16.034 19.732 5.045 1.00 76.06 439 ARG A C 1
ATOM 3485 O O . ARG A 1 439 ? 15.304 20.717 5.072 1.00 76.06 439 ARG A O 1
ATOM 3492 N N . GLU A 1 440 ? 16.843 19.472 4.021 1.00 83.25 440 GLU A N 1
ATOM 3493 C CA . GLU A 1 440 ? 17.064 20.404 2.913 1.00 83.25 440 GLU A CA 1
ATOM 3494 C C . GLU A 1 440 ? 16.249 20.037 1.669 1.00 83.25 440 GLU A C 1
ATOM 3496 O O . GLU A 1 440 ? 15.980 18.866 1.390 1.00 83.25 440 GLU A O 1
ATOM 3501 N N . MET A 1 441 ? 15.868 21.059 0.900 1.00 86.69 441 MET A N 1
ATOM 3502 C CA . MET A 1 441 ? 15.247 20.905 -0.415 1.00 86.69 441 MET A CA 1
ATOM 3503 C C . MET A 1 441 ? 16.320 20.996 -1.494 1.00 86.69 441 MET A C 1
ATOM 3505 O O . MET A 1 441 ? 16.879 22.067 -1.717 1.00 86.69 441 MET A O 1
ATOM 3509 N N . ILE A 1 442 ? 16.548 19.899 -2.207 1.00 89.56 442 ILE A N 1
ATOM 3510 C CA . ILE A 1 442 ? 17.523 19.827 -3.298 1.00 89.56 442 ILE A CA 1
ATOM 3511 C C . ILE A 1 442 ? 16.824 19.765 -4.657 1.00 89.56 442 ILE A C 1
ATOM 3513 O O . ILE A 1 442 ? 15.680 19.308 -4.760 1.00 89.56 442 ILE A O 1
ATOM 3517 N N . ALA A 1 443 ? 17.517 20.205 -5.708 1.00 92.94 443 ALA A N 1
ATOM 3518 C CA . ALA A 1 443 ? 17.081 19.969 -7.080 1.00 92.94 443 ALA A CA 1
ATOM 3519 C C . ALA A 1 443 ? 17.120 18.462 -7.379 1.00 92.94 443 ALA A C 1
ATOM 3521 O O . ALA A 1 443 ? 18.081 17.769 -7.042 1.00 92.94 443 ALA A O 1
ATOM 3522 N N . GLY A 1 444 ? 16.047 17.950 -7.968 1.00 90.75 444 GLY A N 1
ATOM 3523 C CA . GLY A 1 444 ? 15.954 16.568 -8.409 1.00 90.75 444 GLY A CA 1
ATOM 3524 C C . GLY A 1 444 ? 16.461 16.423 -9.838 1.00 90.75 444 GLY A C 1
ATOM 3525 O O . GLY A 1 444 ? 16.161 17.243 -10.705 1.00 90.75 444 GLY A O 1
ATOM 3526 N N . THR A 1 445 ? 17.218 15.357 -10.073 1.00 93.69 445 THR A N 1
ATOM 3527 C CA . THR A 1 445 ? 17.667 14.948 -11.405 1.00 93.69 445 THR A CA 1
ATOM 3528 C C . THR A 1 445 ? 16.822 13.752 -11.838 1.00 93.69 445 THR A C 1
ATOM 3530 O O . THR A 1 445 ? 16.702 12.809 -11.047 1.00 93.69 445 THR A O 1
ATOM 3533 N N . PRO A 1 446 ? 16.227 13.747 -13.045 1.00 94.88 446 PRO A N 1
ATOM 3534 C CA . PRO A 1 446 ? 15.451 12.603 -13.514 1.00 94.88 446 PRO A CA 1
ATOM 3535 C C . PRO A 1 446 ? 16.311 11.339 -13.499 1.00 94.88 446 PRO A C 1
ATOM 3537 O O . PRO A 1 446 ? 17.504 11.394 -13.800 1.00 94.88 446 PRO A O 1
ATOM 3540 N N . SER A 1 447 ? 15.706 10.207 -13.146 1.00 96.44 447 SER A N 1
ATOM 3541 C CA . SER A 1 447 ? 16.379 8.910 -13.200 1.00 96.44 447 SER A CA 1
ATOM 3542 C C . SER A 1 447 ? 16.950 8.651 -14.590 1.00 96.44 447 SER A C 1
ATOM 3544 O O . SER A 1 447 ? 16.245 8.825 -15.590 1.00 96.44 447 SER A O 1
ATOM 3546 N N . ARG A 1 448 ? 18.189 8.153 -14.666 1.00 94.81 448 ARG A N 1
ATOM 3547 C CA . ARG A 1 448 ? 18.776 7.685 -15.931 1.00 94.81 448 ARG A CA 1
ATOM 3548 C C . ARG A 1 448 ? 17.905 6.649 -16.644 1.00 94.81 448 ARG A C 1
ATOM 3550 O O . ARG A 1 448 ? 17.879 6.634 -17.872 1.00 94.81 448 ARG A O 1
ATOM 3557 N N . PHE A 1 449 ? 17.134 5.860 -15.888 1.00 96.31 449 PHE A N 1
ATOM 3558 C CA . PHE A 1 449 ? 16.251 4.842 -16.447 1.00 96.31 449 PHE A CA 1
ATOM 3559 C C . PHE A 1 449 ? 15.178 5.443 -17.361 1.00 96.31 449 PHE A C 1
ATOM 3561 O O . PHE A 1 449 ? 14.760 4.788 -18.305 1.00 96.31 449 PHE A O 1
ATOM 3568 N N . ILE A 1 450 ? 14.765 6.699 -17.141 1.00 94.94 450 ILE A N 1
ATOM 3569 C CA . ILE A 1 450 ? 13.807 7.390 -18.019 1.00 94.94 450 ILE A CA 1
ATOM 3570 C C . ILE A 1 450 ? 14.409 7.605 -19.414 1.00 94.94 450 ILE A C 1
ATOM 3572 O O . ILE A 1 450 ? 13.722 7.418 -20.414 1.00 94.94 450 ILE A O 1
ATOM 3576 N N . ALA A 1 451 ? 15.687 7.986 -19.496 1.00 93.38 451 ALA A N 1
ATOM 3577 C CA . ALA A 1 451 ? 16.369 8.155 -20.779 1.00 93.38 451 ALA A CA 1
ATOM 3578 C C . ALA A 1 451 ? 16.595 6.802 -21.471 1.00 93.38 451 ALA A C 1
ATOM 3580 O O . ALA A 1 451 ? 16.401 6.676 -22.679 1.00 93.38 451 ALA A O 1
ATOM 3581 N N . GLU A 1 452 ? 16.943 5.778 -20.693 1.00 94.62 452 GLU A N 1
ATOM 3582 C CA . GLU A 1 452 ? 17.195 4.423 -21.189 1.00 94.62 452 GLU A CA 1
ATOM 3583 C C . GLU A 1 452 ? 15.926 3.703 -21.671 1.00 94.62 452 GLU A C 1
ATOM 3585 O O . GLU A 1 452 ? 16.046 2.730 -22.401 1.00 94.62 452 GLU A O 1
ATOM 3590 N N . MET A 1 453 ? 14.715 4.187 -21.359 1.00 93.56 453 MET A N 1
ATOM 3591 C CA . MET A 1 453 ? 13.475 3.666 -21.959 1.00 93.56 453 MET A CA 1
ATOM 3592 C C . MET A 1 453 ? 13.418 3.835 -23.481 1.00 93.56 453 MET A C 1
ATOM 3594 O O . MET A 1 453 ? 12.630 3.146 -24.128 1.00 93.56 453 MET A O 1
ATOM 3598 N N . GLY A 1 454 ? 14.214 4.738 -24.068 1.00 88.00 454 GLY A N 1
ATOM 3599 C CA . GLY A 1 454 ? 14.231 4.949 -25.520 1.00 88.00 454 GLY A CA 1
ATOM 3600 C C . GLY A 1 454 ? 12.857 5.336 -26.075 1.00 88.00 454 GLY A C 1
ATOM 3601 O O . GLY A 1 454 ? 12.438 4.814 -27.102 1.00 88.00 454 GLY A O 1
ATOM 3602 N N . LEU A 1 455 ? 12.130 6.189 -25.347 1.00 86.06 455 LEU A N 1
ATOM 3603 C CA . LEU A 1 455 ? 10.767 6.601 -25.682 1.00 86.06 455 LEU A CA 1
ATOM 3604 C C . LEU A 1 455 ? 10.731 7.392 -27.004 1.00 86.06 455 LEU A C 1
ATOM 3606 O O . LEU A 1 455 ? 11.545 8.296 -27.212 1.00 86.06 455 LEU A O 1
ATOM 3610 N N . ASP A 1 456 ? 9.782 7.052 -27.882 1.00 70.31 456 ASP A N 1
ATOM 3611 C CA . ASP A 1 456 ? 9.618 7.654 -29.211 1.00 70.31 456 ASP A CA 1
ATOM 3612 C C . ASP A 1 456 ? 9.223 9.142 -29.148 1.00 70.31 456 ASP A C 1
ATOM 3614 O O . ASP A 1 456 ? 8.730 9.653 -28.142 1.00 70.31 456 ASP A O 1
ATOM 3618 N N . LYS A 1 457 ? 9.371 9.867 -30.268 1.00 57.03 457 LYS A N 1
ATOM 3619 C CA . LYS A 1 457 ? 8.932 11.277 -30.382 1.00 57.03 457 LYS A CA 1
ATOM 3620 C C . LYS A 1 457 ? 7.425 11.474 -30.147 1.00 57.03 457 LYS A C 1
ATOM 3622 O O . LYS A 1 457 ? 7.011 12.587 -29.841 1.00 57.03 457 LYS A O 1
ATOM 3627 N N . THR A 1 458 ? 6.620 10.423 -30.308 1.00 51.44 458 THR A N 1
ATOM 3628 C CA . THR A 1 458 ? 5.168 10.401 -30.059 1.00 51.44 458 THR A CA 1
ATOM 3629 C C . THR A 1 458 ? 4.811 10.208 -28.584 1.00 51.44 458 THR A C 1
ATOM 3631 O O . THR A 1 458 ? 3.639 10.298 -28.221 1.00 51.44 458 THR A O 1
ATOM 3634 N N . THR A 1 459 ? 5.794 9.965 -27.714 1.00 59.25 459 THR A N 1
ATOM 3635 C CA . THR A 1 459 ? 5.579 9.954 -26.271 1.00 59.25 459 THR A CA 1
ATOM 3636 C C . THR A 1 459 ? 5.115 11.327 -25.803 1.00 59.25 459 THR A C 1
ATOM 3638 O O . THR A 1 459 ? 5.835 12.320 -25.923 1.00 59.25 459 THR A O 1
ATOM 3641 N N . VAL A 1 460 ? 3.912 11.372 -25.227 1.00 58.72 460 VAL A N 1
ATOM 3642 C CA . VAL A 1 460 ? 3.346 12.596 -24.660 1.00 58.72 460 VAL A CA 1
ATOM 3643 C C . VAL A 1 460 ? 4.179 13.005 -23.444 1.00 58.72 460 VAL A C 1
ATOM 3645 O O . VAL A 1 460 ? 4.036 12.455 -22.351 1.00 58.72 460 VAL A O 1
ATOM 3648 N N . LYS A 1 461 ? 5.071 13.976 -23.648 1.00 57.25 461 LYS A N 1
ATOM 3649 C CA . LYS A 1 461 ? 5.701 14.744 -22.574 1.00 57.25 461 LYS A CA 1
ATOM 3650 C C . LYS A 1 461 ? 4.744 15.873 -22.222 1.00 57.25 461 LYS A C 1
ATOM 3652 O O . LYS A 1 461 ? 4.643 16.845 -22.960 1.00 57.25 461 LYS A O 1
ATOM 3657 N N . GLU A 1 462 ? 3.994 15.721 -21.137 1.00 53.59 462 GLU A N 1
ATOM 3658 C CA . GLU A 1 462 ? 3.088 16.785 -20.697 1.00 53.59 462 GLU A CA 1
ATOM 3659 C C . GLU A 1 462 ? 3.894 17.904 -20.023 1.00 53.59 462 GLU A C 1
ATOM 3661 O O . GLU A 1 462 ? 4.274 17.771 -18.859 1.00 53.59 462 GLU A O 1
ATOM 3666 N N . ASP A 1 463 ? 4.140 19.010 -20.737 1.00 52.38 463 ASP A N 1
ATOM 3667 C CA . ASP A 1 463 ? 4.735 20.213 -20.144 1.00 52.38 463 ASP A CA 1
ATOM 3668 C C . ASP A 1 463 ? 3.721 20.869 -19.176 1.00 52.38 463 ASP A C 1
ATOM 3670 O O . ASP A 1 463 ? 2.601 21.221 -19.580 1.00 52.38 463 ASP A O 1
ATOM 3674 N N . PRO A 1 464 ? 4.084 21.073 -17.892 1.00 49.78 464 PRO A N 1
ATOM 3675 C CA . PRO A 1 464 ? 3.243 21.737 -16.900 1.00 49.78 464 PRO A CA 1
ATOM 3676 C C . PRO A 1 464 ? 2.648 23.071 -17.363 1.00 49.78 464 PRO A C 1
ATOM 3678 O O . PRO A 1 464 ? 1.507 23.387 -17.021 1.00 49.78 464 PRO A O 1
ATOM 3681 N N . ARG A 1 465 ? 3.402 23.869 -18.127 1.00 54.84 465 ARG A N 1
ATOM 3682 C CA . ARG A 1 465 ? 2.974 25.210 -18.546 1.00 54.84 465 ARG A CA 1
ATOM 3683 C C . ARG A 1 465 ? 1.924 25.152 -19.643 1.00 54.84 465 ARG A C 1
ATOM 3685 O O . ARG A 1 465 ? 0.976 25.937 -19.612 1.00 54.84 465 ARG A O 1
ATOM 3692 N N . GLU A 1 466 ? 2.059 24.214 -20.573 1.00 54.09 466 GLU A N 1
ATOM 3693 C CA . GLU A 1 466 ? 1.098 24.036 -21.660 1.00 54.09 466 GLU A CA 1
ATOM 3694 C C . GLU A 1 466 ? -0.217 23.451 -21.155 1.00 54.09 466 GLU A C 1
ATOM 3696 O O . GLU A 1 466 ? -1.277 23.945 -21.533 1.00 54.09 466 GLU A O 1
ATOM 3701 N N . LYS A 1 467 ? -0.178 22.499 -20.213 1.00 52.50 467 LYS A N 1
ATOM 3702 C CA . LYS A 1 467 ? -1.400 21.939 -19.618 1.00 52.50 467 LYS A CA 1
ATOM 3703 C C . LYS A 1 467 ? -2.149 22.955 -18.756 1.00 52.50 467 LYS A C 1
ATOM 3705 O O . LYS A 1 467 ? -3.368 23.035 -18.842 1.00 52.50 467 LYS A O 1
ATOM 3710 N N . ILE A 1 468 ? -1.446 23.780 -17.972 1.00 54.09 468 ILE A N 1
ATOM 3711 C CA . ILE A 1 468 ? -2.077 24.882 -17.221 1.00 54.09 468 ILE A CA 1
ATOM 3712 C C . ILE A 1 468 ? -2.673 25.917 -18.182 1.00 54.09 468 ILE A C 1
ATOM 3714 O O . ILE A 1 468 ? -3.753 26.440 -17.917 1.00 54.09 468 ILE A O 1
ATOM 3718 N N . ARG A 1 469 ? -2.007 26.207 -19.306 1.00 57.16 469 ARG A N 1
ATOM 3719 C CA . ARG A 1 469 ? -2.536 27.103 -20.342 1.00 57.16 469 ARG A CA 1
ATOM 3720 C C . ARG A 1 469 ? -3.782 26.519 -21.015 1.00 57.16 469 ARG A C 1
ATOM 3722 O O . ARG A 1 469 ? -4.749 27.253 -21.188 1.00 57.16 469 ARG A O 1
ATOM 3729 N N . ALA A 1 470 ? -3.774 25.227 -21.332 1.00 60.53 470 ALA A N 1
ATOM 3730 C CA . ALA A 1 470 ? -4.903 24.516 -21.926 1.00 60.53 470 ALA A CA 1
ATOM 3731 C C . ALA A 1 470 ? -6.093 24.432 -20.959 1.00 60.53 470 ALA A C 1
ATOM 3733 O O . ALA A 1 470 ? -7.195 24.817 -21.327 1.00 60.53 470 ALA A O 1
ATOM 3734 N N . LEU A 1 471 ? -5.861 24.058 -19.696 1.00 52.84 471 LEU A N 1
ATOM 3735 C CA . LEU A 1 471 ? -6.895 24.037 -18.656 1.00 52.84 471 LEU A CA 1
ATOM 3736 C C . LEU A 1 471 ? -7.466 25.435 -18.404 1.00 52.84 471 LEU A C 1
ATOM 3738 O O . LEU A 1 471 ? -8.677 25.590 -18.313 1.00 52.84 471 LEU A O 1
ATOM 3742 N N . ARG A 1 472 ? -6.629 26.480 -18.332 1.00 59.66 472 ARG A N 1
ATOM 3743 C CA . ARG A 1 472 ? -7.113 27.868 -18.208 1.00 59.66 472 ARG A CA 1
ATOM 3744 C C . ARG A 1 472 ? -7.953 28.293 -19.409 1.00 59.66 472 ARG A C 1
ATOM 3746 O O . ARG A 1 472 ? -8.939 28.994 -19.213 1.00 59.66 472 ARG A O 1
ATOM 3753 N N . ALA A 1 473 ? -7.581 27.879 -20.619 1.00 60.44 473 ALA A N 1
ATOM 3754 C CA . ALA A 1 473 ? -8.363 28.145 -21.822 1.00 60.44 473 ALA A CA 1
ATOM 3755 C C . ALA A 1 473 ? -9.709 27.401 -21.796 1.00 60.44 473 ALA A C 1
ATOM 3757 O O . ALA A 1 473 ? -10.736 28.008 -22.071 1.00 60.44 473 ALA A O 1
ATOM 3758 N N . GLU A 1 474 ? -9.723 26.137 -21.373 1.00 57.03 474 GLU A N 1
ATOM 3759 C CA . GLU A 1 474 ? -10.936 25.322 -21.242 1.00 57.03 474 GLU A CA 1
ATOM 3760 C C . GLU A 1 474 ? -11.882 25.865 -20.155 1.00 57.03 474 GLU A C 1
ATOM 3762 O O . GLU A 1 474 ? -13.088 25.981 -20.372 1.00 57.03 474 GLU A O 1
ATOM 3767 N N . PHE A 1 475 ? -11.346 26.281 -19.001 1.00 59.91 475 PHE A N 1
ATOM 3768 C CA . PHE A 1 475 ? -12.123 26.941 -17.948 1.00 59.91 475 PHE A CA 1
ATOM 3769 C C . PHE A 1 475 ? -12.661 28.306 -18.393 1.00 59.91 475 PHE A C 1
ATOM 3771 O O . PHE A 1 475 ? -13.807 28.631 -18.085 1.00 59.91 475 PHE A O 1
ATOM 3778 N N . ALA A 1 476 ? -11.874 29.091 -19.136 1.00 63.81 476 ALA A N 1
ATOM 3779 C CA . ALA A 1 476 ? -12.331 30.359 -19.702 1.00 63.81 476 ALA A CA 1
ATOM 3780 C C . ALA A 1 476 ? -13.445 30.149 -20.739 1.00 63.81 476 ALA A C 1
ATOM 3782 O O . ALA A 1 476 ? -14.413 30.906 -20.755 1.00 63.81 476 ALA A O 1
ATOM 3783 N N . GLN A 1 477 ? -13.346 29.096 -21.550 1.00 69.62 477 GLN A N 1
ATOM 3784 C CA . GLN A 1 477 ? -14.356 28.738 -22.540 1.00 69.62 477 GLN A CA 1
ATOM 3785 C C . GLN A 1 477 ? -15.653 28.266 -21.872 1.00 69.62 477 GLN A C 1
ATOM 3787 O O . GLN A 1 477 ? -16.711 28.806 -22.165 1.00 69.62 477 GLN A O 1
ATOM 3792 N N . ARG A 1 478 ? -15.581 27.381 -20.867 1.00 67.94 478 ARG A N 1
ATOM 3793 C CA . ARG A 1 478 ? -16.760 26.975 -20.076 1.00 67.94 478 ARG A CA 1
ATOM 3794 C C . ARG A 1 478 ? -17.421 28.137 -19.336 1.00 67.94 478 ARG A C 1
ATOM 3796 O O . ARG A 1 478 ? -18.645 28.170 -19.224 1.00 67.94 478 ARG A O 1
ATOM 3803 N N . ALA A 1 479 ? -16.637 29.086 -18.827 1.00 67.50 479 ALA A N 1
ATOM 3804 C CA . ALA A 1 479 ? -17.174 30.289 -18.197 1.00 67.50 479 ALA A CA 1
ATOM 3805 C C . ALA A 1 479 ? -17.876 31.201 -19.218 1.00 67.50 479 ALA A C 1
ATOM 3807 O O . ALA A 1 479 ? -18.941 31.740 -18.918 1.00 67.50 479 ALA A O 1
ATOM 3808 N N . ALA A 1 480 ? -17.317 31.338 -20.425 1.00 70.25 480 ALA A N 1
ATOM 3809 C CA . ALA A 1 480 ? -17.929 32.088 -21.519 1.00 70.25 480 ALA A CA 1
ATOM 3810 C C . ALA A 1 480 ? -19.230 31.429 -22.009 1.00 70.25 480 ALA A C 1
ATOM 3812 O O . ALA A 1 480 ? -20.241 32.115 -22.150 1.00 70.25 480 ALA A O 1
ATOM 3813 N N . ASP A 1 481 ? -19.238 30.106 -22.173 1.00 73.75 481 ASP A N 1
ATOM 3814 C CA . ASP A 1 481 ? -20.417 29.336 -22.581 1.00 73.75 481 ASP A CA 1
ATOM 3815 C C . ASP A 1 481 ? -21.522 29.398 -21.514 1.00 73.75 481 ASP A C 1
ATOM 3817 O O . ASP A 1 481 ? -22.697 29.590 -21.831 1.00 73.75 481 ASP A O 1
ATOM 3821 N N . GLY A 1 482 ? -21.154 29.321 -20.230 1.00 69.69 482 GLY A N 1
ATOM 3822 C CA . GLY A 1 482 ? -22.084 29.491 -19.112 1.00 69.69 482 GLY A CA 1
ATOM 3823 C C . GLY A 1 482 ? -22.669 30.905 -19.024 1.00 69.69 482 GLY A C 1
ATOM 3824 O O . GLY A 1 482 ? -23.862 31.065 -18.762 1.00 69.69 482 GLY A O 1
ATOM 3825 N N . ALA A 1 483 ? -21.862 31.938 -19.286 1.00 68.38 483 ALA A N 1
ATOM 3826 C CA . ALA A 1 483 ? -22.328 33.323 -19.341 1.00 68.38 483 ALA A CA 1
ATOM 3827 C C . ALA A 1 483 ? -23.259 33.569 -20.541 1.00 68.38 483 ALA A C 1
ATOM 3829 O O . ALA A 1 483 ? -24.288 34.230 -20.392 1.00 68.38 483 ALA A O 1
ATOM 3830 N N . ALA A 1 484 ? -22.946 32.990 -21.704 1.00 69.06 484 ALA A N 1
ATOM 3831 C CA . ALA A 1 484 ? -23.780 33.060 -22.900 1.00 69.06 484 ALA A CA 1
ATOM 3832 C C . ALA A 1 484 ? -25.127 32.347 -22.701 1.00 69.06 484 ALA A C 1
ATOM 3834 O O . ALA A 1 484 ? -26.171 32.906 -23.038 1.00 69.06 484 ALA A O 1
ATOM 3835 N N . ALA A 1 485 ? -25.125 31.160 -22.085 1.00 67.62 485 ALA A N 1
ATOM 3836 C CA . ALA A 1 485 ? -26.345 30.432 -21.748 1.00 67.62 485 ALA A CA 1
ATOM 3837 C C . ALA A 1 485 ? -27.235 31.235 -20.787 1.00 67.62 485 ALA A C 1
ATOM 3839 O O . ALA A 1 485 ? -28.437 31.354 -21.018 1.00 67.62 485 ALA A O 1
ATOM 3840 N N . LYS A 1 486 ? -26.636 31.857 -19.762 1.00 71.56 486 LYS A N 1
ATOM 3841 C CA . LYS A 1 486 ? -27.355 32.677 -18.779 1.00 71.56 486 LYS A CA 1
ATOM 3842 C C . LYS A 1 486 ? -27.987 33.922 -19.416 1.00 71.56 486 LYS A C 1
ATOM 3844 O O . LYS A 1 486 ? -29.162 34.197 -19.169 1.00 71.56 486 LYS A O 1
ATOM 3849 N N . ALA A 1 487 ? -27.254 34.603 -20.299 1.00 69.19 487 ALA A N 1
ATOM 3850 C CA . ALA A 1 487 ? -27.753 35.744 -21.067 1.00 69.19 487 ALA A CA 1
ATOM 3851 C C . ALA A 1 487 ? -28.907 35.362 -22.014 1.00 69.19 487 ALA A C 1
ATOM 3853 O O . ALA A 1 487 ? -29.855 36.132 -22.170 1.00 69.19 487 ALA A O 1
ATOM 3854 N N . LEU A 1 488 ? -28.873 34.159 -22.601 1.00 68.69 488 LEU A N 1
ATOM 3855 C CA . LEU A 1 488 ? -29.953 33.654 -23.452 1.00 68.69 488 LEU A CA 1
ATOM 3856 C C . LEU A 1 488 ? -31.248 33.425 -22.653 1.00 68.69 488 LEU A C 1
ATOM 3858 O O . LEU A 1 488 ? -32.322 33.842 -23.086 1.00 68.69 488 LEU A O 1
ATOM 3862 N N . THR A 1 489 ? -31.148 32.828 -21.460 1.00 68.94 489 THR A N 1
ATOM 3863 C CA . THR A 1 489 ? -32.293 32.649 -20.547 1.00 68.94 489 THR A CA 1
ATOM 3864 C C . THR A 1 489 ? -32.873 33.975 -20.045 1.00 68.94 489 THR A C 1
ATOM 3866 O O . THR A 1 489 ? -34.090 34.099 -19.924 1.00 68.94 489 THR A O 1
ATOM 3869 N N . GLU A 1 490 ? -32.041 34.990 -19.792 1.00 66.88 490 GLU A N 1
ATOM 3870 C CA . GLU A 1 490 ? -32.506 36.325 -19.381 1.00 66.88 490 GLU A CA 1
ATOM 3871 C C . GLU A 1 490 ? -33.153 37.123 -20.528 1.00 66.88 490 GLU A C 1
ATOM 3873 O O . GLU A 1 490 ? -34.044 37.942 -20.296 1.00 66.88 490 GLU A O 1
ATOM 3878 N N . ALA A 1 491 ? -32.748 36.883 -21.778 1.00 64.44 491 ALA A N 1
ATOM 3879 C CA . ALA A 1 491 ? -33.391 37.475 -22.951 1.00 64.44 491 ALA A CA 1
ATOM 3880 C C . ALA A 1 491 ? -34.751 36.818 -23.261 1.00 64.44 491 ALA A C 1
ATOM 3882 O O . ALA A 1 491 ? -35.703 37.495 -23.659 1.00 64.44 491 ALA A O 1
ATOM 3883 N N . GLN A 1 492 ? -34.869 35.507 -23.034 1.00 61.97 492 GLN A N 1
ATOM 3884 C CA . GLN A 1 492 ? -36.125 34.768 -23.190 1.00 61.97 492 GLN A CA 1
ATOM 3885 C C . GLN A 1 492 ? -37.148 35.110 -22.097 1.00 61.97 492 GLN A C 1
ATOM 3887 O O . GLN A 1 492 ? -38.337 35.197 -22.387 1.00 61.97 492 GLN A O 1
ATOM 3892 N N . SER A 1 493 ? -36.712 35.399 -20.866 1.00 60.25 493 SER A N 1
ATOM 3893 C CA . SER A 1 493 ? -37.623 35.840 -19.799 1.00 60.25 493 SER A CA 1
ATOM 3894 C C . SER A 1 493 ? -38.142 37.272 -19.986 1.00 60.25 493 SER A C 1
ATOM 3896 O O . SER A 1 493 ? -39.232 37.589 -19.518 1.00 60.25 493 SER A O 1
ATOM 3898 N N . LYS A 1 494 ? -37.410 38.134 -20.707 1.00 58.31 494 LYS A N 1
ATOM 3899 C CA . LYS A 1 494 ? -37.827 39.515 -21.023 1.00 58.31 494 LYS A CA 1
ATOM 3900 C C . LYS A 1 494 ? -38.696 39.656 -22.276 1.00 58.31 494 LYS A C 1
ATOM 3902 O O . LYS A 1 494 ? -39.300 40.705 -22.456 1.00 58.31 494 LYS A O 1
ATOM 3907 N N . SER A 1 495 ? -38.754 38.638 -23.134 1.00 57.66 495 SER A N 1
ATOM 3908 C CA . SER A 1 495 ? -39.558 38.636 -24.371 1.00 57.66 495 SER A CA 1
ATOM 3909 C C . SER A 1 495 ? -40.899 37.900 -24.239 1.00 57.66 495 SER A C 1
ATOM 3911 O O . SER A 1 495 ? -41.658 37.843 -25.201 1.00 57.66 495 SER A O 1
ATOM 3913 N N . GLY A 1 496 ? -41.201 37.357 -23.054 1.00 54.66 496 GLY A N 1
ATOM 3914 C CA . GLY A 1 496 ? -42.454 36.666 -22.728 1.00 54.66 496 GLY A CA 1
ATOM 3915 C C . GLY A 1 496 ? -43.477 37.502 -21.945 1.00 54.66 496 GLY A C 1
ATOM 3916 O O . GLY A 1 496 ? -44.240 36.918 -21.177 1.00 54.66 496 GLY A O 1
ATOM 3917 N N . LEU A 1 497 ? -43.472 38.831 -22.102 1.00 43.47 497 LEU A N 1
ATOM 3918 C CA . LEU A 1 497 ? -44.494 39.754 -21.583 1.00 43.47 497 LEU A CA 1
ATOM 3919 C C . LEU A 1 497 ? -45.204 40.468 -22.732 1.00 43.47 497 LEU A C 1
ATOM 3921 O O . LEU A 1 497 ? -44.484 41.023 -23.594 1.00 43.47 497 LEU A O 1
#

Sequence (497 aa):
GHVLVDEYQDTNATQYEVLKLLVGERGRFTAVGDDDQSIYGWRGATLDNLKRLPIEYPTLKVVKLEQNYRSTSAILRAANNVIGPNPKLYPKTLFSELGEGEPVRVIDCDGEEHEADRVVARIQSLRAGGELQAVGSQYKDWKDFSVLYRANHQAKVFEKAFRRAQIPYKVSGGQSFFDRAEIKDLCGWLRLLTNNDDDPAFMRAVTTPKRGIGHVTLQALGNFGSLYKLSLFESLFSNSLATVLPAKAVGSLQEFGRYMNDLEHRAKHTVGAQDARVFLNDWLKDIDYEKHLYDAEDSEKVAAARWTNVMDFCDWMAQRCGGQIEDRSGATVEKERKTLLEVVQTIALLSTISEREGDQDVVTLSTLHAAKGLEWPHVMLISCVEGLLPFKLGEDDAEASAESIALRLQEERRLMYVGITRAQRTLLVSWLRRRKKGREMIAGTPSRFIAEMGLDKTTVKEDPREKIRALRAEFAQRAADGAAAKALTEAQSKSGL

Radius of gyration: 28.54 Å; chains: 1; bounding box: 79×78×71 Å